Protein AF-A0A1Q9CB21-F1 (afdb_monomer)

Sequence (726 aa):
MLPALIVFDLDACLWTPEMYELTTSPSAYCSKRGGVIAGRDTVSLFPGAQSVLQRLCTDATLSGIQIAVASSTTEPAFANKCLDEFPLLPGKVEKVADLVKFRQIYPGSKGAQHFPKLKDESGLSYENMIFFDDCTYSDNCADVASRCPGVLCVRTPRGLTEEDFDLALAAFAKLWPALKPLFSAKEIPIEVVTLFLKELDLMVSLAPAAETQAVLLPFLLRCMELQEPTILNEVLEKVPYLHKKFEYRQVKDQILPRMLQLLGTAAPKVKVQVLMGLSRIFEIFDKNTIQDIVLPAFEKLTKSGLFCRLDKAKRQSPNCPVVAPALNARAATAHTRRMMCAWGRWGVLFEGTEDSHTSCSVEAMQDGSRLPAHPPAVCADVFQRWLQDDCYCATGLFWQQAPQVAGGDAGLHARRLLQGGDHPWCGRRGLDVWGLLYDSYAFAAGCGFTAMAVWSALRLFRGFRVARETDRRLQVAIHVFCLVSSVVRLGYIICEATLVHQPRTRESLLERLAGASYTAFFPLSAAAFLCICQYWLRLIDFMDQAVEKPWYQNPLILLCLLFLILEAGHDFMYLQGEHFVLEGMYFFWLSCLSVGTAFLGVSIAWHLYRRMRSWLTADAGNAVFKRTLVSSALVSASSVCMLILSVVQALVGRYFPWPCFECWVTGRLLELAYLVMVLLAVGRAEAPEGLASPNNSVLPGLRESSFAESVTSQGSPGGWEAKLSK

pLDDT: mean 72.13, std 23.01, range [18.05, 98.62]

Secondary structure (DSSP, 8-state):
---SEEEE--BTTTEES-GGG-SS----EETTTTEEEETTEEEEE-HHHHHHHHHHHH-GGGTT-EEEEEE--S-HHHHHHHHHHSBSSTT-S-BHHHHEEEEEESSS-IIIIIHHHHHHHH---GGGEEEEE--SSS-HHHHHHHHSTT-EEEE-BTB--HHHHHHHHHHHHHHHHHHTTGGG-S---HHHHHHHHHTHHHHHHHS-HHHIIIIIHHHHHHHHHS--HHHHHHHHHHHHHHTTTS-HHHIIIIIHHHHHHHHHHS-HHHHHHHHHHHHHHGGGS-HHHIIIIIHHHHHHHHHTTTTHHHHHTTSSS--S--------TTSHHHHHHHHHHHHTTTSTTS----------------------SS--GGGSSHHHHHHSTTTEETTTEE----------SHHHHHHHHSSS---SSS---HHHHHTHHHHHHHHHHHHHHHHHHHHHHHHHHHHHHH--SSSHHHHHHHHHHHHHHHHHHHHHHHHHHHHHH---SSS-HHHHHHHHHHHHHHHHHHHHHHHHHHHHHHHHHHHTTPPPPPGGG-HHHHHHHHHHHHHHHHHHHHHHT--THHHHHHHHHHHHHHHHHHHHHHHHHHHHHHHHHHHS-HHHHHHHHHHHHHHHHHHHHHHHHHHHHHHHIIIIITT-HHHHHHHHHHHHHHHHHHHHHHHHHH------S----S------------HHHHHHTT--S-SSSSSS--

Organism: Symbiodinium microadriaticum (NCBI:txid2951)

Foldseek 3Di:
DFFQEEEEEQDLAFKDDGPVVAPAAFDAADPVVQATDRPPDGIHTDPQSLVVLLCCVPPPVNPNRAYAYAYQDQCQRRRVSRQCHDASDPPDPHGNVVRHPYYHYHHDQCLPPVVVVVCVVVVDQQLRYEYEEQCPPHPSQVSNCVRRQQYHYFHDVNYHHNVSVVVSRCCLVPVLVVCQVVLVDPDDDPVVLLVCLVCVSVNLSNDDLVCCVVRVLVSLLVLLVPLDPSSLLSSLVCLLVCPVSDDLCCCLVRVVVSLLVCCVDHDPVSVVSSVVSCVSCVVVDDPCSCVPPVVVSVVVSVVVCPVVVVVVVVPPDPDDDDDDDDDDPPCPVPVVVVVVVVVVVVVVVPDDDDDDDDDDDDDDDDDDDDDDDADPPQCQDLLSQQQFQQFDWPVLFGDDDDPPDHDDPVVVVVVVVVVDDDDPTGRDGLCNVCPVVLVVLLVVLLVLLVVQLVLLVVCLVVLVPDDDDDLSVLLNLLSVLSNVLSVLVNLLSVLSVCCNVDVDDDDDLSVLSNVLSVLSSLLSLLLSLLSLLVVLVVVVCVLVVHDDDPQVPDVSSVVSVVSVVVSVVVSVVSSVPDDDPVPVVVVVVSLVVLLVSLVSLLVSLVVSLVSVVVPDDDDPCVVQNCLSNVLSNLLNVLSVVLSVLVVQCVPPVSRGSVSVVVSVSVNSVSSSVNSVSSSVNSDDPDDDDDPDDDDDDDDDDDDDDDDPCVVVVVDDPPDPPPPPDD

InterPro domains:
  IPR010036 Magnesium-dependent phosphatase-1, eukaryotic/archaeal-type [PF12689] (2-174)
  IPR010036 Magnesium-dependent phosphatase-1, eukaryotic/archaeal-type [PTHR17901] (2-174)
  IPR011989 Armadillo-like helical [G3DSA:1.25.10.10] (172-343)
  IPR016024 Armadillo-type fold [SSF48371] (172-303)
  IPR023214 HAD superfamily [G3DSA:3.40.50.1000] (1-171)
  IPR036412 HAD-like superfamily [SSF56784] (4-156)

Structure (mmCIF, N/CA/C/O backbone):
data_AF-A0A1Q9CB21-F1
#
_entry.id   AF-A0A1Q9CB21-F1
#
loop_
_atom_site.group_PDB
_atom_site.id
_atom_site.type_symbol
_atom_site.label_atom_id
_atom_site.label_alt_id
_atom_site.label_comp_id
_atom_site.label_asym_id
_atom_site.label_entity_id
_atom_site.label_seq_id
_atom_site.pdbx_PDB_ins_code
_atom_site.Cartn_x
_atom_site.Cartn_y
_atom_site.Cartn_z
_atom_site.occupancy
_atom_site.B_iso_or_equiv
_atom_site.auth_seq_id
_atom_site.auth_comp_id
_atom_site.auth_asym_id
_atom_site.auth_atom_id
_atom_site.pdbx_PDB_model_num
ATOM 1 N N . MET A 1 1 ? 26.299 -24.780 -2.165 1.00 66.81 1 MET A N 1
ATOM 2 C CA . MET A 1 1 ? 25.705 -25.150 -3.467 1.00 66.81 1 MET A CA 1
ATOM 3 C C . MET A 1 1 ? 25.853 -23.966 -4.401 1.00 66.81 1 MET A C 1
ATOM 5 O O . MET A 1 1 ? 25.817 -22.849 -3.905 1.00 66.81 1 MET A O 1
ATOM 9 N N . LEU A 1 2 ? 26.062 -24.204 -5.694 1.00 84.88 2 LEU A N 1
ATOM 10 C CA . LEU A 1 2 ? 26.073 -23.163 -6.726 1.00 84.88 2 LEU A CA 1
ATOM 11 C C . LEU A 1 2 ? 24.784 -23.267 -7.551 1.00 84.88 2 LEU A C 1
ATOM 13 O O . LEU A 1 2 ? 24.221 -24.365 -7.614 1.00 84.88 2 LEU A O 1
ATOM 17 N N . PRO A 1 3 ? 24.297 -22.166 -8.146 1.00 90.94 3 PRO A N 1
ATOM 18 C CA . PRO A 1 3 ? 23.157 -22.229 -9.052 1.00 90.94 3 PRO A CA 1
ATOM 19 C C . PRO A 1 3 ? 23.514 -23.025 -10.307 1.00 90.94 3 PRO A C 1
ATOM 21 O O . PRO A 1 3 ? 24.669 -23.055 -10.725 1.00 90.94 3 PRO A O 1
ATOM 24 N N . ALA A 1 4 ? 22.519 -23.653 -10.929 1.00 92.94 4 ALA A N 1
ATOM 25 C CA . ALA A 1 4 ? 22.716 -24.322 -12.214 1.00 92.94 4 ALA A CA 1
ATOM 26 C C . ALA A 1 4 ? 22.589 -23.344 -13.393 1.00 92.94 4 ALA A C 1
ATOM 28 O O . ALA A 1 4 ? 23.179 -23.584 -14.447 1.00 92.94 4 ALA A O 1
ATOM 29 N N . LEU A 1 5 ? 21.842 -22.245 -13.213 1.00 97.06 5 LEU A N 1
ATOM 30 C CA . LEU A 1 5 ? 21.654 -21.193 -14.210 1.00 97.06 5 LEU A CA 1
ATOM 31 C C . LEU A 1 5 ? 21.795 -19.806 -13.575 1.00 97.06 5 LEU A C 1
ATOM 33 O O . LEU A 1 5 ? 21.184 -19.524 -12.545 1.00 97.06 5 LEU A O 1
ATOM 37 N N . ILE A 1 6 ? 22.549 -18.923 -14.219 1.00 98.31 6 ILE A N 1
ATOM 38 C CA . ILE A 1 6 ? 22.554 -17.493 -13.903 1.00 98.31 6 ILE A CA 1
ATOM 39 C C . ILE A 1 6 ? 21.990 -16.736 -15.099 1.00 98.31 6 ILE A C 1
ATOM 41 O O . ILE A 1 6 ? 22.432 -16.923 -16.232 1.00 98.31 6 ILE A O 1
ATOM 45 N N . VAL A 1 7 ? 20.991 -15.902 -14.831 1.00 98.62 7 VAL A N 1
ATOM 46 C CA . VAL A 1 7 ? 20.289 -15.090 -15.819 1.00 98.62 7 VAL A CA 1
ATOM 47 C C . VAL A 1 7 ? 20.645 -13.627 -15.584 1.00 98.62 7 VAL A C 1
ATOM 49 O O . VAL A 1 7 ? 20.510 -13.131 -14.466 1.00 98.62 7 VAL A O 1
ATOM 52 N N . PHE A 1 8 ? 21.072 -12.933 -16.633 1.00 98.62 8 PHE A N 1
ATOM 53 C CA . PHE A 1 8 ? 21.339 -11.497 -16.595 1.00 98.62 8 PHE A CA 1
ATOM 54 C C . PHE A 1 8 ? 20.322 -10.737 -17.448 1.00 98.62 8 PHE A C 1
ATOM 56 O O . PHE A 1 8 ? 19.984 -11.168 -18.554 1.00 98.62 8 PHE A O 1
ATOM 63 N N . ASP A 1 9 ? 19.854 -9.592 -16.963 1.00 98.00 9 ASP A N 1
ATOM 64 C CA . ASP A 1 9 ? 19.386 -8.543 -17.864 1.00 98.00 9 ASP A CA 1
ATOM 65 C C . ASP A 1 9 ? 20.554 -7.968 -18.682 1.00 98.00 9 ASP A C 1
ATOM 67 O O . ASP A 1 9 ? 21.716 -8.286 -18.439 1.00 98.00 9 ASP A O 1
ATOM 71 N N . LEU A 1 10 ? 20.258 -7.146 -19.682 1.00 97.62 10 LEU A N 1
ATOM 72 C CA . LEU A 1 10 ? 21.235 -6.552 -20.581 1.00 97.62 10 LEU A CA 1
ATOM 73 C C . LEU A 1 10 ? 21.415 -5.057 -20.309 1.00 97.62 10 LEU A C 1
ATOM 75 O O . LEU A 1 10 ? 22.423 -4.650 -19.727 1.00 97.62 10 LEU A O 1
ATOM 79 N N . ASP A 1 11 ? 20.435 -4.263 -20.730 1.00 95.81 11 ASP A N 1
ATOM 80 C CA . ASP A 1 11 ? 20.420 -2.809 -20.596 1.00 95.81 11 ASP A CA 1
ATOM 81 C C . ASP A 1 11 ? 20.450 -2.420 -19.112 1.00 95.81 11 ASP A C 1
ATOM 83 O O . ASP A 1 11 ? 19.795 -3.060 -18.298 1.00 95.81 11 ASP A O 1
ATOM 87 N N . ALA A 1 12 ? 21.294 -1.449 -18.744 1.00 94.50 12 ALA A N 1
ATOM 88 C CA . ALA A 1 12 ? 21.520 -0.970 -17.371 1.00 94.50 12 ALA A CA 1
ATOM 89 C C . ALA A 1 12 ? 21.974 -2.022 -16.327 1.00 94.50 12 ALA A C 1
ATOM 91 O O . ALA A 1 12 ? 22.369 -1.649 -15.223 1.00 94.50 12 ALA A O 1
ATOM 92 N N . CYS A 1 13 ? 22.033 -3.310 -16.681 1.00 96.50 13 CYS A N 1
ATOM 93 C CA . CYS A 1 13 ? 22.586 -4.389 -15.866 1.00 96.50 13 CYS A CA 1
ATOM 94 C C . CYS A 1 13 ? 24.004 -4.775 -16.314 1.00 96.50 13 CYS A C 1
ATOM 96 O O . CYS A 1 13 ? 24.950 -4.656 -15.533 1.00 96.50 13 CYS A O 1
ATOM 98 N N . LEU A 1 14 ? 24.189 -5.194 -17.573 1.00 97.44 14 LEU A N 1
ATOM 99 C CA . LEU A 1 14 ? 25.504 -5.555 -18.115 1.00 97.44 14 LEU A CA 1
ATOM 100 C C . LEU A 1 14 ? 26.223 -4.370 -18.751 1.00 97.44 14 LEU A C 1
ATOM 102 O O . LEU A 1 14 ? 27.443 -4.269 -18.613 1.00 97.44 14 LEU A O 1
ATOM 106 N N . TRP A 1 15 ? 25.501 -3.478 -19.431 1.00 97.44 15 TRP A N 1
ATOM 107 C CA . TRP A 1 15 ? 26.107 -2.374 -20.175 1.00 97.44 15 TRP A CA 1
ATOM 108 C C . TRP A 1 15 ? 25.308 -1.075 -20.126 1.00 97.44 15 TRP A C 1
ATOM 110 O O . TRP A 1 15 ? 24.157 -1.017 -19.697 1.00 97.44 15 TRP A O 1
ATOM 120 N N . THR A 1 16 ? 25.953 -0.029 -20.632 1.00 95.38 16 THR A N 1
ATOM 121 C CA . THR A 1 16 ? 25.391 1.297 -20.887 1.00 95.38 16 THR A CA 1
ATOM 122 C C . THR A 1 16 ? 26.017 1.877 -22.169 1.00 95.38 16 THR A C 1
ATOM 124 O O . THR A 1 16 ? 27.180 1.560 -22.461 1.00 95.38 16 THR A O 1
ATOM 127 N N . PRO A 1 17 ? 25.317 2.719 -22.953 1.00 95.06 17 PRO A N 1
ATOM 128 C CA . PRO A 1 17 ? 23.893 3.078 -22.858 1.00 95.06 17 PRO A CA 1
ATOM 129 C C . PRO A 1 17 ? 22.945 1.913 -23.182 1.00 95.06 17 PRO A C 1
ATOM 131 O O . PRO A 1 17 ? 23.391 0.836 -23.589 1.00 95.06 17 PRO A O 1
ATOM 134 N N . GLU A 1 18 ? 21.650 2.125 -22.967 1.00 93.19 18 GLU A N 1
ATOM 135 C CA . GLU A 1 18 ? 20.608 1.148 -23.292 1.00 93.19 18 GLU A CA 1
ATOM 136 C C . GLU A 1 18 ? 20.386 1.065 -24.808 1.00 93.19 18 GLU A C 1
ATOM 138 O O . GLU A 1 18 ? 20.623 2.027 -25.541 1.00 93.19 18 GLU A O 1
ATOM 143 N N . MET A 1 19 ? 19.917 -0.078 -25.319 1.00 94.00 19 MET A N 1
ATOM 144 C CA . MET A 1 19 ? 19.827 -0.266 -26.772 1.00 94.00 19 MET A CA 1
ATOM 145 C C . MET A 1 19 ? 18.885 0.730 -27.463 1.00 94.00 19 MET A C 1
ATOM 147 O O . MET A 1 19 ? 19.162 1.116 -28.597 1.00 94.00 19 MET A O 1
ATOM 151 N N . TYR A 1 20 ? 17.809 1.172 -26.799 1.00 90.62 20 TYR A N 1
ATOM 152 C CA . TYR A 1 20 ? 16.867 2.149 -27.366 1.00 90.62 20 TYR A CA 1
ATOM 153 C C . TYR A 1 20 ? 17.452 3.569 -27.459 1.00 90.62 20 TYR A C 1
ATOM 155 O O . TYR A 1 20 ? 16.933 4.404 -28.199 1.00 90.62 20 TYR A O 1
ATOM 163 N N . GLU A 1 21 ? 18.529 3.854 -26.720 1.00 91.56 21 GLU A N 1
ATOM 164 C CA . GLU A 1 21 ? 19.225 5.145 -26.754 1.00 91.56 21 GLU A CA 1
ATOM 165 C C . GLU A 1 21 ? 20.165 5.248 -27.968 1.00 91.56 21 GLU A C 1
ATOM 167 O O . GLU A 1 21 ? 20.634 6.335 -28.312 1.00 91.56 21 GLU A O 1
ATOM 172 N N . LEU A 1 22 ? 20.445 4.124 -28.638 1.00 89.62 22 LEU A N 1
ATOM 173 C CA . LEU A 1 22 ? 21.361 4.077 -29.768 1.00 89.62 22 LEU A CA 1
ATOM 174 C C . LEU A 1 22 ? 20.721 4.631 -31.037 1.00 89.62 22 LEU A C 1
ATOM 176 O O . LEU A 1 22 ? 19.726 4.128 -31.550 1.00 89.62 22 LEU A O 1
ATOM 180 N N . THR A 1 23 ? 21.384 5.621 -31.628 1.00 85.25 23 THR A N 1
ATOM 181 C CA . THR A 1 23 ? 20.952 6.225 -32.899 1.00 85.25 23 THR A CA 1
ATOM 182 C C . THR A 1 23 ? 21.279 5.378 -34.129 1.00 85.25 23 THR A C 1
ATOM 184 O O . THR A 1 23 ? 20.758 5.620 -35.217 1.00 85.25 23 THR A O 1
ATOM 187 N N . THR A 1 24 ? 22.179 4.403 -33.991 1.00 91.62 24 THR A N 1
ATOM 188 C CA . THR A 1 24 ? 22.643 3.551 -35.091 1.00 91.62 24 THR A CA 1
ATOM 189 C C . THR A 1 24 ? 22.931 2.144 -34.592 1.00 91.62 24 THR A C 1
ATOM 191 O O . THR A 1 24 ? 23.284 1.951 -33.431 1.00 91.62 24 THR A O 1
ATOM 194 N N . SER A 1 25 ? 22.827 1.164 -35.493 1.00 92.19 25 SER A N 1
ATOM 195 C CA . SER A 1 25 ? 23.123 -0.229 -35.160 1.00 92.19 25 SER A CA 1
ATOM 196 C C . SER A 1 25 ? 24.553 -0.385 -34.626 1.00 92.19 25 SER A C 1
ATOM 198 O O . SER A 1 25 ? 25.493 0.128 -35.250 1.00 92.19 25 SER A O 1
ATOM 200 N N . PRO A 1 26 ? 24.748 -1.157 -33.542 1.00 96.19 26 PRO A N 1
ATOM 201 C CA . PRO A 1 26 ? 26.067 -1.576 -33.095 1.00 96.19 26 PRO A CA 1
ATOM 202 C C . PRO A 1 26 ? 26.857 -2.244 -34.227 1.00 96.19 26 PRO A C 1
ATOM 204 O O . PRO A 1 26 ? 26.304 -2.961 -35.065 1.00 96.19 26 PRO A O 1
ATOM 207 N N . SER A 1 27 ? 28.160 -1.981 -34.261 1.00 93.75 27 SER A N 1
ATOM 208 C CA . SER A 1 27 ? 29.079 -2.426 -35.309 1.00 93.75 27 SER A CA 1
ATOM 209 C C . SER A 1 27 ? 30.157 -3.342 -34.736 1.00 93.75 27 SER A C 1
ATOM 211 O O . SER A 1 27 ? 29.843 -4.476 -34.415 1.00 93.75 27 SER A O 1
ATOM 213 N N . ALA A 1 28 ? 31.405 -2.895 -34.613 1.00 93.44 28 ALA A N 1
ATOM 214 C CA . ALA A 1 28 ? 32.500 -3.688 -34.062 1.00 93.44 28 ALA A CA 1
ATOM 215 C C . ALA A 1 28 ? 32.950 -3.154 -32.699 1.00 93.44 28 ALA A C 1
ATOM 217 O O . ALA A 1 28 ? 32.842 -1.956 -32.411 1.00 93.44 28 ALA A O 1
ATOM 218 N N . TYR A 1 29 ? 33.518 -4.034 -31.876 1.00 93.44 29 TYR A N 1
ATOM 219 C CA . TYR A 1 29 ? 34.211 -3.621 -30.657 1.00 93.44 29 TYR A CA 1
ATOM 220 C C . TYR A 1 29 ? 35.466 -2.787 -30.967 1.00 93.44 29 TYR A C 1
ATOM 222 O O . TYR A 1 29 ? 36.321 -3.180 -31.762 1.00 93.44 29 TYR A O 1
ATOM 230 N N . CYS A 1 30 ? 35.619 -1.645 -30.293 1.00 92.56 30 CYS A N 1
ATOM 231 C CA . CYS A 1 30 ? 36.787 -0.779 -30.396 1.00 92.56 30 CYS A CA 1
ATOM 232 C C . CYS A 1 30 ? 37.553 -0.741 -29.072 1.00 92.56 30 CYS A C 1
ATOM 234 O O . CYS A 1 30 ? 37.145 -0.078 -28.119 1.00 92.56 30 CYS A O 1
ATOM 236 N N . SER A 1 31 ? 38.736 -1.359 -29.038 1.00 88.50 31 SER A N 1
ATOM 237 C CA . SER A 1 31 ? 39.592 -1.373 -27.842 1.00 88.50 31 SER A CA 1
ATOM 238 C C . SER A 1 31 ? 40.010 0.021 -27.369 1.00 88.50 31 SER A C 1
ATOM 240 O O . SER A 1 31 ? 40.128 0.241 -26.171 1.00 88.50 31 SER A O 1
ATOM 242 N N . LYS A 1 32 ? 40.188 0.981 -28.290 1.00 88.69 32 LYS A N 1
ATOM 243 C CA . LYS A 1 32 ? 40.547 2.369 -27.949 1.00 88.69 32 LYS A CA 1
ATOM 244 C C . LYS A 1 32 ? 39.423 3.119 -27.239 1.00 88.69 32 LYS A C 1
ATOM 246 O O . LYS A 1 32 ? 39.715 4.023 -26.466 1.00 88.69 32 LYS A O 1
ATOM 251 N N . ARG A 1 33 ? 38.163 2.785 -27.539 1.00 87.19 33 ARG A N 1
ATOM 252 C CA . ARG A 1 33 ? 36.988 3.395 -26.897 1.00 87.19 33 ARG A CA 1
ATOM 253 C C . ARG A 1 33 ? 36.421 2.554 -25.752 1.00 87.19 33 ARG A C 1
ATOM 255 O O . ARG A 1 33 ? 35.605 3.067 -25.005 1.00 87.19 33 ARG A O 1
ATOM 262 N N . GLY A 1 34 ? 36.866 1.306 -25.604 1.00 88.31 34 GLY A N 1
ATOM 263 C CA . GLY A 1 34 ? 36.453 0.419 -24.516 1.00 88.31 34 GLY A CA 1
ATOM 264 C C . GLY A 1 34 ? 35.061 -0.196 -24.685 1.00 88.31 34 GLY A C 1
ATOM 265 O O . GLY A 1 34 ? 34.477 -0.621 -23.696 1.00 88.31 34 GLY A O 1
ATOM 266 N N . GLY A 1 35 ? 34.527 -0.261 -25.909 1.00 93.88 35 GLY A N 1
ATOM 267 C CA . GLY A 1 35 ? 33.160 -0.736 -26.134 1.00 93.88 35 GLY A CA 1
ATOM 268 C C . GLY A 1 35 ? 32.795 -0.979 -27.598 1.00 93.88 35 GLY A C 1
ATOM 269 O O . GLY A 1 35 ? 33.606 -0.761 -28.504 1.00 93.88 35 GLY A O 1
ATOM 270 N N . VAL A 1 36 ? 31.571 -1.453 -27.829 1.00 95.81 36 VAL A N 1
ATOM 271 C CA . VAL A 1 36 ? 30.991 -1.682 -29.160 1.00 95.81 36 VAL A CA 1
ATOM 272 C C . VAL A 1 36 ? 30.515 -0.356 -29.742 1.00 95.81 36 VAL A C 1
ATOM 274 O O . VAL A 1 36 ? 29.779 0.393 -29.104 1.00 95.81 36 VAL A O 1
ATOM 277 N N . ILE A 1 37 ? 30.959 -0.043 -30.958 1.00 96.44 37 ILE A N 1
ATOM 278 C CA . ILE A 1 37 ? 30.660 1.243 -31.594 1.00 96.44 37 ILE A CA 1
ATOM 279 C C . ILE A 1 37 ? 29.263 1.227 -32.207 1.00 96.44 37 ILE A C 1
ATOM 281 O O . ILE A 1 37 ? 28.978 0.371 -33.043 1.00 96.44 37 ILE A O 1
ATOM 285 N N . ALA A 1 38 ? 28.449 2.227 -31.878 1.00 93.38 38 ALA A N 1
ATOM 286 C CA . ALA A 1 38 ? 27.165 2.507 -32.514 1.00 93.38 38 ALA A CA 1
ATOM 287 C C . ALA A 1 38 ? 27.174 3.976 -32.974 1.00 93.38 38 ALA A C 1
ATOM 289 O O . ALA A 1 38 ? 26.753 4.893 -32.272 1.00 93.38 38 ALA A O 1
ATOM 290 N N . GLY A 1 39 ? 27.765 4.225 -34.146 1.00 90.38 39 GLY A N 1
ATOM 291 C CA . GLY A 1 39 ? 27.884 5.575 -34.698 1.00 90.38 39 GLY A CA 1
ATOM 292 C C . GLY A 1 39 ? 28.792 6.464 -33.845 1.00 90.38 39 GLY A C 1
ATOM 293 O O . GLY A 1 39 ? 30.015 6.296 -33.841 1.00 90.38 39 GLY A O 1
ATOM 294 N N . ARG A 1 40 ? 28.208 7.449 -33.153 1.00 89.31 40 ARG A N 1
ATOM 295 C CA . ARG A 1 40 ? 28.946 8.301 -32.201 1.00 89.31 40 ARG A CA 1
ATOM 296 C C . ARG A 1 40 ? 29.008 7.690 -30.805 1.00 89.31 40 ARG A C 1
ATOM 298 O O . ARG A 1 40 ? 29.964 7.979 -30.085 1.00 89.31 40 ARG A O 1
ATOM 305 N N . ASP A 1 41 ? 28.057 6.826 -30.484 1.00 92.75 41 ASP A N 1
ATOM 306 C CA . ASP A 1 41 ? 27.907 6.202 -29.181 1.00 92.75 41 ASP A CA 1
ATOM 307 C C . ASP A 1 41 ? 28.842 4.994 -29.043 1.00 92.75 41 ASP A C 1
ATOM 309 O O . ASP A 1 41 ? 29.396 4.458 -30.014 1.00 92.75 41 ASP A O 1
ATOM 313 N N . THR A 1 42 ? 29.103 4.590 -27.805 1.00 95.38 42 THR A N 1
ATOM 314 C CA . THR A 1 42 ? 29.933 3.422 -27.495 1.00 95.38 42 THR A CA 1
ATOM 315 C C . THR A 1 42 ? 29.298 2.656 -26.347 1.00 95.38 42 THR A C 1
ATOM 317 O O . THR A 1 42 ? 29.300 3.125 -25.212 1.00 95.38 42 THR A O 1
ATOM 320 N N . VAL A 1 43 ? 28.773 1.471 -26.656 1.00 97.50 43 VAL A N 1
ATOM 321 C CA . VAL A 1 43 ? 28.193 0.557 -25.671 1.00 97.50 43 VAL A CA 1
ATOM 322 C C . VAL A 1 43 ? 29.323 -0.101 -24.908 1.00 97.50 43 VAL A C 1
ATOM 324 O O . VAL A 1 43 ? 30.171 -0.768 -25.502 1.00 97.50 43 VAL A O 1
ATOM 327 N N . SER A 1 44 ? 29.347 0.092 -23.598 1.00 96.50 44 SER A N 1
ATOM 328 C CA . SER A 1 44 ? 30.424 -0.365 -22.726 1.00 96.50 44 SER A CA 1
ATOM 329 C C . SER A 1 44 ? 29.839 -1.195 -21.592 1.00 96.50 44 SER A C 1
ATOM 331 O O . SER A 1 44 ? 28.827 -0.819 -21.003 1.00 96.50 44 SER A O 1
ATOM 333 N N . LEU A 1 45 ? 30.475 -2.325 -21.284 1.00 96.69 45 LEU A N 1
ATOM 334 C CA . LEU A 1 45 ? 30.109 -3.112 -20.110 1.00 96.69 45 LEU A CA 1
ATOM 335 C C . LEU A 1 45 ? 30.389 -2.301 -18.843 1.00 96.69 45 LEU A C 1
ATOM 337 O O . LEU A 1 45 ? 31.388 -1.577 -18.771 1.00 96.69 45 LEU A O 1
ATOM 341 N N . PHE A 1 46 ? 29.558 -2.469 -17.817 1.00 97.00 46 PHE A N 1
ATOM 342 C CA . PHE A 1 46 ? 29.926 -1.995 -16.488 1.00 97.00 46 PHE A CA 1
ATOM 343 C C . PHE A 1 46 ? 31.207 -2.707 -16.029 1.00 97.00 46 PHE A C 1
ATOM 345 O O . PHE A 1 46 ? 31.370 -3.899 -16.304 1.00 97.00 46 PHE A O 1
ATOM 352 N N . PRO A 1 47 ? 32.114 -2.033 -15.296 1.00 95.44 47 PRO A N 1
ATOM 353 C CA . PRO A 1 47 ? 33.353 -2.660 -14.833 1.00 95.44 47 PRO A CA 1
ATOM 354 C C . PRO A 1 47 ? 33.114 -3.951 -14.037 1.00 95.44 47 PRO A C 1
ATOM 356 O O . PRO A 1 47 ? 33.812 -4.944 -14.237 1.00 95.44 47 PRO A O 1
ATOM 359 N N . GLY A 1 48 ? 32.081 -3.961 -13.187 1.00 95.06 48 GLY A N 1
ATOM 360 C CA . GLY A 1 48 ? 31.678 -5.148 -12.436 1.00 95.06 48 GLY A CA 1
ATOM 361 C C . GLY A 1 48 ? 31.135 -6.259 -13.333 1.00 95.06 48 GLY A C 1
ATOM 362 O O . GLY A 1 48 ? 31.578 -7.397 -13.214 1.00 95.06 48 GLY A O 1
ATOM 363 N N . ALA A 1 49 ? 30.265 -5.931 -14.292 1.00 96.56 49 ALA A N 1
ATOM 364 C CA . ALA A 1 49 ? 29.768 -6.883 -15.283 1.00 96.56 49 ALA A CA 1
ATOM 365 C C . ALA A 1 49 ? 30.908 -7.519 -16.092 1.00 96.56 49 ALA A C 1
ATOM 367 O O . ALA A 1 49 ? 30.944 -8.736 -16.264 1.00 96.56 49 ALA A O 1
ATOM 368 N N . GLN A 1 50 ? 31.879 -6.717 -16.536 1.00 94.81 50 GLN A N 1
ATOM 369 C CA . GLN A 1 50 ? 33.055 -7.213 -17.244 1.00 94.81 50 GLN A CA 1
ATOM 370 C C . GLN A 1 50 ? 33.865 -8.191 -16.381 1.00 94.81 50 GLN A C 1
ATOM 372 O O . GLN A 1 50 ? 34.218 -9.271 -16.855 1.00 94.81 50 GLN A O 1
ATOM 377 N N . SER A 1 51 ? 34.128 -7.840 -15.121 1.00 95.00 51 SER A N 1
ATOM 378 C CA . SER A 1 51 ? 34.860 -8.698 -14.183 1.00 95.00 51 SER A CA 1
ATOM 379 C C . SER A 1 51 ? 34.115 -10.008 -13.897 1.00 95.00 51 SER A C 1
ATOM 381 O O . SER A 1 51 ? 34.697 -11.090 -13.978 1.00 95.00 51 SER A O 1
ATOM 383 N N . VAL A 1 52 ? 32.797 -9.942 -13.672 1.00 96.62 52 VAL A N 1
ATOM 384 C CA . VAL A 1 52 ? 31.941 -11.116 -13.438 1.00 96.62 52 VAL A CA 1
ATOM 385 C C . VAL A 1 52 ? 31.932 -12.056 -14.645 1.00 96.62 52 VAL A C 1
ATOM 387 O O . VAL A 1 52 ? 32.138 -13.258 -14.479 1.00 96.62 52 VAL A O 1
ATOM 390 N N . LEU A 1 53 ? 31.753 -11.535 -15.863 1.00 95.31 53 LEU A N 1
ATOM 391 C CA . LEU A 1 53 ? 31.773 -12.340 -17.091 1.00 95.31 53 LEU A CA 1
ATOM 392 C C . LEU A 1 53 ? 33.139 -13.014 -17.309 1.00 95.31 53 LEU A C 1
ATOM 394 O O . LEU A 1 53 ? 33.205 -14.180 -17.702 1.00 95.31 53 LEU A O 1
ATOM 398 N N . GLN A 1 54 ? 34.234 -12.319 -16.992 1.00 93.69 54 GLN A N 1
ATOM 399 C CA . GLN A 1 54 ? 35.583 -12.895 -17.019 1.00 93.69 54 GLN A CA 1
ATOM 400 C C . GLN A 1 54 ? 35.757 -14.003 -15.983 1.00 93.69 54 GLN A C 1
ATOM 402 O O . GLN A 1 54 ? 36.310 -15.059 -16.305 1.00 93.69 54 GLN A O 1
ATOM 407 N N . ARG A 1 55 ? 35.261 -13.801 -14.759 1.00 94.56 55 ARG A N 1
ATOM 408 C CA . ARG A 1 55 ? 35.282 -14.803 -13.686 1.00 94.56 55 ARG A CA 1
ATOM 409 C C . ARG A 1 55 ? 34.496 -16.052 -14.056 1.00 94.56 55 ARG A C 1
ATOM 411 O O . ARG A 1 55 ? 35.016 -17.147 -13.899 1.00 94.56 55 ARG A O 1
ATOM 418 N N . LEU A 1 56 ? 33.299 -15.901 -14.619 1.00 93.38 56 LEU A N 1
ATOM 419 C CA . LEU A 1 56 ? 32.473 -17.018 -15.095 1.00 93.38 56 LEU A CA 1
ATOM 420 C C . LEU A 1 56 ? 33.179 -17.881 -16.153 1.00 93.38 56 LEU A C 1
ATOM 422 O O . LEU A 1 56 ? 32.923 -19.079 -16.235 1.00 93.38 56 LEU A O 1
ATOM 426 N N . CYS A 1 57 ? 34.085 -17.292 -16.937 1.00 88.81 57 CYS A N 1
ATOM 427 C CA . CYS A 1 57 ? 34.874 -18.011 -17.935 1.00 88.81 57 CYS A CA 1
ATOM 428 C C . CYS A 1 57 ? 36.177 -18.616 -17.376 1.00 88.81 57 CYS A C 1
ATOM 430 O O . CYS A 1 57 ? 36.661 -19.620 -17.899 1.00 88.81 57 CYS A O 1
ATOM 432 N N . THR A 1 58 ? 36.794 -17.989 -16.371 1.00 89.88 58 THR A N 1
ATOM 433 C CA . THR A 1 58 ? 38.169 -18.314 -15.935 1.00 89.88 58 THR A CA 1
ATOM 434 C C . THR A 1 58 ? 38.252 -19.047 -14.603 1.00 89.88 58 THR A C 1
ATOM 436 O O . THR A 1 58 ? 39.204 -19.796 -14.380 1.00 89.88 58 THR A O 1
ATOM 439 N N . ASP A 1 59 ? 37.276 -18.857 -13.721 1.00 90.50 59 ASP A N 1
ATOM 440 C CA . ASP A 1 59 ? 37.252 -19.472 -12.403 1.00 90.50 59 ASP A CA 1
ATOM 441 C C . ASP A 1 59 ? 36.714 -20.904 -12.496 1.00 90.50 59 ASP A C 1
ATOM 443 O O . ASP A 1 59 ? 35.530 -21.147 -12.738 1.00 90.50 59 ASP A O 1
ATOM 447 N N . ALA A 1 60 ? 37.593 -21.877 -12.253 1.00 88.81 60 ALA A N 1
ATOM 448 C CA . ALA A 1 60 ? 37.237 -23.289 -12.272 1.00 88.81 60 ALA A CA 1
ATOM 449 C C . ALA A 1 60 ? 36.154 -23.655 -11.239 1.00 88.81 60 ALA A C 1
ATOM 451 O O . ALA A 1 60 ? 35.443 -24.641 -11.435 1.00 88.81 60 ALA A O 1
ATOM 452 N N . THR A 1 61 ? 35.989 -22.882 -10.159 1.00 86.69 61 THR A N 1
ATOM 453 C CA . THR A 1 61 ? 34.953 -23.142 -9.146 1.00 86.69 61 THR A CA 1
ATOM 454 C C . THR A 1 61 ? 33.545 -22.835 -9.648 1.00 86.69 61 THR A C 1
ATOM 456 O O . THR A 1 61 ? 32.590 -23.432 -9.159 1.00 86.69 61 THR A O 1
ATOM 459 N N . LEU A 1 62 ? 33.419 -21.965 -10.654 1.00 88.69 62 LEU A N 1
ATOM 460 C CA . LEU A 1 62 ? 32.158 -21.608 -11.308 1.00 88.69 62 LEU A CA 1
ATOM 461 C C . LEU A 1 62 ? 31.896 -22.458 -12.562 1.00 88.69 62 LEU A C 1
ATOM 463 O O . LEU A 1 62 ? 30.901 -22.255 -13.261 1.00 88.69 62 LEU A O 1
ATOM 467 N N . SER A 1 63 ? 32.767 -23.433 -12.845 1.00 84.88 63 SER A N 1
ATOM 468 C CA . SER A 1 63 ? 32.590 -24.341 -13.975 1.00 84.88 63 SER A CA 1
ATOM 469 C C . SER A 1 63 ? 31.311 -25.175 -13.826 1.00 84.88 63 SER A C 1
ATOM 471 O O . SER A 1 63 ? 30.993 -25.701 -12.761 1.00 84.88 63 SER A O 1
ATOM 473 N N . GLY A 1 64 ? 30.548 -25.279 -14.917 1.00 86.44 64 GLY A N 1
ATOM 474 C CA . GLY A 1 64 ? 29.283 -26.020 -14.963 1.00 86.44 64 GLY A CA 1
ATOM 475 C C . GLY A 1 64 ? 28.023 -25.177 -14.739 1.00 86.44 64 GLY A C 1
ATOM 476 O O . GLY A 1 64 ? 26.931 -25.672 -15.018 1.00 86.44 64 GLY A O 1
ATOM 477 N N . ILE A 1 65 ? 28.152 -23.914 -14.317 1.00 94.69 65 ILE A N 1
ATOM 478 C CA . ILE A 1 65 ? 27.029 -22.969 -14.284 1.00 94.69 65 ILE A CA 1
ATOM 479 C C . ILE A 1 65 ? 26.689 -22.557 -15.721 1.00 94.69 65 ILE A C 1
ATOM 481 O O . ILE A 1 65 ? 27.558 -22.129 -16.480 1.00 94.69 65 ILE A O 1
ATOM 485 N N . GLN A 1 66 ? 25.423 -22.688 -16.111 1.00 96.94 66 GLN A N 1
ATOM 486 C CA . GLN A 1 66 ? 24.946 -22.208 -17.407 1.00 96.94 66 GLN A CA 1
ATOM 487 C C . GLN A 1 66 ? 24.587 -20.724 -17.313 1.00 96.94 66 GLN A C 1
ATOM 489 O O . GLN A 1 66 ? 24.076 -20.276 -16.287 1.00 96.94 66 GLN A O 1
ATOM 494 N N . ILE A 1 67 ? 24.818 -19.966 -18.386 1.00 98.00 67 ILE A N 1
ATOM 495 C CA . ILE A 1 67 ? 24.516 -18.531 -18.437 1.00 98.00 67 ILE A CA 1
ATOM 496 C C . ILE A 1 67 ? 23.403 -18.265 -19.448 1.00 98.00 67 ILE A C 1
ATOM 498 O O . ILE A 1 67 ? 23.399 -18.826 -20.546 1.00 98.00 67 ILE A O 1
ATOM 502 N N . ALA A 1 68 ? 22.464 -17.402 -19.077 1.00 98.50 68 ALA A N 1
ATOM 503 C CA . ALA A 1 68 ? 21.379 -16.943 -19.928 1.00 98.50 68 ALA A CA 1
ATOM 504 C C . ALA A 1 68 ? 21.199 -15.427 -19.837 1.00 98.50 68 ALA A C 1
ATOM 506 O O . ALA A 1 68 ? 21.638 -14.793 -18.878 1.00 98.50 68 ALA A O 1
ATOM 507 N N . VAL A 1 69 ? 20.508 -14.859 -20.824 1.00 98.62 69 VAL A N 1
ATOM 508 C CA . VAL A 1 69 ? 20.102 -13.449 -20.820 1.00 98.62 69 VAL A CA 1
ATOM 509 C C . VAL A 1 69 ? 18.598 -13.307 -21.029 1.00 98.62 69 VAL A C 1
ATOM 511 O O . VAL A 1 69 ? 18.004 -14.058 -21.811 1.00 98.62 69 VAL A O 1
ATOM 514 N N . ALA A 1 70 ? 17.991 -12.351 -20.326 1.00 98.19 70 ALA A N 1
ATOM 515 C CA . ALA A 1 70 ? 16.566 -12.036 -20.389 1.00 98.19 70 ALA A CA 1
ATOM 516 C C . ALA A 1 70 ? 16.358 -10.516 -20.460 1.00 98.19 70 ALA A C 1
ATOM 518 O O . ALA A 1 70 ? 16.455 -9.840 -19.437 1.00 98.19 70 ALA A O 1
ATOM 519 N N . SER A 1 71 ? 16.048 -9.991 -21.648 1.00 96.94 71 SER A N 1
ATOM 520 C CA . SER A 1 71 ? 15.913 -8.551 -21.900 1.00 96.94 71 SER A CA 1
ATOM 521 C C . SER A 1 71 ? 14.627 -8.217 -22.645 1.00 96.94 71 SER A C 1
ATOM 523 O O . SER A 1 71 ? 14.325 -8.806 -23.684 1.00 96.94 71 SER A O 1
ATOM 525 N N . SER A 1 72 ? 13.924 -7.207 -22.134 1.00 94.75 72 SER A N 1
ATOM 526 C CA . SER A 1 72 ? 12.672 -6.688 -22.692 1.00 94.75 72 SER A CA 1
ATOM 527 C C . SER A 1 72 ? 12.883 -5.570 -23.723 1.00 94.75 72 SER A C 1
ATOM 529 O O . SER A 1 72 ? 11.950 -4.824 -24.016 1.00 94.75 72 SER A O 1
ATOM 531 N N . THR A 1 73 ? 14.102 -5.427 -24.253 1.00 93.19 73 THR A N 1
ATOM 532 C CA . THR A 1 73 ? 14.467 -4.358 -25.190 1.00 93.19 73 THR A CA 1
ATOM 533 C C . THR A 1 73 ? 13.619 -4.376 -26.466 1.00 93.19 73 THR A C 1
ATOM 535 O O . THR A 1 73 ? 13.305 -5.437 -27.017 1.00 93.19 73 THR A O 1
ATOM 538 N N . THR A 1 74 ? 13.277 -3.188 -26.969 1.00 92.56 74 THR A N 1
ATOM 539 C CA . THR A 1 74 ? 12.626 -3.005 -28.277 1.00 92.56 74 THR A CA 1
ATOM 540 C C . THR A 1 74 ? 13.592 -3.140 -29.445 1.00 92.56 74 THR A C 1
ATOM 542 O O . THR A 1 74 ? 13.136 -3.289 -30.575 1.00 92.56 74 THR A O 1
ATOM 545 N N . GLU A 1 75 ? 14.900 -3.211 -29.174 1.00 96.31 75 GLU A N 1
ATOM 546 C CA . GLU A 1 75 ? 15.952 -3.379 -30.180 1.00 96.31 75 GLU A CA 1
ATOM 547 C C . GLU A 1 75 ? 16.712 -4.721 -30.046 1.00 96.31 75 GLU A C 1
ATOM 549 O O . GLU A 1 75 ? 17.929 -4.740 -29.814 1.00 96.31 75 GLU A O 1
ATOM 554 N N . PRO A 1 76 ? 16.055 -5.893 -30.221 1.00 96.12 76 PRO A N 1
ATOM 555 C CA . PRO A 1 76 ? 16.713 -7.194 -30.076 1.00 96.12 76 PRO A CA 1
ATOM 556 C C . PRO A 1 76 ? 17.930 -7.389 -30.982 1.00 96.12 76 PRO A C 1
ATOM 558 O O . PRO A 1 76 ? 18.882 -8.074 -30.604 1.00 96.12 76 PRO A O 1
ATOM 561 N N . ALA A 1 77 ? 17.912 -6.807 -32.184 1.00 96.56 77 ALA A N 1
ATOM 562 C CA . ALA A 1 77 ? 19.026 -6.904 -33.122 1.00 96.56 77 ALA A CA 1
ATOM 563 C C . ALA A 1 77 ? 20.281 -6.206 -32.577 1.00 96.56 77 ALA A C 1
ATOM 565 O O . ALA A 1 77 ? 21.384 -6.737 -32.714 1.00 96.56 77 ALA A O 1
ATOM 566 N N . PHE A 1 78 ? 20.116 -5.058 -31.913 1.00 97.56 78 PHE A N 1
ATOM 567 C CA . PHE A 1 78 ? 21.229 -4.298 -31.347 1.00 97.56 78 PHE A CA 1
ATOM 568 C C . PHE A 1 78 ? 21.813 -5.032 -30.142 1.00 97.56 78 PHE A C 1
ATOM 570 O O . PHE A 1 78 ? 23.022 -5.256 -30.092 1.00 97.56 78 PHE A O 1
ATOM 577 N N . ALA A 1 79 ? 20.954 -5.516 -29.240 1.00 97.50 79 ALA A N 1
ATOM 578 C CA . ALA A 1 79 ? 21.372 -6.312 -28.088 1.00 97.50 79 ALA A CA 1
ATOM 579 C C . ALA A 1 79 ? 22.160 -7.567 -28.498 1.00 97.50 79 ALA A C 1
ATOM 581 O O . ALA A 1 79 ? 23.238 -7.829 -27.960 1.00 97.50 79 ALA A O 1
ATOM 582 N N . ASN A 1 80 ? 21.664 -8.326 -29.483 1.00 97.50 80 ASN A N 1
ATOM 583 C CA . ASN A 1 80 ? 22.379 -9.501 -29.989 1.00 97.50 80 ASN A CA 1
ATOM 584 C C . ASN A 1 80 ? 23.729 -9.120 -30.599 1.00 97.50 80 ASN A C 1
ATOM 586 O O . ASN A 1 80 ? 24.736 -9.756 -30.295 1.00 97.50 80 ASN A O 1
ATOM 590 N N . LYS A 1 81 ? 23.772 -8.044 -31.389 1.00 97.25 81 LYS A N 1
ATOM 591 C CA . LYS A 1 81 ? 25.018 -7.575 -31.992 1.00 97.25 81 LYS A CA 1
ATOM 592 C C . LYS A 1 81 ? 26.048 -7.154 -30.941 1.00 97.25 81 LYS A C 1
ATOM 594 O O . LYS A 1 81 ? 27.223 -7.463 -31.100 1.00 97.25 81 LYS A O 1
ATOM 599 N N . CYS A 1 82 ? 25.627 -6.512 -29.852 1.00 97.38 82 CYS A N 1
ATOM 600 C CA . CYS A 1 82 ? 26.506 -6.196 -28.726 1.00 97.38 82 CYS A CA 1
ATOM 601 C C . CYS A 1 82 ? 27.088 -7.462 -28.077 1.00 97.38 82 CYS A C 1
ATOM 603 O O . CYS A 1 82 ? 28.303 -7.539 -27.888 1.00 97.38 82 CYS A O 1
ATOM 605 N N . LEU A 1 83 ? 26.259 -8.476 -27.793 1.00 97.12 83 LEU A N 1
ATOM 606 C CA . LEU A 1 83 ? 26.719 -9.756 -27.229 1.00 97.12 83 LEU A CA 1
ATOM 607 C C . LEU A 1 83 ? 27.761 -10.444 -28.121 1.00 97.12 83 LEU A C 1
ATOM 609 O O . LEU A 1 83 ? 28.752 -10.972 -27.614 1.00 97.12 83 LEU A O 1
ATOM 613 N N . ASP A 1 84 ? 27.553 -10.409 -29.436 1.00 96.38 84 ASP A N 1
ATOM 614 C CA . ASP A 1 84 ? 28.437 -11.034 -30.426 1.00 96.38 84 ASP A CA 1
ATOM 615 C C . ASP A 1 84 ? 29.764 -10.268 -30.611 1.00 96.38 84 ASP A C 1
ATOM 617 O O . ASP A 1 84 ? 30.731 -10.799 -31.156 1.00 96.38 84 ASP A O 1
ATOM 621 N N . GLU A 1 85 ? 29.852 -9.024 -30.137 1.00 95.25 85 GLU A N 1
ATOM 622 C CA . GLU A 1 85 ? 31.023 -8.165 -30.331 1.00 95.25 85 GLU A CA 1
ATOM 623 C C . GLU A 1 85 ? 31.855 -7.968 -29.068 1.00 95.25 85 GLU A C 1
ATOM 625 O O . GLU A 1 85 ? 33.087 -7.877 -29.168 1.00 95.25 85 GLU A O 1
ATOM 630 N N . PHE A 1 86 ? 31.233 -7.943 -27.887 1.00 95.31 86 PHE A N 1
ATOM 631 C CA . PHE A 1 86 ? 31.957 -7.790 -26.629 1.00 95.31 86 PHE A CA 1
ATOM 632 C C . PHE A 1 86 ? 32.941 -8.947 -26.410 1.00 95.31 86 PHE A C 1
ATOM 634 O O . PHE A 1 86 ? 32.516 -10.101 -26.361 1.00 95.31 86 PHE A O 1
ATOM 641 N N . PRO A 1 87 ? 34.250 -8.677 -26.258 1.00 91.94 87 PRO A N 1
ATOM 642 C CA . PRO A 1 87 ? 35.214 -9.717 -25.932 1.00 91.94 87 PRO A CA 1
ATOM 643 C C . PRO A 1 87 ? 35.046 -10.150 -24.472 1.00 91.94 87 PRO A C 1
ATOM 645 O O . PRO A 1 87 ? 34.945 -9.301 -23.586 1.00 91.94 87 PRO A O 1
ATOM 648 N N . LEU A 1 88 ? 35.082 -11.458 -24.210 1.00 86.31 88 LEU A N 1
ATOM 649 C CA . LEU A 1 88 ? 35.102 -11.978 -22.838 1.00 86.31 88 LEU A CA 1
ATOM 650 C C . LEU A 1 88 ? 36.385 -11.553 -22.126 1.00 86.31 88 LEU A C 1
ATOM 652 O O . LEU A 1 88 ? 36.344 -10.969 -21.047 1.00 86.31 88 LEU A O 1
ATOM 656 N N . LEU A 1 89 ? 37.533 -11.796 -22.760 1.00 84.06 89 LEU A N 1
ATOM 657 C CA . LEU A 1 89 ? 38.850 -11.462 -22.226 1.00 84.06 89 LEU A CA 1
ATOM 658 C C . LEU A 1 89 ? 39.575 -10.474 -23.152 1.00 84.06 89 LEU A C 1
ATOM 660 O O . LEU A 1 89 ? 39.524 -10.635 -24.376 1.00 84.06 89 LEU A O 1
ATOM 664 N N . PRO A 1 90 ? 40.291 -9.470 -22.608 1.00 75.62 90 PRO A N 1
ATOM 665 C CA . PRO A 1 90 ? 41.036 -8.516 -23.421 1.00 75.62 90 PRO A CA 1
ATOM 666 C C . PRO A 1 90 ? 42.028 -9.229 -24.348 1.00 75.62 90 PRO A C 1
ATOM 668 O O . PRO A 1 90 ? 42.872 -9.999 -23.899 1.00 75.62 90 PRO A O 1
ATOM 671 N N . GLY A 1 91 ? 41.927 -8.973 -25.655 1.00 70.75 91 GLY A N 1
ATOM 672 C CA . GLY A 1 91 ? 42.830 -9.543 -26.661 1.00 70.75 91 GLY A CA 1
ATOM 673 C C . GLY A 1 91 ? 42.536 -10.990 -27.078 1.00 70.75 91 GLY A C 1
ATOM 674 O O . GLY A 1 91 ? 43.275 -11.523 -27.904 1.00 70.75 91 GLY A O 1
ATOM 675 N N . LYS A 1 92 ? 41.470 -11.619 -26.561 1.00 75.81 92 LYS A N 1
ATOM 676 C CA . LYS A 1 92 ? 40.995 -12.929 -27.031 1.00 75.81 92 LYS A CA 1
ATOM 677 C C . LYS A 1 92 ? 39.857 -12.800 -28.045 1.00 75.81 92 LYS A C 1
ATOM 679 O O . LYS A 1 92 ? 39.183 -11.776 -28.121 1.00 75.81 92 LYS A O 1
ATOM 684 N N . VAL A 1 93 ? 39.674 -13.861 -28.834 1.00 80.31 93 VAL A N 1
ATOM 685 C CA . VAL A 1 93 ? 38.632 -13.950 -29.873 1.00 80.31 93 VAL A CA 1
ATOM 686 C C . VAL A 1 93 ? 37.252 -14.238 -29.269 1.00 80.31 93 VAL A C 1
ATOM 688 O O . VAL A 1 93 ? 36.259 -13.787 -29.828 1.00 80.31 93 VAL A O 1
ATOM 691 N N . GLU A 1 94 ? 37.209 -14.931 -28.128 1.00 87.56 94 GLU A N 1
ATOM 692 C CA . GLU A 1 94 ? 35.986 -15.342 -27.425 1.00 87.56 94 GLU A CA 1
ATOM 693 C C . GLU A 1 94 ? 35.118 -14.136 -27.041 1.00 87.56 94 GLU A C 1
ATOM 695 O O . GLU A 1 94 ? 35.604 -13.138 -26.491 1.00 87.56 94 GLU A O 1
ATOM 700 N N . LYS A 1 95 ? 33.823 -14.242 -27.331 1.00 93.62 95 LYS A N 1
ATOM 701 C CA . LYS A 1 95 ? 32.824 -13.186 -27.174 1.00 93.62 95 LYS A CA 1
ATOM 702 C C . LYS A 1 95 ? 31.857 -13.510 -26.048 1.00 93.62 95 LYS A C 1
ATOM 704 O O . LYS A 1 95 ? 31.670 -14.670 -25.700 1.00 93.62 95 LYS A O 1
ATOM 709 N N . VAL A 1 96 ? 31.196 -12.497 -25.489 1.00 94.94 96 VAL A N 1
ATOM 710 C CA . VAL A 1 96 ? 30.169 -12.701 -24.445 1.00 94.94 96 VAL A CA 1
ATOM 711 C C . VAL A 1 96 ? 29.067 -13.637 -24.950 1.00 94.94 96 VAL A C 1
ATOM 713 O O . VAL A 1 96 ? 28.594 -14.498 -24.213 1.00 94.94 96 VAL A O 1
ATOM 716 N N . ALA A 1 97 ? 28.738 -13.534 -26.235 1.00 95.44 97 ALA A N 1
ATOM 717 C CA . ALA A 1 97 ? 27.900 -14.464 -26.972 1.00 95.44 97 ALA A CA 1
ATOM 718 C C . ALA A 1 97 ? 28.219 -15.951 -26.764 1.00 95.44 97 ALA A C 1
ATOM 720 O O . ALA A 1 97 ? 27.280 -16.740 -26.693 1.00 95.44 97 ALA A O 1
ATOM 721 N N . ASP A 1 98 ? 29.500 -16.316 -26.667 1.00 94.00 98 ASP A N 1
ATOM 722 C CA . ASP A 1 98 ? 29.956 -17.704 -26.537 1.00 94.00 98 ASP A CA 1
ATOM 723 C C . ASP A 1 98 ? 29.732 -18.253 -25.119 1.00 94.00 98 ASP A C 1
ATOM 725 O O . ASP A 1 98 ? 29.601 -19.462 -24.927 1.00 94.00 98 ASP A O 1
ATOM 729 N N . LEU A 1 99 ? 29.663 -17.367 -24.117 1.00 94.06 99 LEU A N 1
ATOM 730 C CA . LEU A 1 99 ? 29.340 -17.724 -22.733 1.00 94.06 99 LEU A CA 1
ATOM 731 C C . LEU A 1 99 ? 27.826 -17.911 -22.533 1.00 94.06 99 LEU A C 1
ATOM 733 O O . LEU A 1 99 ? 27.401 -18.730 -21.716 1.00 94.06 99 LEU A O 1
ATOM 737 N N . VAL A 1 100 ? 27.004 -17.150 -23.261 1.00 96.88 100 VAL A N 1
ATOM 738 C CA . VAL A 1 100 ? 25.544 -17.126 -23.107 1.00 96.88 100 VAL A CA 1
ATOM 739 C C . VAL A 1 100 ? 24.894 -18.277 -23.877 1.00 96.88 100 VAL A C 1
ATOM 741 O O . VAL A 1 100 ? 24.791 -18.254 -25.101 1.00 96.88 100 VAL A O 1
ATOM 744 N N . LYS A 1 101 ? 24.372 -19.262 -23.144 1.00 97.25 101 LYS A N 1
ATOM 745 C CA . LYS A 1 101 ? 23.740 -20.461 -23.708 1.00 97.25 101 LYS A CA 1
ATOM 746 C C . LYS A 1 101 ? 22.296 -20.237 -24.161 1.00 97.25 101 LYS A C 1
ATOM 748 O O . LYS A 1 101 ? 21.881 -20.822 -25.157 1.00 97.25 101 LYS A O 1
ATOM 753 N N . PHE A 1 102 ? 21.535 -19.413 -23.439 1.00 97.88 102 PHE A N 1
ATOM 754 C CA . PHE A 1 102 ? 20.122 -19.141 -23.737 1.00 97.88 102 PHE A CA 1
ATOM 755 C C . PHE A 1 102 ? 19.868 -17.637 -23.831 1.00 97.88 102 PHE A C 1
ATOM 757 O O . PHE A 1 102 ? 20.305 -16.877 -22.965 1.00 97.88 102 PHE A O 1
ATOM 764 N N . ARG A 1 103 ? 19.148 -17.201 -24.870 1.00 98.06 103 ARG A N 1
ATOM 765 C CA . ARG A 1 103 ? 18.846 -15.785 -25.120 1.00 98.06 103 ARG A CA 1
ATOM 766 C C . ARG A 1 103 ? 17.343 -15.580 -25.255 1.00 98.06 103 ARG A C 1
ATOM 768 O O . ARG A 1 103 ? 16.753 -15.983 -26.252 1.00 98.06 103 ARG A O 1
ATOM 775 N N . GLN A 1 104 ? 16.735 -14.908 -24.284 1.00 98.31 104 GLN A N 1
ATOM 776 C CA . GLN A 1 104 ? 15.369 -14.403 -24.394 1.00 98.31 104 GLN A CA 1
ATOM 777 C C . GLN A 1 104 ? 15.447 -12.876 -24.503 1.00 98.31 104 GLN A C 1
ATOM 779 O O . GLN A 1 104 ? 15.591 -12.185 -23.501 1.00 98.31 104 GLN A O 1
ATOM 784 N N . ILE A 1 105 ? 15.462 -12.360 -25.732 1.00 98.00 105 ILE A N 1
ATOM 785 C CA . ILE A 1 105 ? 15.630 -10.927 -26.016 1.00 98.00 105 ILE A CA 1
ATOM 786 C C . ILE A 1 105 ? 14.477 -10.488 -26.915 1.00 98.00 105 ILE A C 1
ATOM 788 O O . ILE A 1 105 ? 14.525 -10.692 -28.130 1.00 98.00 105 ILE A O 1
ATOM 792 N N . TYR A 1 106 ? 13.414 -9.964 -26.314 1.00 96.50 106 TYR A N 1
ATOM 793 C CA . TYR A 1 106 ? 12.237 -9.440 -27.007 1.00 96.50 106 TYR A CA 1
ATOM 794 C C . TYR A 1 106 ? 11.352 -8.651 -26.031 1.00 96.50 106 TYR A C 1
ATOM 796 O O . TYR A 1 106 ? 11.332 -8.963 -24.843 1.00 96.50 106 TYR A O 1
ATOM 804 N N . PRO A 1 107 ? 10.554 -7.677 -26.503 1.00 94.25 107 PRO A N 1
ATOM 805 C CA . PRO A 1 107 ? 9.618 -6.957 -25.643 1.00 94.25 107 PRO A CA 1
ATOM 806 C C . PRO A 1 107 ? 8.646 -7.904 -24.936 1.00 94.25 107 PRO A C 1
ATOM 808 O O . PRO A 1 107 ? 8.012 -8.744 -25.577 1.00 94.25 107 PRO A O 1
ATOM 811 N N . GLY A 1 108 ? 8.509 -7.761 -23.617 1.00 91.62 108 GLY A N 1
ATOM 812 C CA . GLY A 1 108 ? 7.642 -8.639 -22.837 1.00 91.62 108 GLY A CA 1
ATOM 813 C C . GLY A 1 108 ? 7.937 -8.676 -21.342 1.00 91.62 108 GLY A C 1
ATOM 814 O O . GLY A 1 108 ? 8.965 -8.181 -20.882 1.00 91.62 108 GLY A O 1
ATOM 815 N N . SER A 1 109 ? 7.045 -9.310 -20.575 1.00 94.31 109 SER A N 1
ATOM 816 C CA . SER A 1 109 ? 7.245 -9.541 -19.136 1.00 94.31 109 SER A CA 1
ATOM 817 C C . SER A 1 109 ? 8.264 -10.658 -18.908 1.00 94.31 109 SER A C 1
ATOM 819 O O . SER A 1 109 ? 8.212 -11.726 -19.534 1.00 94.31 109 SER A O 1
ATOM 821 N N . LYS A 1 110 ? 9.202 -10.436 -17.984 1.00 96.75 110 LYS A N 1
ATOM 822 C CA . LYS A 1 110 ? 10.237 -11.426 -17.673 1.00 96.75 110 LYS A CA 1
ATOM 823 C C . LYS A 1 110 ? 9.664 -12.630 -16.941 1.00 96.75 110 LYS A C 1
ATOM 825 O O . LYS A 1 110 ? 9.950 -13.765 -17.321 1.00 96.75 110 LYS A O 1
ATOM 830 N N . GLY A 1 111 ? 8.788 -12.403 -15.966 1.00 93.25 111 GLY A N 1
ATOM 831 C CA . GLY A 1 111 ? 8.131 -13.467 -15.217 1.00 93.25 111 GLY A CA 1
ATOM 832 C C . GLY A 1 111 ? 7.078 -14.231 -16.023 1.00 93.25 111 GLY A C 1
ATOM 833 O O . GLY A 1 111 ? 6.905 -15.427 -15.805 1.00 93.25 111 GLY A O 1
ATOM 834 N N . ALA A 1 112 ? 6.366 -13.581 -16.950 1.00 93.69 112 ALA A N 1
ATOM 835 C CA . ALA A 1 112 ? 5.289 -14.223 -17.709 1.00 93.69 112 ALA A CA 1
ATOM 836 C C . ALA A 1 112 ? 5.757 -14.934 -18.988 1.00 93.69 112 ALA A C 1
ATOM 838 O O . ALA A 1 112 ? 5.086 -15.865 -19.426 1.00 93.69 112 ALA A O 1
ATOM 839 N N . GLN A 1 113 ? 6.864 -14.499 -19.601 1.00 96.62 113 GLN A N 1
ATOM 840 C CA . GLN A 1 113 ? 7.293 -14.998 -20.916 1.00 96.62 113 GLN A CA 1
ATOM 841 C C . GLN A 1 113 ? 8.738 -15.506 -20.908 1.00 96.62 113 GLN A C 1
ATOM 843 O O . GLN A 1 113 ? 8.979 -16.670 -21.230 1.00 96.62 113 GLN A O 1
ATOM 848 N N . HIS A 1 114 ? 9.691 -14.673 -20.482 1.00 98.25 114 HIS A N 1
ATOM 849 C CA . HIS A 1 114 ? 11.118 -14.988 -20.589 1.00 98.25 114 HIS A CA 1
ATOM 850 C C . HIS A 1 114 ? 11.523 -16.186 -19.721 1.00 98.25 114 HIS A C 1
ATOM 852 O O . HIS A 1 114 ? 12.078 -17.160 -20.224 1.00 98.25 114 HIS A O 1
ATOM 858 N N . PHE A 1 115 ? 11.219 -16.151 -18.421 1.00 98.06 115 PHE A N 1
ATOM 859 C CA . PHE A 1 115 ? 11.596 -17.213 -17.483 1.00 98.06 115 PHE A CA 1
ATOM 860 C C . PHE A 1 115 ? 10.899 -18.557 -17.741 1.00 98.06 115 PHE A C 1
ATOM 862 O O . PHE A 1 115 ? 11.570 -19.586 -17.637 1.00 98.06 115 PHE A O 1
ATOM 869 N N . PRO A 1 116 ? 9.600 -18.616 -18.098 1.00 97.69 116 PRO A N 1
ATOM 870 C CA . PRO A 1 116 ? 8.980 -19.848 -18.589 1.00 97.69 116 PRO A CA 1
ATOM 871 C C . PRO A 1 116 ? 9.747 -20.470 -19.756 1.00 97.69 116 PRO A C 1
ATOM 873 O O . PRO A 1 116 ? 10.088 -21.648 -19.702 1.00 97.69 116 PRO A O 1
ATOM 876 N N . LYS A 1 117 ? 10.132 -19.661 -20.746 1.00 97.88 117 LYS A N 1
ATOM 877 C CA . LYS A 1 117 ? 10.872 -20.154 -21.905 1.00 97.88 117 LYS A CA 1
ATOM 878 C C . LYS A 1 117 ? 12.306 -20.576 -21.566 1.00 97.88 117 LYS A C 1
ATOM 880 O O . LYS A 1 117 ? 12.759 -21.612 -22.039 1.00 97.88 117 LYS A O 1
ATOM 885 N N . LEU A 1 118 ? 12.987 -19.853 -20.672 1.00 98.19 118 LEU A N 1
ATOM 886 C CA . LEU A 1 118 ? 14.294 -20.264 -20.138 1.00 98.19 118 LEU A CA 1
ATOM 887 C C . LEU A 1 118 ? 14.223 -21.598 -19.393 1.00 98.19 118 LEU A C 1
ATOM 889 O O . LEU A 1 118 ? 15.122 -22.425 -19.526 1.00 98.19 118 LEU A O 1
ATOM 893 N N . LYS A 1 119 ? 13.170 -21.826 -18.606 1.00 96.19 119 LYS A N 1
ATOM 894 C CA . LYS A 1 119 ? 12.947 -23.101 -17.919 1.00 96.19 119 LYS A CA 1
ATOM 895 C C . LYS A 1 119 ? 12.734 -24.243 -18.913 1.00 96.19 119 LYS A C 1
ATOM 897 O O . LYS A 1 119 ? 13.329 -25.303 -18.729 1.00 96.19 119 LYS A O 1
ATOM 902 N N . ASP A 1 120 ? 11.943 -24.018 -19.957 1.00 96.00 120 ASP A N 1
ATOM 903 C CA . ASP A 1 120 ? 11.680 -25.024 -20.991 1.00 96.00 120 ASP A CA 1
ATOM 904 C C . ASP A 1 120 ? 12.948 -25.362 -21.796 1.00 96.00 120 ASP A C 1
ATOM 906 O O . ASP A 1 120 ? 13.238 -26.535 -22.023 1.00 96.00 120 ASP A O 1
ATOM 910 N N . GLU A 1 121 ? 13.740 -24.355 -22.178 1.00 96.94 121 GLU A N 1
ATOM 911 C CA . GLU A 1 121 ? 14.979 -24.539 -22.949 1.00 96.94 121 GLU A CA 1
ATOM 912 C C . GLU A 1 121 ? 16.121 -25.146 -22.118 1.00 96.94 121 GLU A C 1
ATOM 914 O O . GLU A 1 121 ? 16.892 -25.967 -22.621 1.00 96.94 121 GLU A O 1
ATOM 919 N N . SER A 1 122 ? 16.246 -24.757 -20.845 1.00 96.12 122 SER A N 1
ATOM 920 C CA . SER A 1 122 ? 17.312 -25.253 -19.962 1.00 96.12 122 SER A CA 1
ATOM 921 C C . SER A 1 122 ? 16.984 -26.585 -19.290 1.00 96.12 122 SER A C 1
ATOM 923 O O . SER A 1 122 ? 17.899 -27.308 -18.894 1.00 96.12 122 SER A O 1
ATOM 925 N N . GLY A 1 123 ? 15.698 -26.911 -19.127 1.00 92.50 123 GLY A N 1
ATOM 926 C CA . GLY A 1 123 ? 15.237 -28.045 -18.326 1.00 92.50 123 GLY A CA 1
ATOM 927 C C . GLY A 1 123 ? 15.481 -27.883 -16.819 1.00 92.50 123 GLY A C 1
ATOM 928 O O . GLY A 1 123 ? 15.336 -28.849 -16.069 1.00 92.50 123 GLY A O 1
ATOM 929 N N . LEU A 1 124 ? 15.871 -26.689 -16.358 1.00 90.62 124 LEU A N 1
ATOM 930 C CA . LEU A 1 124 ? 16.199 -26.413 -14.960 1.00 90.62 124 LEU A CA 1
ATOM 931 C C . LEU A 1 124 ? 14.992 -25.837 -14.214 1.00 90.62 124 LEU A C 1
ATOM 933 O O . LEU A 1 124 ? 14.238 -25.021 -14.739 1.00 90.62 124 LEU A O 1
ATOM 937 N N . SER A 1 125 ? 14.803 -26.238 -12.956 1.00 83.81 125 SER A N 1
ATOM 938 C CA . SER A 1 125 ? 13.796 -25.619 -12.088 1.00 83.81 125 SER A CA 1
ATOM 939 C C . SER A 1 125 ? 14.229 -2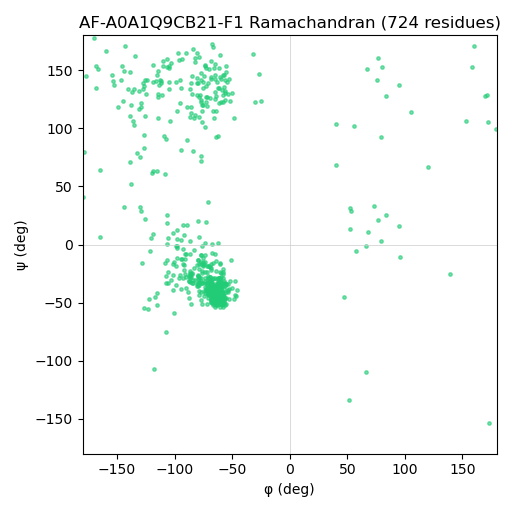4.218 -11.644 1.00 83.81 125 SER A C 1
ATOM 941 O O . SER A 1 125 ? 15.418 -23.945 -11.497 1.00 83.81 125 SER A O 1
ATOM 943 N N . TYR A 1 126 ? 13.255 -23.342 -11.377 1.00 86.88 126 TYR A N 1
ATOM 944 C CA . TYR A 1 126 ? 13.493 -21.962 -10.930 1.00 86.88 126 TYR A CA 1
ATOM 945 C C . TYR A 1 126 ? 14.365 -21.859 -9.673 1.00 86.88 126 TYR A C 1
ATOM 947 O O . TYR A 1 126 ? 15.177 -20.951 -9.573 1.00 86.88 126 TYR A O 1
ATOM 955 N N . GLU A 1 127 ? 14.248 -22.827 -8.763 1.00 81.75 127 GLU A N 1
ATOM 956 C CA . GLU A 1 127 ? 15.041 -22.956 -7.526 1.00 81.75 127 GLU A CA 1
ATOM 957 C C . GLU A 1 127 ? 16.556 -23.044 -7.782 1.00 81.75 127 GLU A C 1
ATOM 959 O O . GLU A 1 127 ? 17.360 -22.776 -6.895 1.00 81.75 127 GLU A O 1
ATOM 964 N N . ASN A 1 128 ? 16.959 -23.425 -8.998 1.00 87.00 128 ASN A N 1
ATOM 965 C CA . ASN A 1 128 ? 18.358 -23.528 -9.403 1.00 87.00 128 ASN A CA 1
ATOM 966 C C . ASN A 1 128 ? 18.856 -22.291 -10.169 1.00 87.00 128 ASN A C 1
ATOM 968 O O . ASN A 1 128 ? 19.918 -22.359 -10.797 1.00 87.00 128 ASN A O 1
ATOM 972 N N . MET A 1 129 ? 18.093 -21.192 -10.151 1.00 93.44 129 MET A N 1
ATOM 973 C CA . MET A 1 129 ? 18.363 -19.987 -10.933 1.00 93.44 129 MET A CA 1
ATOM 974 C C . MET A 1 129 ? 18.644 -18.770 -10.046 1.00 93.44 129 MET A C 1
ATOM 976 O O . MET A 1 129 ? 17.951 -18.536 -9.054 1.00 93.44 129 MET A O 1
ATOM 980 N N . ILE A 1 130 ? 19.612 -17.951 -10.460 1.00 95.81 130 ILE A N 1
ATOM 981 C CA . ILE A 1 130 ? 19.790 -16.575 -9.972 1.00 95.81 130 ILE A CA 1
ATOM 982 C C . ILE A 1 130 ? 19.489 -15.617 -11.122 1.00 95.81 130 ILE A C 1
ATOM 984 O O . ILE A 1 130 ? 19.861 -15.896 -12.261 1.00 95.81 130 ILE A O 1
ATOM 988 N N . PHE A 1 131 ? 18.835 -14.500 -10.825 1.00 98.12 131 PHE A N 1
ATOM 989 C CA . PHE A 1 131 ? 18.517 -13.451 -11.783 1.00 98.12 131 PHE A CA 1
ATOM 990 C C . PHE A 1 131 ? 19.047 -12.095 -11.323 1.00 98.12 131 PHE A C 1
ATOM 992 O O . PHE A 1 131 ? 18.772 -11.699 -10.194 1.00 98.12 131 PHE A O 1
ATOM 999 N N . PHE A 1 132 ? 19.759 -11.386 -12.198 1.00 98.19 132 PHE A N 1
ATOM 1000 C CA . PHE A 1 132 ? 20.246 -10.025 -11.970 1.00 98.19 132 PHE A CA 1
ATOM 1001 C C . PHE A 1 132 ? 19.575 -9.046 -12.936 1.00 98.19 132 PHE A C 1
ATOM 1003 O O . PHE A 1 132 ? 19.568 -9.294 -14.142 1.00 98.19 132 PHE A O 1
ATOM 1010 N N . ASP A 1 133 ? 19.029 -7.949 -12.414 1.00 97.69 133 ASP A N 1
ATOM 1011 C CA . ASP A 1 133 ? 18.276 -6.944 -13.178 1.00 97.69 133 ASP A CA 1
ATOM 1012 C C . ASP A 1 133 ? 18.362 -5.584 -12.482 1.00 97.69 133 ASP A C 1
ATOM 1014 O O . ASP A 1 133 ? 18.304 -5.524 -11.256 1.00 97.69 133 ASP A O 1
ATOM 1018 N N . ASP A 1 134 ? 18.497 -4.482 -13.214 1.00 92.19 134 ASP A N 1
ATOM 1019 C CA . ASP A 1 134 ? 18.609 -3.152 -12.607 1.00 92.19 134 ASP A CA 1
ATOM 1020 C C . ASP A 1 134 ? 17.289 -2.666 -11.983 1.00 92.19 134 ASP A C 1
ATOM 1022 O O . ASP A 1 134 ? 17.311 -1.955 -10.975 1.00 92.19 134 ASP A O 1
ATOM 1026 N N . CYS A 1 135 ? 16.148 -3.119 -12.517 1.00 84.56 135 CYS A N 1
ATOM 1027 C CA . CYS A 1 135 ? 14.791 -2.770 -12.096 1.00 84.56 135 CYS A CA 1
ATOM 1028 C C . CYS A 1 135 ? 14.515 -1.256 -12.048 1.00 84.56 135 CYS A C 1
ATOM 1030 O O . CYS A 1 135 ? 13.687 -0.813 -11.248 1.00 84.56 135 CYS A O 1
ATOM 1032 N N . THR A 1 136 ? 15.188 -0.454 -12.881 1.00 76.56 136 THR A N 1
ATOM 1033 C CA . THR A 1 136 ? 15.095 1.016 -12.831 1.00 76.56 136 THR A CA 1
ATOM 1034 C C . THR A 1 136 ? 13.751 1.529 -13.356 1.00 76.56 136 THR A C 1
ATOM 1036 O O . THR A 1 136 ? 13.187 2.457 -12.779 1.00 76.56 136 THR A O 1
ATOM 1039 N N . TYR A 1 137 ? 13.196 0.910 -14.405 1.00 70.75 137 TYR A N 1
ATOM 1040 C CA . TYR A 1 137 ? 11.927 1.339 -15.022 1.00 70.75 137 TYR A CA 1
ATOM 1041 C C . TYR A 1 137 ? 10.713 0.528 -14.564 1.00 70.75 137 TYR A C 1
ATOM 1043 O O . TYR A 1 137 ? 9.608 1.053 -14.429 1.00 70.75 137 TYR A O 1
ATOM 1051 N N . SER A 1 138 ? 10.910 -0.764 -14.327 1.00 75.88 138 SER A N 1
ATOM 1052 C CA . SER A 1 138 ? 9.875 -1.703 -13.908 1.00 75.88 138 SER A CA 1
ATOM 1053 C C . SER A 1 138 ? 10.491 -2.746 -12.991 1.00 75.88 138 SER A C 1
ATOM 1055 O O . SER A 1 138 ? 11.601 -3.208 -13.248 1.00 75.88 138 SER A O 1
ATOM 1057 N N . ASP A 1 139 ? 9.773 -3.154 -11.943 1.00 86.50 139 ASP A N 1
ATOM 1058 C CA . ASP A 1 139 ? 10.282 -4.137 -10.979 1.00 86.50 139 ASP A CA 1
ATOM 1059 C C . ASP A 1 139 ? 10.217 -5.567 -11.545 1.00 86.50 139 ASP A C 1
ATOM 1061 O O . ASP A 1 139 ? 9.396 -6.399 -11.149 1.00 86.50 139 ASP A O 1
ATOM 1065 N N . ASN A 1 140 ? 11.099 -5.842 -12.505 1.00 90.50 140 ASN A N 1
ATOM 1066 C CA . ASN A 1 140 ? 11.270 -7.135 -13.158 1.00 90.50 140 ASN A CA 1
ATOM 1067 C C . ASN A 1 140 ? 11.613 -8.236 -12.149 1.00 90.50 140 ASN A C 1
ATOM 1069 O O . ASN A 1 140 ? 11.143 -9.365 -12.280 1.00 90.50 140 ASN A O 1
ATOM 1073 N N . CYS A 1 141 ? 12.390 -7.910 -11.112 1.00 86.44 141 CYS A N 1
ATOM 1074 C CA . CYS A 1 141 ? 12.683 -8.826 -10.016 1.00 86.44 141 CYS A CA 1
ATOM 1075 C C . CYS A 1 141 ? 11.405 -9.239 -9.274 1.00 86.44 141 CYS A C 1
ATOM 1077 O O . CYS A 1 141 ? 11.225 -10.425 -9.003 1.00 86.44 141 CYS A O 1
ATOM 1079 N N . ALA A 1 142 ? 10.494 -8.309 -8.965 1.00 78.62 142 ALA A N 1
ATOM 1080 C CA . ALA A 1 142 ? 9.208 -8.660 -8.355 1.00 78.62 142 ALA A CA 1
ATOM 1081 C C . ALA A 1 142 ? 8.293 -9.448 -9.310 1.00 78.62 142 ALA A C 1
ATOM 1083 O O . ALA A 1 142 ? 7.619 -10.391 -8.881 1.00 78.62 142 ALA A O 1
ATOM 1084 N N . ASP A 1 143 ? 8.286 -9.114 -10.603 1.00 90.75 143 ASP A N 1
ATOM 1085 C CA . ASP A 1 143 ? 7.542 -9.869 -11.620 1.00 90.75 143 ASP A CA 1
ATOM 1086 C C . ASP A 1 143 ? 8.023 -11.330 -11.696 1.00 90.75 143 ASP A C 1
ATOM 1088 O O . ASP A 1 143 ? 7.225 -12.265 -11.587 1.00 90.75 143 ASP A O 1
ATOM 1092 N N . VAL A 1 144 ? 9.339 -11.547 -11.777 1.00 87.69 144 VAL A N 1
ATOM 1093 C CA . VAL A 1 144 ? 9.940 -12.888 -11.785 1.00 87.69 144 VAL A CA 1
ATOM 1094 C C . VAL A 1 144 ? 9.714 -13.604 -10.454 1.00 87.69 144 VAL A C 1
ATOM 1096 O O . VAL A 1 144 ? 9.264 -14.747 -10.462 1.00 87.69 144 VAL A O 1
ATOM 1099 N N . ALA A 1 145 ? 9.932 -12.952 -9.310 1.00 76.75 145 ALA A N 1
ATOM 1100 C CA . ALA A 1 145 ? 9.738 -13.576 -8.000 1.00 76.75 145 ALA A CA 1
ATOM 1101 C C . ALA A 1 145 ? 8.287 -14.037 -7.770 1.00 76.75 145 ALA A C 1
ATOM 1103 O O . ALA A 1 145 ? 8.055 -15.093 -7.177 1.00 76.75 145 ALA A O 1
ATOM 1104 N N . SER A 1 146 ? 7.304 -13.272 -8.257 1.00 72.75 146 SER A N 1
ATOM 1105 C CA . SER A 1 146 ? 5.883 -13.596 -8.095 1.00 72.75 146 SER A CA 1
ATOM 1106 C C . SER A 1 146 ? 5.400 -14.704 -9.039 1.00 72.75 146 SER A C 1
ATOM 1108 O O . SER A 1 146 ? 4.638 -15.579 -8.620 1.00 72.75 146 SER A O 1
ATOM 1110 N N . ARG A 1 147 ? 5.841 -14.700 -10.305 1.00 82.12 147 ARG A N 1
ATOM 1111 C CA . ARG A 1 147 ? 5.372 -15.643 -11.341 1.00 82.12 147 ARG A CA 1
ATOM 1112 C C . ARG A 1 147 ? 6.231 -16.896 -11.466 1.00 82.12 147 ARG A C 1
ATOM 1114 O O . ARG A 1 147 ? 5.715 -17.957 -11.811 1.00 82.12 147 ARG A O 1
ATOM 1121 N N . CYS A 1 148 ? 7.516 -16.788 -11.149 1.00 83.94 148 CYS A N 1
ATOM 1122 C CA . CYS A 1 148 ? 8.513 -17.854 -11.221 1.00 83.94 148 CYS A CA 1
ATOM 1123 C C . CYS A 1 148 ? 9.099 -18.136 -9.824 1.00 83.94 148 CYS A C 1
ATOM 1125 O O . CYS A 1 148 ? 10.293 -17.940 -9.584 1.00 83.94 148 CYS A O 1
ATOM 1127 N N . PRO A 1 149 ? 8.272 -18.590 -8.864 1.00 73.94 149 PRO A N 1
ATOM 1128 C CA . PRO A 1 149 ? 8.675 -18.690 -7.468 1.00 73.94 149 PRO A CA 1
ATOM 1129 C C . PRO A 1 149 ? 9.768 -19.748 -7.287 1.00 73.94 149 PRO A C 1
ATOM 1131 O O . PRO A 1 149 ? 9.507 -20.940 -7.471 1.00 73.94 149 PRO A O 1
ATOM 1134 N N . GLY A 1 150 ? 10.958 -19.295 -6.896 1.00 71.12 150 GLY A N 1
ATOM 1135 C CA . GLY A 1 150 ? 12.164 -20.108 -6.717 1.00 71.12 150 GLY A CA 1
ATOM 1136 C C . GLY A 1 150 ? 13.432 -19.421 -7.227 1.00 71.12 150 GLY A C 1
ATOM 1137 O O . GLY A 1 150 ? 14.515 -19.690 -6.723 1.00 71.12 150 GLY A O 1
ATOM 1138 N N . VAL A 1 151 ? 13.293 -18.496 -8.182 1.00 84.81 151 VAL A N 1
ATOM 1139 C CA . VAL A 1 151 ? 14.428 -17.721 -8.698 1.00 84.81 151 VAL A CA 1
ATOM 1140 C C . VAL A 1 151 ? 14.925 -16.747 -7.629 1.00 84.81 151 VAL A C 1
ATOM 1142 O O . VAL A 1 151 ? 14.153 -15.922 -7.131 1.00 84.81 151 VAL A O 1
ATOM 1145 N N . LEU A 1 152 ? 16.221 -16.789 -7.312 1.00 87.06 152 LEU A N 1
ATOM 1146 C CA . LEU A 1 152 ? 16.853 -15.773 -6.471 1.00 87.06 152 LEU A CA 1
ATOM 1147 C C . LEU A 1 152 ? 17.080 -14.504 -7.301 1.00 87.06 152 LEU A C 1
ATOM 1149 O O . LEU A 1 152 ? 17.976 -14.466 -8.139 1.00 87.06 152 LEU A O 1
ATOM 1153 N N . CYS A 1 153 ? 16.265 -13.475 -7.078 1.00 90.56 153 CYS A N 1
ATOM 1154 C CA . CYS A 1 153 ? 16.336 -12.215 -7.820 1.00 90.56 153 CYS A CA 1
ATOM 1155 C C . CYS A 1 153 ? 17.199 -11.180 -7.083 1.00 90.56 153 CYS A C 1
ATOM 1157 O O . CYS A 1 153 ? 17.043 -10.982 -5.876 1.00 90.56 153 CYS A O 1
ATOM 1159 N N . VAL A 1 154 ? 18.080 -10.501 -7.814 1.00 90.56 154 VAL A N 1
ATOM 1160 C CA . VAL A 1 154 ? 19.06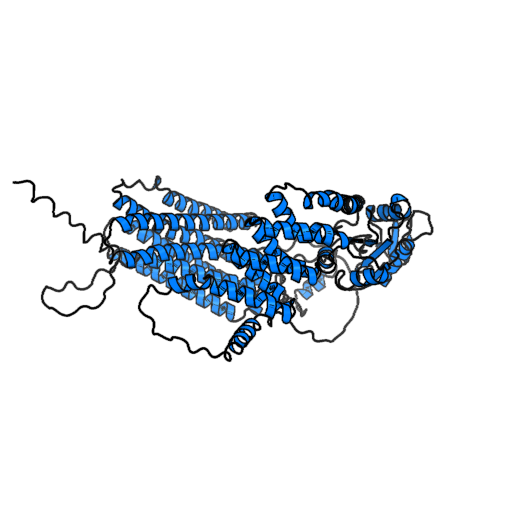6 -9.544 -7.307 1.00 90.56 154 VAL A CA 1
ATOM 1161 C C . VAL A 1 154 ? 18.946 -8.257 -8.112 1.00 90.56 154 VAL A C 1
ATOM 1163 O O . VAL A 1 154 ? 19.095 -8.264 -9.332 1.00 90.56 154 VAL A O 1
ATOM 1166 N N . ARG A 1 155 ? 18.675 -7.144 -7.424 1.00 92.12 155 ARG A N 1
ATOM 1167 C CA . ARG A 1 155 ? 18.543 -5.834 -8.068 1.00 92.12 155 ARG A CA 1
ATOM 1168 C C . ARG A 1 155 ? 19.912 -5.173 -8.228 1.00 92.12 155 ARG A C 1
ATOM 1170 O O . ARG A 1 155 ? 20.629 -5.052 -7.239 1.00 92.12 155 ARG A O 1
ATOM 1177 N N . THR A 1 156 ? 20.238 -4.696 -9.427 1.00 90.56 156 THR A N 1
ATOM 1178 C CA . THR A 1 156 ? 21.524 -4.067 -9.781 1.00 90.56 156 THR A CA 1
ATOM 1179 C C . THR A 1 156 ? 21.340 -2.618 -10.263 1.00 90.56 156 THR A C 1
ATOM 1181 O O . THR A 1 156 ? 21.676 -2.306 -11.404 1.00 90.56 156 THR A O 1
ATOM 1184 N N . PRO A 1 157 ? 20.820 -1.691 -9.434 1.00 86.50 157 PRO A N 1
ATOM 1185 C CA . PRO A 1 157 ? 20.411 -0.340 -9.863 1.00 86.50 157 PRO A CA 1
ATOM 1186 C C . PRO A 1 157 ? 21.570 0.579 -10.300 1.00 86.50 157 PRO A C 1
ATOM 1188 O O . PRO A 1 157 ? 21.367 1.754 -10.591 1.00 86.50 157 PRO A O 1
ATOM 1191 N N . ARG A 1 158 ? 22.814 0.089 -10.268 1.00 87.94 158 ARG A N 1
ATOM 1192 C CA . ARG A 1 158 ? 24.032 0.822 -10.654 1.00 87.94 158 ARG A CA 1
ATOM 1193 C C . ARG A 1 158 ? 24.844 0.054 -11.705 1.00 87.94 158 ARG A C 1
ATOM 1195 O O . ARG A 1 158 ? 26.054 0.258 -11.801 1.00 87.94 158 ARG A O 1
ATOM 1202 N N . GLY A 1 159 ? 24.196 -0.855 -12.434 1.00 92.69 159 GLY A N 1
ATOM 1203 C CA . GLY A 1 159 ? 24.877 -1.922 -13.157 1.00 92.69 159 GLY A CA 1
ATOM 1204 C C . GLY A 1 159 ? 25.338 -3.039 -12.225 1.00 92.69 159 GLY A C 1
ATOM 1205 O O . GLY A 1 159 ? 25.454 -2.858 -11.010 1.00 92.69 159 GLY A O 1
ATOM 1206 N N . LEU A 1 160 ? 25.589 -4.213 -12.797 1.00 96.00 160 LEU A N 1
ATOM 1207 C CA . LEU A 1 160 ? 26.071 -5.381 -12.071 1.00 96.00 160 LEU A CA 1
ATOM 1208 C C . LEU A 1 160 ? 27.470 -5.120 -11.496 1.00 96.00 160 LEU A C 1
ATOM 1210 O O . LEU A 1 160 ? 28.411 -4.801 -12.232 1.00 96.00 160 LEU A O 1
ATOM 1214 N N . THR A 1 161 ? 27.618 -5.306 -10.183 1.00 95.50 161 THR A N 1
ATOM 1215 C CA . THR A 1 161 ? 28.910 -5.240 -9.487 1.00 95.50 161 THR A CA 1
ATOM 1216 C C . THR A 1 161 ? 29.408 -6.627 -9.068 1.00 95.50 161 THR A C 1
ATOM 1218 O O . THR A 1 161 ? 28.633 -7.578 -8.958 1.00 95.50 161 THR A O 1
ATOM 1221 N N . GLU A 1 162 ? 30.715 -6.760 -8.809 1.00 93.06 162 GLU A N 1
ATOM 1222 C CA . GLU A 1 162 ? 31.273 -7.999 -8.241 1.00 93.06 162 GLU A CA 1
ATOM 1223 C C . GLU A 1 162 ? 30.693 -8.305 -6.854 1.00 93.06 162 GLU A C 1
ATOM 1225 O O . GLU A 1 162 ? 30.465 -9.466 -6.527 1.00 93.06 162 GLU A O 1
ATOM 1230 N N . GLU A 1 163 ? 30.402 -7.264 -6.067 1.00 90.00 163 GLU A N 1
ATOM 1231 C CA . GLU A 1 163 ? 29.780 -7.396 -4.749 1.00 90.00 163 GLU A CA 1
ATOM 1232 C C . GLU A 1 163 ? 28.371 -7.993 -4.856 1.00 90.00 163 GLU A C 1
ATOM 1234 O O . GLU A 1 163 ? 28.065 -8.946 -4.139 1.00 90.00 163 GLU A O 1
ATOM 1239 N N . ASP A 1 164 ? 27.541 -7.497 -5.785 1.00 85.62 164 ASP A N 1
ATOM 1240 C CA . ASP A 1 164 ? 26.198 -8.046 -6.026 1.00 85.62 164 ASP A CA 1
ATOM 1241 C C . ASP A 1 164 ? 26.277 -9.536 -6.382 1.00 85.62 164 ASP A C 1
ATOM 1243 O O . ASP A 1 164 ? 25.515 -10.359 -5.868 1.00 85.62 164 ASP A O 1
ATOM 1247 N N . PHE A 1 165 ? 27.236 -9.893 -7.238 1.00 94.19 165 PHE A N 1
ATOM 1248 C CA . PHE A 1 165 ? 27.454 -11.263 -7.683 1.00 94.19 165 PHE A CA 1
ATOM 1249 C C . PHE A 1 165 ? 27.925 -12.184 -6.544 1.00 94.19 165 PHE A C 1
ATOM 1251 O O . PHE A 1 165 ? 27.371 -13.270 -6.353 1.00 94.19 165 PHE A O 1
ATOM 1258 N N . ASP A 1 166 ? 28.898 -11.747 -5.743 1.00 89.50 166 ASP A N 1
ATOM 1259 C CA . ASP A 1 166 ? 29.426 -12.514 -4.610 1.00 89.50 166 ASP A CA 1
ATOM 1260 C C . ASP A 1 166 ? 28.389 -12.703 -3.504 1.00 89.50 166 ASP A C 1
ATOM 1262 O O . ASP A 1 166 ? 28.245 -13.806 -2.963 1.00 89.50 166 ASP A O 1
ATOM 1266 N N . LEU A 1 167 ? 27.626 -11.652 -3.190 1.00 82.25 167 LEU A N 1
ATOM 1267 C CA . LEU A 1 167 ? 26.531 -11.722 -2.228 1.00 82.25 167 LEU A CA 1
ATOM 1268 C C . LEU A 1 167 ? 25.445 -12.687 -2.698 1.00 82.25 167 LEU A C 1
ATOM 1270 O O . LEU A 1 167 ? 24.973 -13.497 -1.899 1.00 82.25 167 LEU A O 1
ATOM 1274 N N . ALA A 1 168 ? 25.085 -12.656 -3.982 1.00 87.12 168 ALA A N 1
ATOM 1275 C CA . ALA A 1 168 ? 24.099 -13.565 -4.552 1.00 87.12 168 ALA A CA 1
ATOM 1276 C C . ALA A 1 168 ? 24.551 -15.029 -4.477 1.00 87.12 168 ALA A C 1
ATOM 1278 O O . ALA A 1 168 ? 23.801 -15.884 -4.000 1.00 87.12 168 ALA A O 1
ATOM 1279 N N . LEU A 1 169 ? 25.795 -15.324 -4.873 1.00 87.69 169 LEU A N 1
ATOM 1280 C CA . LEU A 1 169 ? 26.363 -16.671 -4.768 1.00 87.69 169 LEU A CA 1
ATOM 1281 C C . LEU A 1 169 ? 26.445 -17.140 -3.311 1.00 87.69 169 LEU A C 1
ATOM 1283 O O . LEU A 1 169 ? 26.111 -18.287 -3.008 1.00 87.69 169 LEU A O 1
ATOM 1287 N N . ALA A 1 170 ? 26.845 -16.263 -2.388 1.00 83.25 170 ALA A N 1
ATOM 1288 C CA . ALA A 1 170 ? 26.905 -16.583 -0.967 1.00 83.25 170 ALA A CA 1
ATOM 1289 C C . ALA A 1 170 ? 25.512 -16.833 -0.369 1.00 83.25 170 ALA A C 1
ATOM 1291 O O . ALA A 1 170 ? 25.344 -17.788 0.395 1.00 83.25 170 ALA A O 1
ATOM 1292 N N . ALA A 1 171 ? 24.519 -16.012 -0.721 1.00 77.56 171 ALA A N 1
ATOM 1293 C CA . ALA A 1 171 ? 23.132 -16.176 -0.298 1.00 77.56 171 ALA A CA 1
ATOM 1294 C C . ALA A 1 171 ? 22.565 -17.507 -0.808 1.00 77.56 171 ALA A C 1
ATOM 1296 O O . ALA A 1 171 ? 22.045 -18.296 -0.015 1.00 77.56 171 ALA A O 1
ATOM 1297 N N . PHE A 1 172 ? 22.775 -17.810 -2.091 1.00 78.06 172 PHE A N 1
ATOM 1298 C CA . PHE A 1 172 ? 22.383 -19.078 -2.702 1.00 78.06 172 PHE A CA 1
ATOM 1299 C C . PHE A 1 172 ? 23.069 -20.281 -2.026 1.00 78.06 172 PHE A C 1
ATOM 1301 O O . PHE A 1 172 ? 22.451 -21.316 -1.778 1.00 78.06 172 PHE A O 1
ATOM 1308 N N . ALA A 1 173 ? 24.347 -20.144 -1.658 1.00 73.94 173 ALA A N 1
ATOM 1309 C CA . ALA A 1 173 ? 25.129 -21.231 -1.080 1.00 73.94 173 ALA A CA 1
ATOM 1310 C C . ALA A 1 173 ? 24.869 -21.500 0.414 1.00 73.94 173 ALA A C 1
ATOM 1312 O O . ALA A 1 173 ? 25.024 -22.651 0.836 1.00 73.94 173 ALA A O 1
ATOM 1313 N N . LYS A 1 174 ? 24.540 -20.476 1.217 1.00 65.81 174 LYS A N 1
ATOM 1314 C CA . LYS A 1 174 ? 24.533 -20.554 2.694 1.00 65.81 174 LYS A CA 1
ATOM 1315 C C . LYS A 1 174 ? 23.147 -20.625 3.327 1.00 65.81 174 LYS A C 1
ATOM 1317 O O . LYS A 1 174 ? 23.018 -21.250 4.379 1.00 65.81 174 LYS A O 1
ATOM 1322 N N . LEU A 1 175 ? 22.131 -19.985 2.745 1.00 64.94 175 LEU A N 1
ATOM 1323 C CA . LEU A 1 175 ? 20.897 -19.715 3.489 1.00 64.94 175 LEU A CA 1
ATOM 1324 C C . LEU A 1 175 ? 20.114 -20.996 3.802 1.00 64.94 175 LEU A C 1
ATOM 1326 O O . LEU A 1 175 ? 19.767 -21.253 4.953 1.00 64.94 175 LEU A O 1
ATOM 1330 N N . TRP A 1 176 ? 19.888 -21.840 2.796 1.00 71.94 176 TRP A N 1
ATOM 1331 C CA . TRP A 1 176 ? 19.062 -23.034 2.962 1.00 71.94 176 TRP A CA 1
ATOM 1332 C C . TRP A 1 176 ? 19.701 -24.112 3.865 1.00 71.94 176 TRP A C 1
ATOM 1334 O O . TRP A 1 176 ? 19.046 -24.549 4.816 1.00 71.94 176 TRP A O 1
ATOM 1344 N N . PRO A 1 177 ? 20.986 -24.499 3.690 1.00 68.00 177 PRO A N 1
ATOM 1345 C CA . PRO A 1 177 ? 21.628 -25.472 4.577 1.00 68.00 177 PRO A CA 1
ATOM 1346 C C . PRO A 1 177 ? 21.717 -25.023 6.043 1.00 68.00 177 PRO A C 1
ATOM 1348 O O . PRO A 1 177 ? 21.681 -25.870 6.932 1.00 68.00 177 PRO A O 1
ATOM 1351 N N . ALA A 1 178 ? 21.817 -23.714 6.306 1.00 68.62 178 ALA A N 1
ATOM 1352 C CA . ALA A 1 178 ? 21.858 -23.167 7.664 1.00 68.62 178 ALA A CA 1
ATOM 1353 C C . ALA A 1 178 ? 20.471 -23.103 8.326 1.00 68.62 178 ALA A C 1
ATOM 1355 O O . ALA A 1 178 ? 20.358 -23.296 9.536 1.00 68.62 178 ALA A O 1
ATOM 1356 N N . LEU A 1 179 ? 19.414 -22.862 7.545 1.00 74.62 179 LEU A N 1
ATOM 1357 C CA . LEU A 1 179 ? 18.035 -22.812 8.040 1.00 74.62 179 LEU A CA 1
ATOM 1358 C C . LEU A 1 179 ? 17.436 -24.208 8.250 1.00 74.62 179 LEU A C 1
ATOM 1360 O O . LEU A 1 179 ? 16.683 -24.418 9.201 1.00 74.62 179 LEU A O 1
ATOM 1364 N N . LYS A 1 180 ? 17.795 -25.185 7.409 1.00 74.75 180 LYS A N 1
ATOM 1365 C CA . LYS A 1 180 ? 17.249 -26.553 7.435 1.00 74.75 180 LYS A CA 1
ATOM 1366 C C . LYS A 1 180 ? 17.221 -27.214 8.831 1.00 74.75 180 LYS A C 1
ATOM 1368 O O . LYS A 1 180 ? 16.174 -27.763 9.188 1.00 74.75 180 LYS A O 1
ATOM 1373 N N . PRO A 1 181 ? 18.291 -27.169 9.654 1.00 78.81 181 PRO A N 1
ATOM 1374 C CA . PRO A 1 181 ? 18.283 -27.772 10.988 1.00 78.81 181 PRO A CA 1
ATOM 1375 C C . PRO A 1 181 ? 17.284 -27.109 11.941 1.00 78.81 181 PRO A C 1
ATOM 1377 O O . PRO A 1 181 ? 16.744 -27.783 12.818 1.00 78.81 181 PRO A O 1
ATOM 1380 N N . LEU A 1 182 ? 17.000 -25.815 11.755 1.00 80.69 182 LEU A N 1
ATOM 1381 C CA . LEU A 1 182 ? 16.122 -25.052 12.641 1.00 80.69 182 LEU A CA 1
ATOM 1382 C C . LEU A 1 182 ? 14.676 -25.549 12.556 1.00 80.69 182 LEU A C 1
ATOM 1384 O O . LEU A 1 182 ? 14.031 -25.679 13.584 1.00 80.69 182 LEU A O 1
ATOM 1388 N N . PHE A 1 183 ? 14.184 -25.960 11.385 1.00 81.12 183 PHE A N 1
ATOM 1389 C CA . PHE A 1 183 ? 12.832 -26.535 11.244 1.00 81.12 183 PHE A CA 1
ATOM 1390 C C . PHE A 1 183 ? 12.666 -27.915 11.903 1.00 81.12 183 PHE A C 1
ATOM 1392 O O . PHE A 1 183 ? 11.549 -28.399 12.113 1.00 81.12 183 PHE A O 1
ATOM 1399 N N . SER A 1 184 ? 13.776 -28.584 12.213 1.00 76.81 184 SER A N 1
ATOM 1400 C CA . SER A 1 184 ? 13.798 -29.896 12.869 1.00 76.81 184 SER A CA 1
ATOM 1401 C C . SER A 1 184 ? 14.244 -29.823 14.331 1.00 76.81 184 SER A C 1
ATOM 1403 O O . SER A 1 184 ? 14.288 -30.855 15.000 1.00 76.81 184 SER A O 1
ATOM 1405 N N . ALA A 1 185 ? 14.541 -28.626 14.844 1.00 79.81 185 ALA A N 1
ATOM 1406 C CA . ALA A 1 185 ? 14.933 -28.434 16.231 1.00 79.81 185 ALA A CA 1
ATOM 1407 C C . ALA A 1 185 ? 13.778 -28.786 17.185 1.00 79.81 185 ALA A C 1
ATOM 1409 O O . ALA A 1 185 ? 12.604 -28.546 16.894 1.00 79.81 185 ALA A O 1
ATOM 1410 N N . LYS A 1 186 ? 14.122 -29.394 18.328 1.00 74.62 186 LYS A N 1
ATOM 1411 C CA . LYS A 1 186 ? 13.146 -29.807 19.351 1.00 74.62 186 LYS A CA 1
ATOM 1412 C C . LYS A 1 186 ? 12.589 -28.624 20.142 1.00 74.62 186 LYS A C 1
ATOM 1414 O O . LYS A 1 186 ? 11.433 -28.662 20.542 1.00 74.62 186 LYS A O 1
ATOM 1419 N N . GLU A 1 187 ? 13.408 -27.598 20.351 1.00 78.56 187 GLU A N 1
ATOM 1420 C CA . GLU A 1 187 ? 13.072 -26.409 21.128 1.00 78.56 187 GLU A CA 1
ATOM 1421 C C . GLU A 1 187 ? 13.409 -25.175 20.291 1.00 78.56 187 GLU A C 1
ATOM 1423 O O . GLU A 1 187 ? 14.556 -24.983 19.886 1.00 78.56 187 GLU A O 1
ATOM 1428 N N . ILE A 1 188 ? 12.393 -24.368 19.987 1.00 80.00 188 ILE A N 1
ATOM 1429 C CA . ILE A 1 188 ? 12.519 -23.130 19.216 1.00 80.00 188 ILE A CA 1
ATOM 1430 C C . ILE A 1 188 ? 11.660 -22.075 19.922 1.00 80.00 188 ILE A C 1
ATOM 1432 O O . ILE A 1 188 ? 10.498 -22.365 20.218 1.00 80.00 188 ILE A O 1
ATOM 1436 N N . PRO A 1 189 ? 12.184 -20.865 20.189 1.00 85.44 189 PRO A N 1
ATOM 1437 C CA . PRO A 1 189 ? 11.381 -19.777 20.738 1.00 85.44 189 PRO A CA 1
ATOM 1438 C C . PRO A 1 189 ? 10.185 -19.435 19.841 1.00 85.44 189 PRO A C 1
ATOM 1440 O O . PRO A 1 189 ? 10.280 -19.490 18.611 1.00 85.44 189 PRO A O 1
ATOM 1443 N N . ILE A 1 190 ? 9.064 -19.039 20.447 1.00 83.75 190 ILE A N 1
ATOM 1444 C CA . ILE A 1 190 ? 7.813 -18.733 19.731 1.00 83.75 190 ILE A CA 1
ATOM 1445 C C . ILE A 1 190 ? 8.027 -17.601 18.720 1.00 83.75 190 ILE A C 1
ATOM 1447 O O . ILE A 1 190 ? 7.490 -17.645 17.612 1.00 83.75 190 ILE A O 1
ATOM 1451 N N . GLU A 1 191 ? 8.846 -16.611 19.062 1.00 82.56 191 GLU A N 1
ATOM 1452 C CA . GLU A 1 191 ? 9.180 -15.473 18.207 1.00 82.56 191 GLU A CA 1
ATOM 1453 C C . GLU A 1 191 ? 9.880 -15.926 16.923 1.00 82.56 191 GLU A C 1
ATOM 1455 O O . GLU A 1 191 ? 9.572 -15.431 15.840 1.00 82.56 191 GLU A O 1
ATOM 1460 N N . VAL A 1 192 ? 10.776 -16.910 17.032 1.00 82.75 192 VAL A N 1
ATOM 1461 C CA . VAL A 1 192 ? 11.524 -17.461 15.896 1.00 82.75 192 VAL A CA 1
ATOM 1462 C C . VAL A 1 192 ? 10.600 -18.282 14.998 1.00 82.75 192 VAL A C 1
ATOM 1464 O O . VAL A 1 192 ? 10.630 -18.120 13.781 1.00 82.75 192 VAL A O 1
ATOM 1467 N N . VAL A 1 193 ? 9.714 -19.099 15.581 1.00 87.12 193 VAL A N 1
ATOM 1468 C CA . VAL A 1 193 ? 8.683 -19.823 14.815 1.00 87.12 193 VAL A CA 1
ATOM 1469 C C . VAL A 1 193 ? 7.764 -18.840 14.087 1.00 87.12 193 VAL A C 1
ATOM 1471 O O . VAL A 1 193 ? 7.478 -19.017 12.908 1.00 87.12 193 VAL A O 1
ATOM 1474 N N . THR A 1 194 ? 7.342 -17.768 14.759 1.00 87.56 194 THR A N 1
ATOM 1475 C CA . THR A 1 194 ? 6.479 -16.737 14.166 1.00 87.56 194 THR A CA 1
ATOM 1476 C C . THR A 1 194 ? 7.189 -15.999 13.028 1.00 87.56 194 THR A C 1
ATOM 1478 O O . THR A 1 194 ? 6.576 -15.740 11.997 1.00 87.56 194 THR A O 1
ATOM 1481 N N . LEU A 1 195 ? 8.485 -15.702 13.170 1.00 85.12 195 LEU A N 1
ATOM 1482 C CA . LEU A 1 195 ? 9.296 -15.111 12.104 1.00 85.12 195 LEU A CA 1
ATOM 1483 C C . LEU A 1 195 ? 9.386 -16.036 10.881 1.00 85.12 195 LEU A C 1
ATOM 1485 O O . LEU A 1 195 ? 9.182 -15.583 9.759 1.00 85.12 195 LEU A O 1
ATOM 1489 N N . PHE A 1 196 ? 9.626 -17.333 11.091 1.00 87.06 196 PHE A N 1
ATOM 1490 C CA . PHE A 1 196 ? 9.654 -18.315 10.002 1.00 87.06 196 PHE A CA 1
ATOM 1491 C C . PHE A 1 196 ? 8.312 -18.434 9.284 1.00 87.06 196 PHE A C 1
ATOM 1493 O O . PHE A 1 196 ? 8.282 -18.641 8.077 1.00 87.06 196 PHE A O 1
ATOM 1500 N N . LEU A 1 197 ? 7.199 -18.288 10.004 1.00 87.19 197 LEU A N 1
ATOM 1501 C CA . LEU A 1 197 ? 5.865 -18.321 9.407 1.00 87.19 197 LEU A CA 1
ATOM 1502 C C . LEU A 1 197 ? 5.539 -17.052 8.611 1.00 87.19 197 LEU A C 1
ATOM 1504 O O . LEU A 1 197 ? 4.928 -17.147 7.547 1.00 87.19 197 LEU A O 1
ATOM 1508 N N . LYS A 1 198 ? 5.992 -15.883 9.074 1.00 84.75 198 LYS A N 1
ATOM 1509 C CA . LYS A 1 198 ? 5.857 -14.618 8.333 1.00 84.75 198 LYS A CA 1
ATOM 1510 C C . LYS A 1 198 ? 6.593 -14.662 6.997 1.00 84.75 198 LYS A C 1
ATOM 1512 O O . LYS A 1 198 ? 6.008 -14.318 5.969 1.00 84.75 198 LYS A O 1
ATOM 1517 N N . GLU A 1 199 ? 7.825 -15.169 7.027 1.00 84.19 199 GLU A N 1
ATOM 1518 C CA . GLU A 1 199 ? 8.725 -15.290 5.871 1.00 84.19 199 GLU A CA 1
ATOM 1519 C C . GLU A 1 199 ? 8.630 -16.650 5.162 1.00 84.19 199 GLU A C 1
ATOM 1521 O O . GLU A 1 199 ? 9.505 -17.032 4.382 1.00 84.19 199 GLU A O 1
ATOM 1526 N N . LEU A 1 200 ? 7.563 -17.409 5.414 1.00 82.56 200 LEU A N 1
ATOM 1527 C CA . LEU A 1 200 ? 7.413 -18.764 4.893 1.00 82.56 200 LEU A CA 1
ATOM 1528 C C . LEU A 1 200 ? 7.410 -18.812 3.361 1.00 82.56 200 LEU A C 1
ATOM 1530 O O . LEU A 1 200 ? 7.907 -19.773 2.782 1.00 82.56 200 LEU A O 1
ATOM 1534 N N . ASP A 1 201 ? 6.899 -17.768 2.708 1.00 74.44 201 ASP A N 1
ATOM 1535 C CA . ASP A 1 201 ? 6.874 -17.652 1.247 1.00 74.44 201 ASP A CA 1
ATOM 1536 C C . ASP A 1 201 ? 8.298 -17.616 0.659 1.00 74.44 201 ASP A C 1
ATOM 1538 O O . ASP A 1 201 ? 8.581 -18.298 -0.328 1.00 74.44 201 ASP A O 1
ATOM 1542 N N . LEU A 1 202 ? 9.215 -16.897 1.320 1.00 72.75 202 LEU A N 1
ATOM 1543 C CA . LEU A 1 202 ? 10.638 -16.861 0.977 1.00 72.75 202 LEU A CA 1
ATOM 1544 C C . LEU A 1 202 ? 11.315 -18.205 1.281 1.00 72.75 202 LEU A C 1
ATOM 1546 O O . LEU A 1 202 ? 12.138 -18.694 0.517 1.00 72.75 202 LEU A O 1
ATOM 1550 N N . MET A 1 203 ? 10.961 -18.848 2.391 1.00 76.19 203 MET A N 1
ATOM 1551 C CA . MET A 1 203 ? 11.541 -20.146 2.746 1.00 76.19 203 MET A CA 1
ATOM 1552 C C . MET A 1 203 ? 11.130 -21.245 1.766 1.00 76.19 203 MET A C 1
ATOM 1554 O O . MET A 1 203 ? 11.959 -22.064 1.383 1.00 76.19 203 MET A O 1
ATOM 1558 N N . VAL A 1 204 ? 9.870 -21.243 1.327 1.00 75.00 204 VAL A N 1
ATOM 1559 C CA . VAL A 1 204 ? 9.349 -22.176 0.320 1.00 75.00 204 VAL A CA 1
ATOM 1560 C C . VAL A 1 204 ? 9.932 -21.897 -1.067 1.00 75.00 204 VAL A C 1
ATOM 1562 O O . VAL A 1 204 ? 10.035 -22.828 -1.861 1.00 75.00 204 VAL A O 1
ATOM 1565 N N . SER A 1 205 ? 10.321 -20.656 -1.385 1.00 69.44 205 SER A N 1
ATOM 1566 C CA . SER A 1 205 ? 11.017 -20.359 -2.645 1.00 69.44 205 SER A CA 1
ATOM 1567 C C . SER A 1 205 ? 12.493 -20.768 -2.617 1.00 69.44 205 SER A C 1
ATOM 1569 O O . SER A 1 205 ? 13.023 -21.170 -3.645 1.00 69.44 205 SER A O 1
ATOM 1571 N N . LEU A 1 206 ? 13.145 -20.725 -1.455 1.00 66.31 206 LEU A N 1
ATOM 1572 C CA . LEU A 1 206 ? 14.549 -21.126 -1.299 1.00 66.31 206 LEU A CA 1
ATOM 1573 C C . LEU A 1 206 ? 14.747 -22.639 -1.114 1.00 66.31 206 LEU A C 1
ATOM 1575 O O . LEU A 1 206 ? 15.855 -23.143 -1.298 1.00 66.31 206 LEU A O 1
ATOM 1579 N N . ALA A 1 207 ? 13.701 -23.356 -0.705 1.00 69.12 207 ALA A N 1
ATOM 1580 C CA . ALA A 1 207 ? 13.738 -24.792 -0.474 1.00 69.12 207 ALA A CA 1
ATOM 1581 C C . ALA A 1 207 ? 13.673 -25.580 -1.791 1.00 69.12 207 ALA A C 1
ATOM 1583 O O . ALA A 1 207 ? 12.721 -25.397 -2.553 1.00 69.12 207 ALA A O 1
ATOM 1584 N N . PRO A 1 208 ? 14.591 -26.535 -2.032 1.00 70.06 208 PRO A N 1
ATOM 1585 C CA . PRO A 1 208 ? 14.426 -27.500 -3.109 1.00 70.06 208 PRO A CA 1
ATOM 1586 C C . PRO A 1 208 ? 13.104 -28.264 -2.958 1.00 70.06 208 PRO A C 1
ATOM 1588 O O . PRO A 1 208 ? 12.762 -28.663 -1.843 1.00 70.06 208 PRO A O 1
ATOM 1591 N N . ALA A 1 209 ? 12.396 -28.561 -4.050 1.00 65.94 209 ALA A N 1
ATOM 1592 C CA . ALA A 1 209 ? 11.081 -29.222 -4.005 1.00 65.94 209 ALA A CA 1
ATOM 1593 C C . ALA A 1 209 ? 11.031 -30.502 -3.135 1.00 65.94 209 ALA A C 1
ATOM 1595 O O . ALA A 1 209 ? 10.061 -30.731 -2.408 1.00 65.94 209 ALA A O 1
ATOM 1596 N N . ALA A 1 210 ? 12.095 -31.315 -3.149 1.00 69.06 210 ALA A N 1
ATOM 1597 C CA . ALA A 1 210 ? 12.210 -32.509 -2.305 1.00 69.06 210 ALA A CA 1
ATOM 1598 C C . ALA A 1 210 ? 12.271 -32.174 -0.800 1.00 69.06 210 ALA A C 1
ATOM 1600 O O . ALA A 1 210 ? 11.737 -32.904 0.037 1.00 69.06 210 ALA A O 1
ATOM 1601 N N . GLU A 1 211 ? 12.893 -31.050 -0.445 1.00 75.00 211 GLU A N 1
ATOM 1602 C CA . GLU A 1 211 ? 13.043 -30.593 0.935 1.00 75.00 211 GLU A CA 1
ATOM 1603 C C . GLU A 1 211 ? 11.846 -29.780 1.431 1.00 75.00 211 GLU A C 1
ATOM 1605 O O . GLU A 1 211 ? 11.519 -29.861 2.615 1.00 75.00 211 GLU A O 1
ATOM 1610 N N . THR A 1 212 ? 11.119 -29.089 0.549 1.00 75.25 212 THR A N 1
ATOM 1611 C CA . THR A 1 212 ? 9.818 -28.481 0.884 1.00 75.25 212 THR A CA 1
ATOM 1612 C C . THR A 1 212 ? 8.881 -29.531 1.486 1.00 75.25 212 THR A C 1
ATOM 1614 O O . THR A 1 212 ? 8.225 -29.289 2.501 1.00 75.25 212 THR A O 1
ATOM 1617 N N . GLN A 1 213 ? 8.892 -30.742 0.923 1.00 78.19 213 GLN A N 1
ATOM 1618 C CA . GLN A 1 213 ? 8.099 -31.861 1.424 1.00 78.19 213 GLN A CA 1
ATOM 1619 C C . GLN A 1 213 ? 8.704 -32.537 2.651 1.00 78.19 213 GLN A C 1
ATOM 1621 O O . GLN A 1 213 ? 7.990 -32.842 3.605 1.00 78.19 213 GLN A O 1
ATOM 1626 N N . ALA A 1 214 ? 10.016 -32.765 2.652 1.00 79.88 214 ALA A N 1
ATOM 1627 C CA . ALA A 1 214 ? 10.675 -33.484 3.738 1.00 79.88 214 ALA A CA 1
ATOM 1628 C C . ALA A 1 214 ? 10.864 -32.647 5.019 1.00 79.88 214 ALA A C 1
ATOM 1630 O O . ALA A 1 214 ? 11.010 -33.220 6.097 1.00 79.88 214 ALA A O 1
ATOM 1631 N N . VAL A 1 215 ? 10.879 -31.312 4.920 1.00 84.38 215 VAL A N 1
ATOM 1632 C CA . VAL A 1 215 ? 11.256 -30.406 6.019 1.00 84.38 215 VAL A CA 1
ATOM 1633 C C . VAL A 1 215 ? 10.146 -29.407 6.343 1.00 84.38 215 VAL A C 1
ATOM 1635 O O . VAL A 1 215 ? 9.687 -29.359 7.487 1.00 84.38 215 VAL A O 1
ATOM 1638 N N . LEU A 1 216 ? 9.681 -28.632 5.354 1.00 85.75 216 LEU A N 1
ATOM 1639 C CA . LEU A 1 216 ? 8.731 -27.539 5.601 1.00 85.75 216 LEU A CA 1
ATOM 1640 C C . LEU A 1 216 ? 7.321 -28.046 5.903 1.00 85.75 216 LEU A C 1
ATOM 1642 O O . LEU A 1 216 ? 6.697 -27.557 6.844 1.00 85.75 216 LEU A O 1
ATOM 1646 N N . LEU A 1 217 ? 6.827 -29.061 5.183 1.00 86.44 217 LEU A N 1
ATOM 1647 C CA . LEU A 1 217 ? 5.518 -29.646 5.484 1.00 86.44 217 LEU A CA 1
ATOM 1648 C C . LEU A 1 217 ? 5.458 -30.179 6.934 1.00 86.44 217 LEU A C 1
ATOM 1650 O O . LEU A 1 217 ? 4.606 -29.708 7.688 1.00 86.44 217 LEU A O 1
ATOM 1654 N N . PRO A 1 218 ? 6.375 -31.050 7.409 1.00 88.19 218 PRO A N 1
ATOM 1655 C CA . PRO A 1 218 ? 6.395 -31.481 8.810 1.00 88.19 218 PRO A CA 1
ATOM 1656 C C . PRO A 1 218 ? 6.511 -30.345 9.832 1.00 88.19 218 PRO A C 1
ATOM 1658 O O . PRO A 1 218 ? 6.019 -30.482 10.953 1.00 88.19 218 PRO A O 1
ATOM 1661 N N . PHE A 1 219 ? 7.181 -29.243 9.488 1.00 89.38 219 PHE A N 1
ATOM 1662 C CA . PHE A 1 219 ? 7.250 -28.055 10.340 1.00 89.38 219 PHE A CA 1
ATOM 1663 C C . PHE A 1 219 ? 5.888 -27.353 10.452 1.00 89.38 219 PHE A C 1
ATOM 1665 O O . PHE A 1 219 ? 5.436 -27.077 11.563 1.00 89.38 219 PHE A O 1
ATOM 1672 N N . LEU A 1 220 ? 5.184 -27.145 9.335 1.00 88.75 220 LEU A N 1
ATOM 1673 C CA . LEU A 1 220 ? 3.848 -26.533 9.330 1.00 88.75 220 LEU A CA 1
ATOM 1674 C C . LEU A 1 220 ? 2.817 -27.379 10.071 1.00 88.75 220 LEU A C 1
ATOM 1676 O O . LEU A 1 220 ? 2.006 -26.853 10.833 1.00 88.75 220 LEU A O 1
ATOM 1680 N N . LEU A 1 221 ? 2.871 -28.698 9.883 1.00 88.38 221 LEU A N 1
ATOM 1681 C CA . LEU A 1 221 ? 1.995 -29.629 10.588 1.00 88.38 221 LEU A CA 1
ATOM 1682 C C . LEU A 1 221 ? 2.225 -29.567 12.102 1.00 88.38 221 LEU A C 1
ATOM 1684 O O . LEU A 1 221 ? 1.252 -29.477 12.847 1.00 88.38 221 LEU A O 1
ATOM 1688 N N . ARG A 1 222 ? 3.491 -29.516 12.545 1.00 87.94 222 ARG A N 1
ATOM 1689 C CA . ARG A 1 222 ? 3.835 -29.298 13.958 1.00 87.94 222 ARG A CA 1
ATOM 1690 C C . ARG A 1 222 ? 3.294 -27.966 14.468 1.00 87.94 222 ARG A C 1
ATOM 1692 O O . ARG A 1 222 ? 2.680 -27.941 15.527 1.00 87.94 222 ARG A O 1
ATOM 1699 N N . CYS A 1 223 ? 3.431 -26.880 13.707 1.00 88.56 223 CYS A N 1
ATOM 1700 C CA . CYS A 1 223 ? 2.910 -25.570 14.109 1.00 88.56 223 CYS A CA 1
ATOM 1701 C C . CYS A 1 223 ? 1.384 -25.571 14.320 1.00 88.56 223 CYS A C 1
ATOM 1703 O O . CYS A 1 223 ? 0.897 -24.939 15.256 1.00 88.56 223 CYS A O 1
ATOM 1705 N N . MET A 1 224 ? 0.627 -26.321 13.508 1.00 86.69 224 MET A N 1
ATOM 1706 C CA . MET A 1 224 ? -0.824 -26.486 13.691 1.00 86.69 224 MET A CA 1
ATOM 1707 C C . MET A 1 224 ? -1.205 -27.314 14.929 1.00 86.69 224 MET A C 1
ATOM 1709 O O . MET A 1 224 ? -2.338 -27.225 15.400 1.00 86.69 224 MET A O 1
ATOM 1713 N N . GLU A 1 225 ? -0.281 -28.108 15.469 1.00 86.25 225 GLU A N 1
ATOM 1714 C CA . GLU A 1 225 ? -0.503 -28.964 16.640 1.00 86.25 225 GLU A CA 1
ATOM 1715 C C . GLU A 1 225 ? -0.137 -28.278 17.970 1.00 86.25 225 GLU A C 1
ATOM 1717 O O . GLU A 1 225 ? -0.623 -28.704 19.017 1.00 86.25 225 GLU A O 1
ATOM 1722 N N . LEU A 1 226 ? 0.643 -27.187 17.949 1.00 82.75 226 LEU A N 1
ATOM 1723 C CA . LEU A 1 226 ? 1.174 -26.511 19.148 1.00 82.75 226 LEU A CA 1
ATOM 1724 C C . LEU A 1 226 ? 0.120 -25.818 20.037 1.00 82.75 226 LEU A C 1
ATOM 1726 O O . LEU A 1 226 ? 0.464 -25.344 21.114 1.00 82.75 226 LEU A O 1
ATOM 1730 N N . GLN A 1 227 ? -1.148 -25.740 19.615 1.00 75.31 227 GLN A N 1
ATOM 1731 C CA . GLN A 1 227 ? -2.262 -25.074 20.326 1.00 75.31 227 GLN A CA 1
ATOM 1732 C C . GLN A 1 227 ? -2.005 -23.611 20.758 1.00 75.31 227 GLN A C 1
ATOM 1734 O O . GLN A 1 227 ? -2.801 -23.041 21.503 1.00 75.31 227 GLN A O 1
ATOM 1739 N N . GLU A 1 228 ? -0.953 -22.974 20.241 1.00 84.12 228 GLU A N 1
ATOM 1740 C CA . GLU A 1 228 ? -0.568 -21.600 20.562 1.00 84.12 228 GLU A CA 1
ATOM 1741 C C . GLU A 1 228 ? -1.258 -20.603 19.607 1.00 84.12 228 GLU A C 1
ATOM 1743 O O . GLU A 1 228 ? -1.021 -20.655 18.395 1.00 84.12 228 GLU A O 1
ATOM 1748 N N . PRO A 1 229 ? -2.110 -19.675 20.092 1.00 82.94 229 PRO A N 1
ATOM 1749 C CA . PRO A 1 229 ? -2.928 -18.821 19.229 1.00 82.94 229 PRO A CA 1
ATOM 1750 C C . PRO A 1 229 ? -2.133 -17.953 18.250 1.00 82.94 229 PRO A C 1
ATOM 1752 O O . PRO A 1 229 ? -2.611 -17.705 17.144 1.00 82.94 229 PRO A O 1
ATOM 1755 N N . THR A 1 230 ? -0.952 -17.474 18.644 1.00 84.75 230 THR A N 1
ATOM 1756 C CA . THR A 1 230 ? -0.113 -16.597 17.809 1.00 84.75 230 THR A CA 1
ATOM 1757 C C . THR A 1 230 ? 0.392 -17.339 16.574 1.00 84.75 230 THR A C 1
ATOM 1759 O O . THR A 1 230 ? 0.169 -16.891 15.452 1.00 84.75 230 THR A O 1
ATOM 1762 N N . ILE A 1 231 ? 0.961 -18.528 16.787 1.00 87.06 231 ILE A N 1
ATOM 1763 C CA . ILE A 1 231 ? 1.451 -19.422 15.733 1.00 87.06 231 ILE A CA 1
ATOM 1764 C C . ILE A 1 231 ? 0.289 -19.868 14.841 1.00 87.06 231 ILE A C 1
ATOM 1766 O O . ILE A 1 231 ? 0.380 -19.795 13.620 1.00 87.06 231 ILE A O 1
ATOM 1770 N N . LEU A 1 232 ? -0.831 -20.284 15.441 1.00 86.75 232 LEU A N 1
ATOM 1771 C CA . LEU A 1 232 ? -1.987 -20.772 14.691 1.00 86.75 232 LEU A CA 1
ATOM 1772 C C . LEU A 1 232 ? -2.573 -19.715 13.753 1.00 86.75 232 LEU A C 1
ATOM 1774 O O . LEU A 1 232 ? -2.920 -20.051 12.625 1.00 86.75 232 LEU A O 1
ATOM 1778 N N . ASN A 1 233 ? -2.678 -18.455 14.185 1.00 85.62 233 ASN A N 1
ATOM 1779 C CA . ASN A 1 233 ? -3.176 -17.391 13.310 1.00 85.62 233 ASN A CA 1
ATOM 1780 C C . ASN A 1 233 ? -2.260 -17.192 12.095 1.00 85.62 233 ASN A C 1
ATOM 1782 O O . ASN A 1 233 ? -2.764 -17.122 10.979 1.00 85.62 233 ASN A O 1
ATOM 1786 N N . GLU A 1 234 ? -0.944 -17.169 12.310 1.00 87.00 234 GLU A N 1
ATOM 1787 C CA . GLU A 1 234 ? 0.034 -16.949 11.242 1.00 87.00 234 GLU A CA 1
ATOM 1788 C C . GLU A 1 234 ? 0.062 -18.121 10.244 1.00 87.00 234 GLU A C 1
ATOM 1790 O O . GLU A 1 234 ? -0.039 -17.916 9.036 1.00 87.00 234 GLU A O 1
ATOM 1795 N N . VAL A 1 235 ? 0.103 -19.372 10.729 1.00 88.44 235 VAL A N 1
ATOM 1796 C CA . VAL A 1 235 ? 0.065 -20.557 9.849 1.00 88.44 235 VAL A CA 1
ATOM 1797 C C . VAL A 1 235 ? -1.209 -20.564 9.005 1.00 88.44 235 VAL A C 1
ATOM 1799 O O . VAL A 1 235 ? -1.149 -20.759 7.792 1.00 88.44 235 VAL A O 1
ATOM 1802 N N . LEU A 1 236 ? -2.374 -20.367 9.632 1.00 86.12 236 LEU A N 1
ATOM 1803 C CA . LEU A 1 236 ? -3.669 -20.463 8.953 1.00 86.12 236 LEU A CA 1
ATOM 1804 C C . LEU A 1 236 ? -3.874 -19.355 7.916 1.00 86.12 236 LEU A C 1
ATOM 1806 O O . LEU A 1 236 ? -4.550 -19.589 6.914 1.00 86.12 236 LEU A O 1
ATOM 1810 N N . GLU A 1 237 ? -3.278 -18.181 8.126 1.00 86.19 237 GLU A N 1
ATOM 1811 C CA . GLU A 1 237 ? -3.273 -17.096 7.146 1.00 86.19 237 GLU A CA 1
ATOM 1812 C C . GLU A 1 237 ? -2.455 -17.451 5.896 1.00 86.19 237 GLU A C 1
ATOM 1814 O O . GLU A 1 237 ? -2.850 -17.095 4.781 1.00 86.19 237 GLU A O 1
ATOM 1819 N N . LYS A 1 238 ? -1.360 -18.205 6.065 1.00 83.94 238 LYS A N 1
ATOM 1820 C CA . LYS A 1 238 ? -0.456 -18.608 4.978 1.00 83.94 238 LYS A CA 1
ATOM 1821 C C . LYS A 1 238 ? -0.910 -19.858 4.217 1.00 83.94 238 LYS A C 1
ATOM 1823 O O . LYS A 1 238 ? -0.674 -19.950 3.015 1.00 83.94 238 LYS A O 1
ATOM 1828 N N . VAL A 1 239 ? -1.617 -20.797 4.858 1.00 81.69 239 VAL A N 1
ATOM 1829 C CA . VAL A 1 239 ? -2.109 -22.051 4.232 1.00 81.69 239 VAL A CA 1
ATOM 1830 C C . VAL A 1 239 ? -2.797 -21.844 2.863 1.00 81.69 239 VAL A C 1
ATOM 1832 O O . VAL A 1 239 ? -2.475 -22.589 1.932 1.00 81.69 239 VAL A O 1
ATOM 1835 N N . PRO A 1 240 ? -3.678 -20.839 2.668 1.00 76.94 240 PRO A N 1
ATOM 1836 C CA . PRO A 1 240 ? -4.294 -20.560 1.372 1.00 76.94 240 PRO A CA 1
ATOM 1837 C C . PRO A 1 240 ? -3.324 -20.235 0.239 1.00 76.94 240 PRO A C 1
ATOM 1839 O O . PRO A 1 240 ? -3.675 -20.452 -0.912 1.00 76.94 240 PRO A O 1
ATOM 1842 N N . TYR A 1 241 ? -2.124 -19.738 0.523 1.00 73.94 241 TYR A N 1
ATOM 1843 C CA . TYR A 1 241 ? -1.119 -19.430 -0.500 1.00 73.94 241 TYR A CA 1
ATOM 1844 C C . TYR A 1 241 ? -0.210 -20.631 -0.775 1.00 73.94 241 TYR A C 1
ATOM 1846 O O . TYR A 1 241 ? 0.250 -20.841 -1.897 1.00 73.94 241 TYR A O 1
ATOM 1854 N N . LEU A 1 242 ? -0.041 -21.489 0.229 1.00 70.38 242 LEU A N 1
ATOM 1855 C CA . LEU A 1 242 ? 0.830 -22.654 0.167 1.00 70.38 242 LEU A CA 1
ATOM 1856 C C . LEU A 1 242 ? 0.219 -23.861 -0.547 1.00 70.38 242 LEU A C 1
ATOM 1858 O O . LEU A 1 242 ? 0.958 -24.747 -0.968 1.00 70.38 242 LEU A O 1
ATOM 1862 N N . HIS A 1 243 ? -1.104 -23.919 -0.727 1.00 74.06 243 HIS A N 1
ATOM 1863 C CA . HIS A 1 243 ? -1.741 -25.060 -1.399 1.00 74.06 243 HIS A CA 1
ATOM 1864 C C . HIS A 1 243 ? -1.215 -25.291 -2.827 1.00 74.06 243 HIS A C 1
ATOM 1866 O O . HIS A 1 243 ? -1.272 -26.412 -3.314 1.00 74.06 243 HIS A O 1
ATOM 1872 N N . LYS A 1 244 ? -0.698 -24.246 -3.495 1.00 74.38 244 LYS A N 1
ATOM 1873 C CA . LYS A 1 244 ? -0.087 -24.341 -4.833 1.00 74.38 244 LYS A CA 1
ATOM 1874 C C . LYS A 1 244 ? 1.307 -24.972 -4.813 1.00 74.38 244 LYS A C 1
ATOM 1876 O O . LYS A 1 244 ? 1.813 -25.372 -5.855 1.00 74.38 244 LYS A O 1
ATOM 1881 N N . LYS A 1 245 ? 1.945 -25.004 -3.642 1.00 75.06 245 LYS A N 1
ATOM 1882 C CA . LYS A 1 245 ? 3.307 -25.503 -3.415 1.00 75.06 245 LYS A CA 1
ATOM 1883 C C . LYS A 1 245 ? 3.327 -26.911 -2.811 1.00 75.06 245 LYS A C 1
ATOM 1885 O O . LYS A 1 245 ? 4.355 -27.577 -2.878 1.00 75.06 245 LYS A O 1
ATOM 1890 N N . PHE A 1 246 ? 2.202 -27.373 -2.262 1.00 77.31 246 PHE A N 1
ATOM 1891 C CA . PHE A 1 246 ? 2.030 -28.726 -1.733 1.00 77.31 246 PHE A CA 1
ATOM 1892 C C . PHE A 1 246 ? 1.185 -29.594 -2.664 1.00 77.31 246 PHE A C 1
ATOM 1894 O O . PHE A 1 246 ? 0.318 -29.103 -3.383 1.00 77.31 246 PHE A O 1
ATOM 1901 N N . GLU A 1 247 ? 1.415 -30.906 -2.637 1.00 81.62 247 GLU A N 1
ATOM 1902 C CA . GLU A 1 247 ? 0.597 -31.829 -3.418 1.00 81.62 247 GLU A CA 1
ATOM 1903 C C . GLU A 1 247 ? -0.824 -31.891 -2.849 1.00 81.62 247 GLU A C 1
ATOM 1905 O O . GLU A 1 247 ? -1.027 -31.911 -1.630 1.00 81.62 247 GLU A O 1
ATOM 1910 N N . TYR A 1 248 ? -1.819 -32.019 -3.730 1.00 83.25 248 TYR A N 1
ATOM 1911 C CA . TYR A 1 248 ? -3.232 -32.119 -3.353 1.00 83.25 248 TYR A CA 1
ATOM 1912 C C . TYR A 1 248 ? -3.484 -33.134 -2.226 1.00 83.25 248 TYR A C 1
ATOM 1914 O O . TYR A 1 248 ? -4.196 -32.851 -1.261 1.00 83.25 248 TYR A O 1
ATOM 1922 N N . ARG A 1 249 ? -2.844 -34.307 -2.316 1.00 84.25 249 ARG A N 1
ATOM 1923 C CA . ARG A 1 249 ? -2.975 -35.386 -1.333 1.00 84.25 249 ARG A CA 1
ATOM 1924 C C . ARG A 1 249 ? -2.533 -34.957 0.064 1.00 84.25 249 ARG A C 1
ATOM 1926 O O . ARG A 1 249 ? -3.152 -35.335 1.047 1.00 84.25 249 ARG A O 1
ATOM 1933 N N . GLN A 1 250 ? -1.500 -34.133 0.170 1.00 83.00 250 GLN A N 1
ATOM 1934 C CA . GLN A 1 250 ? -0.986 -33.659 1.454 1.00 83.00 250 GLN A CA 1
ATOM 1935 C C . GLN A 1 250 ? -1.907 -32.601 2.060 1.00 83.00 250 GLN A C 1
ATOM 1937 O O . GLN A 1 250 ? -2.195 -32.639 3.257 1.00 83.00 250 GLN A O 1
ATOM 1942 N N . VAL A 1 251 ? -2.435 -31.697 1.231 1.00 86.31 251 VAL A N 1
ATOM 1943 C CA . 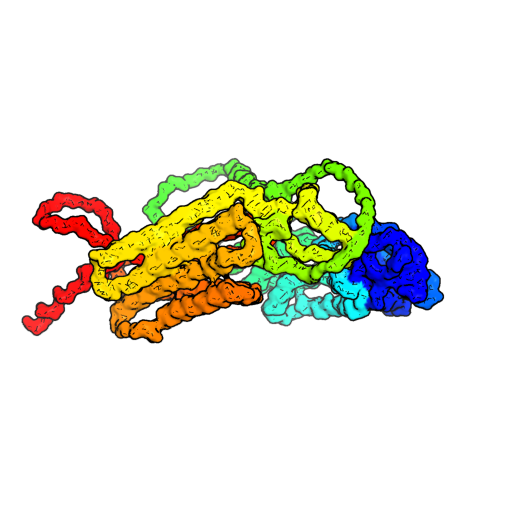VAL A 1 251 ? -3.424 -30.705 1.672 1.00 86.31 251 VAL A CA 1
ATOM 1944 C C . VAL A 1 251 ? -4.692 -31.406 2.173 1.00 86.31 251 VAL A C 1
ATOM 1946 O O . VAL A 1 251 ? -5.188 -31.088 3.255 1.00 86.31 251 VAL A O 1
ATOM 1949 N N . LYS A 1 252 ? -5.172 -32.412 1.433 1.00 86.69 252 LYS A N 1
ATOM 1950 C CA . LYS A 1 252 ? -6.355 -33.209 1.776 1.00 86.69 252 LYS A CA 1
ATOM 1951 C C . LYS A 1 252 ? -6.158 -34.100 3.003 1.00 86.69 252 LYS A C 1
ATOM 1953 O O . LYS A 1 252 ? -7.006 -34.085 3.889 1.00 86.69 252 LYS A O 1
ATOM 1958 N N . ASP A 1 253 ? -5.076 -34.870 3.063 1.00 86.81 253 ASP A N 1
ATOM 1959 C CA . ASP A 1 253 ? -4.926 -35.931 4.066 1.00 86.81 253 ASP A CA 1
ATOM 1960 C C . ASP A 1 253 ? -4.210 -35.443 5.338 1.00 86.81 253 ASP A C 1
ATOM 1962 O O . ASP A 1 253 ? -4.366 -36.046 6.398 1.00 86.81 253 ASP A O 1
ATOM 1966 N N . GLN A 1 254 ? -3.428 -34.356 5.268 1.00 88.69 254 GLN A N 1
ATOM 1967 C CA . GLN A 1 254 ? -2.602 -33.895 6.393 1.00 88.69 254 GLN A CA 1
ATOM 1968 C C . GLN A 1 254 ? -3.017 -32.523 6.934 1.00 88.69 254 GLN A C 1
ATOM 1970 O O . GLN A 1 254 ? -3.038 -32.347 8.154 1.00 88.69 254 GLN A O 1
ATOM 1975 N N . ILE A 1 255 ? -3.347 -31.557 6.070 1.00 88.69 255 ILE A N 1
ATOM 1976 C CA . ILE A 1 255 ? -3.676 -30.182 6.494 1.00 88.69 255 ILE A CA 1
ATOM 1977 C C . ILE A 1 255 ? -5.159 -30.062 6.862 1.00 88.69 255 ILE A C 1
ATOM 1979 O O . ILE A 1 255 ? -5.487 -29.620 7.966 1.00 88.69 255 ILE A O 1
ATOM 1983 N N . LEU A 1 256 ? -6.060 -30.503 5.979 1.00 88.88 256 LEU A N 1
ATOM 1984 C CA . LEU A 1 256 ? -7.507 -30.382 6.172 1.00 88.88 256 LEU A CA 1
ATOM 1985 C C . LEU A 1 256 ? -8.005 -31.015 7.491 1.00 88.88 256 LEU A C 1
ATOM 1987 O O . LEU A 1 256 ? -8.736 -30.335 8.216 1.00 88.88 256 LEU A O 1
ATOM 1991 N N . PRO A 1 257 ? -7.605 -32.242 7.886 1.00 88.75 257 PRO A N 1
ATOM 1992 C CA . PRO A 1 257 ? -8.087 -32.838 9.133 1.00 88.75 257 PRO A CA 1
ATOM 1993 C C . PRO A 1 257 ? -7.669 -32.036 10.371 1.00 88.75 257 PRO A C 1
ATOM 1995 O O . PRO A 1 257 ? -8.465 -31.875 11.297 1.00 88.75 257 PRO A O 1
ATOM 1998 N N . ARG A 1 258 ? -6.454 -31.469 10.368 1.00 89.19 258 ARG A N 1
ATOM 1999 C CA . ARG A 1 258 ? -5.936 -30.630 11.461 1.00 89.19 258 ARG A CA 1
ATOM 2000 C C . ARG A 1 258 ? -6.682 -29.303 11.553 1.00 89.19 258 ARG A C 1
ATOM 2002 O O . ARG A 1 258 ? -7.084 -28.906 12.644 1.00 89.19 258 ARG A O 1
ATOM 2009 N N . MET A 1 259 ? -6.960 -28.659 10.417 1.00 88.19 259 MET A N 1
ATOM 2010 C CA . MET A 1 259 ? -7.815 -27.467 10.375 1.00 88.19 259 MET A CA 1
ATOM 2011 C C . MET A 1 259 ? -9.198 -27.762 10.975 1.00 88.19 259 MET A C 1
ATOM 2013 O O . MET A 1 259 ? -9.665 -27.041 11.856 1.00 88.19 259 MET A O 1
ATOM 2017 N N . LEU A 1 260 ? -9.837 -28.863 10.572 1.00 86.94 260 LEU A N 1
ATOM 2018 C CA . LEU A 1 260 ? -11.146 -29.252 11.106 1.00 86.94 260 LEU A CA 1
ATOM 2019 C C . LEU A 1 260 ? -11.100 -29.570 12.610 1.00 86.94 260 LEU A C 1
ATOM 2021 O O . LEU A 1 260 ? -12.035 -29.229 13.336 1.00 86.94 260 LEU A O 1
ATOM 2025 N N . GLN A 1 261 ? -10.010 -30.161 13.105 1.00 86.31 261 GLN A N 1
ATOM 2026 C CA . GLN A 1 261 ? -9.811 -30.407 14.534 1.00 86.31 261 GLN A CA 1
ATOM 2027 C C . GLN A 1 261 ? -9.719 -29.100 15.339 1.00 86.31 261 GLN A C 1
ATOM 2029 O O . GLN A 1 261 ? -10.353 -28.987 16.394 1.00 86.31 261 GLN A O 1
ATOM 2034 N N . LEU A 1 262 ? -9.011 -28.089 14.821 1.00 85.50 262 LEU A N 1
ATOM 2035 C CA . LEU A 1 262 ? -8.876 -26.774 15.461 1.00 85.50 262 LEU A CA 1
ATOM 2036 C C . LEU A 1 262 ? -10.226 -26.055 15.633 1.00 85.50 262 LEU A C 1
ATOM 2038 O O . LEU A 1 262 ? -10.417 -25.331 16.611 1.00 85.50 262 LEU A O 1
ATOM 2042 N N . LEU A 1 263 ? -11.214 -26.303 14.764 1.00 81.44 263 LEU A N 1
ATOM 2043 C CA . LEU A 1 263 ? -12.576 -25.775 14.951 1.00 81.44 263 LEU A CA 1
ATOM 2044 C C . LEU A 1 263 ? -13.243 -26.297 16.234 1.00 81.44 263 LEU A C 1
ATOM 2046 O O . LEU A 1 263 ? -14.081 -25.608 16.828 1.00 81.44 263 LEU A O 1
ATOM 2050 N N . GLY A 1 264 ? -12.875 -27.497 16.684 1.00 75.88 264 GLY A N 1
ATOM 2051 C CA . GLY A 1 264 ? -13.368 -28.089 17.925 1.00 75.88 264 GLY A CA 1
ATOM 2052 C C . GLY A 1 264 ? -12.709 -27.489 19.166 1.00 75.88 264 GLY A C 1
ATOM 2053 O O . GLY A 1 264 ? -13.412 -27.093 20.097 1.00 75.88 264 GLY A O 1
ATOM 2054 N N . THR A 1 265 ? -11.381 -27.373 19.156 1.00 74.12 265 THR A N 1
ATOM 2055 C CA . THR A 1 265 ? -10.562 -27.166 20.364 1.00 74.12 265 THR A CA 1
ATOM 2056 C C . THR A 1 265 ? -10.011 -25.750 20.543 1.00 74.12 265 THR A C 1
ATOM 2058 O O . THR A 1 265 ? -9.736 -25.360 21.674 1.00 74.12 265 THR A O 1
ATOM 2061 N N . ALA A 1 266 ? -9.868 -24.958 19.475 1.00 75.69 266 ALA A N 1
ATOM 2062 C CA . ALA A 1 266 ? -9.142 -23.687 19.527 1.00 75.69 266 ALA A CA 1
ATOM 2063 C C . ALA A 1 266 ? -9.980 -22.491 20.032 1.00 75.69 266 ALA A C 1
ATOM 2065 O O . ALA A 1 266 ? -11.209 -22.547 20.131 1.00 75.69 266 ALA A O 1
ATOM 2066 N N . ALA A 1 267 ? -9.319 -21.366 20.323 1.00 76.88 267 ALA A N 1
ATOM 2067 C CA . ALA A 1 267 ? -9.968 -20.114 20.725 1.00 76.88 267 ALA A CA 1
ATOM 2068 C C . ALA A 1 267 ? -10.845 -19.512 19.597 1.00 76.88 267 ALA A C 1
ATOM 2070 O O . ALA A 1 267 ? -10.558 -19.730 18.419 1.00 76.88 267 ALA A O 1
ATOM 2071 N N . PRO A 1 268 ? -11.877 -18.693 19.903 1.00 76.25 268 PRO A N 1
ATOM 2072 C CA . PRO A 1 268 ? -12.814 -18.164 18.901 1.00 76.25 268 PRO A CA 1
ATOM 2073 C C . PRO A 1 268 ? -12.146 -17.440 17.723 1.00 76.25 268 PRO A C 1
ATOM 2075 O O . PRO A 1 268 ? -12.553 -17.633 16.582 1.00 76.25 268 PRO A O 1
ATOM 2078 N N . LYS A 1 269 ? -11.090 -16.659 17.990 1.00 76.31 269 LYS A N 1
ATOM 2079 C CA . LYS A 1 269 ? -10.312 -15.947 16.963 1.00 76.31 269 LYS A CA 1
ATOM 2080 C C . LYS A 1 269 ? -9.661 -16.912 15.964 1.00 76.31 269 LYS A C 1
ATOM 2082 O O . LYS A 1 269 ? -9.763 -16.707 14.760 1.00 76.31 269 LYS A O 1
ATOM 2087 N N . VAL A 1 270 ? -9.078 -18.000 16.469 1.00 81.12 270 VAL A N 1
ATOM 2088 C CA . VAL A 1 270 ? -8.469 -19.051 15.642 1.00 81.12 270 VAL A CA 1
ATOM 2089 C C . VAL A 1 270 ? -9.543 -19.786 14.843 1.00 81.12 270 VAL A C 1
ATOM 2091 O O . VAL A 1 270 ? -9.350 -20.036 13.662 1.00 81.12 270 VAL A O 1
ATOM 2094 N N . LYS A 1 271 ? -10.718 -20.065 15.431 1.00 82.25 271 LYS A N 1
ATOM 2095 C CA . LYS A 1 271 ? -11.831 -20.695 14.696 1.00 82.25 271 LYS A CA 1
ATOM 2096 C C . LYS A 1 271 ? -12.267 -19.864 13.490 1.00 82.25 271 LYS A C 1
ATOM 2098 O O . LYS A 1 271 ? -12.477 -20.428 12.424 1.00 82.25 271 LYS A O 1
ATOM 2103 N N . VAL A 1 272 ? -12.375 -18.540 13.641 1.00 80.88 272 VAL A N 1
ATOM 2104 C CA . VAL A 1 272 ? -12.684 -17.637 12.518 1.00 80.88 272 VAL A CA 1
ATOM 2105 C C . VAL A 1 272 ? -11.604 -17.728 11.441 1.00 80.88 272 VAL A C 1
ATOM 2107 O O . VAL A 1 272 ? -11.942 -17.876 10.269 1.00 80.88 272 VAL A O 1
ATOM 2110 N N . GLN A 1 273 ? -10.326 -17.724 11.828 1.00 80.19 273 GLN A N 1
ATOM 2111 C CA . GLN A 1 273 ? -9.223 -17.861 10.874 1.00 80.19 273 GLN A CA 1
ATOM 2112 C C . GLN A 1 273 ? -9.220 -19.209 10.149 1.00 80.19 273 GLN A C 1
ATOM 2114 O O . GLN A 1 273 ? -9.040 -19.248 8.937 1.00 80.19 273 GLN A O 1
ATOM 2119 N N . VAL A 1 274 ? -9.515 -20.313 10.842 1.00 83.94 274 VAL A N 1
ATOM 2120 C CA . VAL A 1 274 ? -9.680 -21.622 10.196 1.00 83.94 274 VAL A CA 1
ATOM 2121 C C . VAL A 1 274 ? -10.802 -21.581 9.157 1.00 83.94 274 VAL A C 1
ATOM 2123 O O . VAL A 1 274 ? -10.621 -22.085 8.053 1.00 83.94 274 VAL A O 1
ATOM 2126 N N . LEU A 1 275 ? -11.952 -20.975 9.476 1.00 82.38 275 LEU A N 1
ATOM 2127 C CA . LEU A 1 275 ? -13.074 -20.858 8.536 1.00 82.38 275 LEU A CA 1
ATOM 2128 C C . LEU A 1 275 ? -12.713 -20.006 7.315 1.00 82.38 275 LEU A C 1
ATOM 2130 O O . LEU A 1 275 ? -13.042 -20.383 6.191 1.00 82.38 275 LEU A O 1
ATOM 2134 N N . MET A 1 276 ? -12.012 -18.888 7.523 1.00 78.25 276 MET A N 1
ATOM 2135 C CA . MET A 1 276 ? -11.513 -18.048 6.433 1.00 78.25 276 MET A CA 1
ATOM 2136 C C . MET A 1 276 ? -10.511 -18.803 5.557 1.00 78.25 276 MET A C 1
ATOM 2138 O O . MET A 1 276 ? -10.651 -18.799 4.335 1.00 78.25 276 MET A O 1
ATOM 2142 N N . GLY A 1 277 ? -9.554 -19.506 6.163 1.00 81.12 277 GLY A N 1
ATOM 2143 C CA . GLY A 1 277 ? -8.593 -20.346 5.453 1.00 81.12 277 GLY A CA 1
ATOM 2144 C C . GLY A 1 277 ? -9.287 -21.430 4.630 1.00 81.12 277 GLY A C 1
ATOM 2145 O O . GLY A 1 277 ? -9.061 -21.508 3.425 1.00 81.12 277 GLY A O 1
ATOM 2146 N N . LEU A 1 278 ? -10.202 -22.192 5.248 1.00 83.00 278 LEU A N 1
ATOM 2147 C CA . LEU A 1 278 ? -11.002 -23.224 4.578 1.00 83.00 278 LEU A CA 1
ATOM 2148 C C . LEU A 1 278 ? -11.784 -22.659 3.393 1.00 83.00 278 LEU A C 1
ATOM 2150 O O . LEU A 1 278 ? -11.803 -23.297 2.350 1.00 83.00 278 LEU A O 1
ATOM 2154 N N . SER A 1 279 ? -12.383 -21.468 3.520 1.00 82.12 279 SER A N 1
ATOM 2155 C CA . SER A 1 279 ? -13.144 -20.847 2.426 1.00 82.12 279 SER A CA 1
ATOM 2156 C C . SER A 1 279 ? -12.291 -20.563 1.188 1.00 82.12 279 SER A C 1
ATOM 2158 O O . SER A 1 279 ? -12.774 -20.722 0.072 1.00 82.12 279 SER A O 1
ATOM 2160 N N . ARG A 1 280 ? -11.011 -20.211 1.377 1.00 81.44 280 ARG A N 1
ATOM 2161 C CA . ARG A 1 280 ? -10.073 -19.913 0.284 1.00 81.44 280 ARG A CA 1
ATOM 2162 C C . ARG A 1 280 ? -9.519 -21.167 -0.391 1.00 81.44 280 ARG A C 1
ATOM 2164 O O . ARG A 1 280 ? -9.177 -21.110 -1.562 1.00 81.44 280 ARG A O 1
ATOM 2171 N N . ILE A 1 281 ? -9.425 -22.284 0.335 1.00 82.25 281 ILE A N 1
ATOM 2172 C CA . ILE A 1 281 ? -8.953 -23.571 -0.211 1.00 82.25 281 ILE A CA 1
ATOM 2173 C C . ILE A 1 281 ? -10.098 -24.512 -0.609 1.00 82.25 281 ILE A C 1
ATOM 2175 O O . ILE A 1 281 ? -9.853 -25.611 -1.099 1.00 82.25 281 ILE A O 1
ATOM 2179 N N . PHE A 1 282 ? -11.352 -24.101 -0.400 1.00 80.69 282 PHE A N 1
ATOM 2180 C CA . PHE A 1 282 ? -12.527 -24.951 -0.588 1.00 80.69 282 PHE A CA 1
ATOM 2181 C C . PHE A 1 282 ? -12.672 -25.447 -2.030 1.00 80.69 282 PHE A C 1
ATOM 2183 O O . PHE A 1 282 ? -13.012 -26.607 -2.246 1.00 80.69 282 PHE A O 1
ATOM 2190 N N . GLU A 1 283 ? -12.368 -24.586 -3.005 1.00 81.19 283 GLU A N 1
ATOM 2191 C CA . GLU A 1 283 ? -12.486 -24.879 -4.441 1.00 81.19 283 GLU A CA 1
ATOM 2192 C C . GLU A 1 283 ? -11.507 -25.956 -4.928 1.00 81.19 283 GLU A C 1
ATOM 2194 O O . GLU A 1 283 ? -11.698 -26.528 -5.996 1.00 81.19 283 GLU A O 1
ATOM 2199 N N . ILE A 1 284 ? -10.476 -26.265 -4.136 1.00 82.62 284 ILE A N 1
ATOM 2200 C CA . ILE A 1 284 ? -9.454 -27.256 -4.483 1.00 82.62 284 ILE A CA 1
ATOM 2201 C C . ILE A 1 284 ? -9.956 -28.681 -4.217 1.00 82.62 284 ILE A C 1
ATOM 2203 O O . ILE A 1 284 ? -9.483 -29.632 -4.837 1.00 82.62 284 ILE A O 1
ATOM 2207 N N . PHE A 1 285 ? -10.885 -28.866 -3.274 1.00 84.50 285 PHE A N 1
ATOM 2208 C CA . PHE A 1 285 ? -11.327 -30.199 -2.872 1.00 84.50 285 PHE A CA 1
ATOM 2209 C C . PHE A 1 285 ? -12.338 -30.792 -3.854 1.00 84.50 285 PHE A C 1
ATOM 2211 O O . PHE A 1 285 ? -13.265 -30.127 -4.314 1.00 84.50 285 PHE A O 1
ATOM 2218 N N . ASP A 1 286 ? -12.190 -32.086 -4.141 1.00 85.44 286 ASP A N 1
ATOM 2219 C CA . ASP A 1 286 ? -13.149 -32.824 -4.944 1.00 85.44 286 ASP A CA 1
ATOM 2220 C C . ASP A 1 286 ? -14.477 -32.985 -4.194 1.00 85.44 286 ASP A C 1
ATOM 2222 O O . ASP A 1 286 ? -14.567 -32.929 -2.960 1.00 85.44 286 ASP A O 1
ATOM 2226 N N . LYS A 1 287 ? -15.536 -33.226 -4.968 1.00 80.88 287 LYS A N 1
ATOM 2227 C CA . LYS A 1 287 ? -16.898 -33.371 -4.450 1.00 80.88 287 LYS A CA 1
ATOM 2228 C C . LYS A 1 287 ? -16.989 -34.402 -3.319 1.00 80.88 287 LYS A C 1
ATOM 2230 O O . LYS A 1 287 ? -17.709 -34.160 -2.354 1.00 80.88 287 LYS A O 1
ATOM 2235 N N . ASN A 1 288 ? -16.245 -35.504 -3.420 1.00 84.50 288 ASN A N 1
ATOM 2236 C CA . ASN A 1 288 ? -16.256 -36.572 -2.421 1.00 84.50 288 ASN A CA 1
ATOM 2237 C C . ASN A 1 288 ? -15.632 -36.104 -1.100 1.00 84.50 288 ASN A C 1
ATOM 2239 O O . ASN A 1 288 ? -16.250 -36.249 -0.054 1.00 84.50 288 ASN A O 1
ATOM 2243 N N . THR A 1 289 ? -14.470 -35.438 -1.122 1.00 86.00 289 THR A N 1
ATOM 2244 C CA . THR A 1 289 ? -13.862 -34.879 0.105 1.00 86.00 289 THR A CA 1
ATOM 2245 C C . THR A 1 289 ? -14.786 -33.876 0.790 1.00 86.00 289 THR A C 1
ATOM 2247 O O . THR A 1 289 ? -14.918 -33.880 2.017 1.00 86.00 289 THR A O 1
ATOM 2250 N N . ILE A 1 290 ? -15.467 -33.030 0.014 1.00 83.31 290 ILE A N 1
ATOM 2251 C CA . ILE A 1 290 ? -16.421 -32.066 0.568 1.00 83.31 290 ILE A CA 1
ATOM 2252 C C . ILE A 1 290 ? -17.592 -32.791 1.245 1.00 83.31 290 ILE A C 1
ATOM 2254 O O . ILE A 1 290 ? -17.965 -32.438 2.366 1.00 83.31 290 ILE A O 1
ATOM 2258 N N . GLN A 1 291 ? -18.162 -33.799 0.582 1.00 80.56 291 GLN A N 1
ATOM 2259 C CA . GLN A 1 291 ? -19.327 -34.531 1.082 1.00 80.56 291 GLN A CA 1
ATOM 2260 C C . GLN A 1 291 ? -19.011 -35.437 2.273 1.00 80.56 291 GLN A C 1
ATOM 2262 O O . GLN A 1 291 ? -19.791 -35.463 3.221 1.00 80.56 291 GLN A O 1
ATOM 2267 N N . ASP A 1 292 ? -17.867 -36.115 2.255 1.00 83.94 292 ASP A N 1
ATOM 2268 C CA . ASP A 1 292 ? -17.554 -37.180 3.211 1.00 83.94 292 ASP A CA 1
ATOM 2269 C C . ASP A 1 292 ? -16.741 -36.688 4.417 1.00 83.94 292 ASP A C 1
ATOM 2271 O O . ASP A 1 292 ? -16.807 -37.280 5.493 1.00 83.94 292 ASP A O 1
ATOM 2275 N N . ILE A 1 293 ? -15.973 -35.601 4.265 1.00 84.19 293 ILE A N 1
ATOM 2276 C CA . ILE A 1 293 ? -15.060 -35.105 5.310 1.00 84.19 293 ILE A CA 1
ATOM 2277 C C . ILE A 1 293 ? -15.499 -33.729 5.816 1.00 84.19 293 ILE A C 1
ATOM 2279 O O . ILE A 1 293 ? -15.666 -33.530 7.022 1.00 84.19 293 ILE A O 1
ATOM 2283 N N . VAL A 1 294 ? -15.714 -32.772 4.911 1.00 82.94 294 VAL A N 1
ATOM 2284 C CA . VAL A 1 294 ? -15.940 -31.368 5.288 1.00 82.94 294 VAL A CA 1
ATOM 2285 C C . VAL A 1 294 ? -17.351 -31.141 5.839 1.00 82.94 294 VAL A C 1
ATOM 2287 O O . VAL A 1 294 ? -17.502 -30.595 6.936 1.00 82.94 294 VAL A O 1
ATOM 2290 N N . LEU A 1 295 ? -18.394 -31.579 5.123 1.00 80.62 295 LEU A N 1
ATOM 2291 C CA . LEU A 1 295 ? -19.786 -31.413 5.564 1.00 80.62 295 LEU A CA 1
ATOM 2292 C C . LEU A 1 295 ? -20.070 -32.105 6.912 1.00 80.62 295 LEU A C 1
ATOM 2294 O O . LEU A 1 295 ? -20.604 -31.435 7.802 1.00 80.62 295 LEU A O 1
ATOM 2298 N N . PRO A 1 296 ? -19.660 -33.369 7.152 1.00 83.31 296 PRO A N 1
ATOM 2299 C CA . PRO A 1 296 ? -19.904 -34.027 8.434 1.00 83.31 296 PRO A CA 1
ATOM 2300 C C . PRO A 1 296 ? -19.190 -33.338 9.602 1.00 83.31 296 PRO A C 1
ATOM 2302 O O . PRO A 1 296 ? -19.734 -33.264 10.709 1.00 83.31 296 PRO A O 1
ATOM 2305 N N . ALA A 1 297 ? -17.998 -32.774 9.374 1.00 79.44 297 ALA A N 1
ATOM 2306 C CA . ALA A 1 297 ? -17.296 -31.986 10.384 1.00 79.44 297 ALA A CA 1
ATOM 2307 C C . ALA A 1 297 ? -18.071 -30.706 10.751 1.00 79.44 297 ALA A C 1
ATOM 2309 O O . ALA A 1 297 ? -18.235 -30.404 11.938 1.00 79.44 297 ALA A O 1
ATOM 2310 N N . PHE A 1 298 ? -18.627 -29.992 9.767 1.00 79.31 298 PHE A N 1
ATOM 2311 C CA . PHE A 1 298 ? -19.481 -28.823 10.007 1.00 79.31 298 PHE A CA 1
ATOM 2312 C C . PHE A 1 298 ? -20.802 -29.168 10.704 1.00 79.31 298 PHE A C 1
ATOM 2314 O O . PHE A 1 298 ? -21.239 -28.442 11.604 1.00 79.31 298 PHE A O 1
ATOM 2321 N N . GLU A 1 299 ? -21.421 -30.296 10.357 1.00 77.44 299 GLU A N 1
ATOM 2322 C CA . GLU A 1 299 ? -22.606 -30.796 11.058 1.00 77.44 299 GLU A CA 1
ATOM 2323 C C . GLU A 1 299 ? -22.311 -31.127 12.525 1.00 77.44 299 GLU A C 1
ATOM 2325 O O . GLU A 1 299 ? -23.097 -30.818 13.423 1.00 77.44 299 GLU A O 1
ATOM 2330 N N . LYS A 1 300 ? -21.150 -31.728 12.802 1.00 72.94 300 LYS A N 1
ATOM 2331 C CA . LYS A 1 300 ? -20.712 -32.016 14.171 1.00 72.94 300 LYS A CA 1
ATOM 2332 C C . LYS A 1 300 ? -20.493 -30.731 14.978 1.00 72.94 300 LYS A C 1
ATOM 2334 O O . LYS A 1 300 ? -20.854 -30.688 16.153 1.00 72.94 300 LYS A O 1
ATOM 2339 N N . LEU A 1 301 ? -19.958 -29.678 14.355 1.00 67.81 301 LEU A N 1
ATOM 2340 C CA . LEU A 1 301 ? -19.730 -28.364 14.979 1.00 67.81 301 LEU A CA 1
ATOM 2341 C C . LEU A 1 301 ? -21.022 -27.571 15.229 1.00 67.81 301 LEU A C 1
ATOM 2343 O O . LEU A 1 301 ? -21.145 -26.866 16.234 1.00 67.81 301 LEU A O 1
ATOM 2347 N N . THR A 1 302 ? -22.004 -27.690 14.336 1.00 65.06 302 THR A N 1
ATOM 2348 C CA . THR A 1 302 ? -23.334 -27.092 14.531 1.00 65.06 302 THR A CA 1
ATOM 2349 C C . THR A 1 302 ? -24.103 -27.810 15.641 1.00 65.06 302 THR A C 1
ATOM 2351 O O . THR A 1 302 ? -24.705 -27.144 16.487 1.00 65.06 302 THR A O 1
ATOM 2354 N N . LYS A 1 303 ? -23.995 -29.145 15.725 1.00 63.97 303 LYS A N 1
ATOM 2355 C CA . LYS A 1 303 ? -24.572 -29.964 16.809 1.00 63.97 303 LYS A CA 1
ATOM 2356 C C . LYS A 1 303 ? -23.890 -29.746 18.170 1.00 63.97 303 LYS A C 1
ATOM 2358 O O . LYS A 1 303 ? -24.573 -29.777 19.189 1.00 63.97 303 LYS A O 1
ATOM 2363 N N . SER A 1 304 ? -22.582 -29.467 18.218 1.00 56.44 304 SER A N 1
ATOM 2364 C CA . SER A 1 304 ? -21.824 -29.251 19.468 1.00 56.44 304 SER A CA 1
ATOM 2365 C C . SER A 1 304 ? -21.999 -27.860 20.107 1.00 56.44 304 SER A C 1
ATOM 2367 O O . SER A 1 304 ? -21.381 -27.557 21.128 1.00 56.44 304 SER A O 1
ATOM 2369 N N . GLY A 1 305 ? -22.902 -27.025 19.577 1.00 50.19 305 GLY A N 1
ATOM 2370 C CA . GLY A 1 305 ? -23.412 -25.848 20.285 1.00 50.19 305 GLY A CA 1
ATOM 2371 C C . GLY A 1 305 ? -22.708 -24.519 19.997 1.00 50.19 305 GLY A C 1
ATOM 2372 O O . GLY A 1 305 ? -22.942 -23.560 20.736 1.00 50.19 305 GLY A O 1
ATOM 2373 N N . LEU A 1 306 ? -21.917 -24.405 18.921 1.00 46.44 306 LEU A N 1
ATOM 2374 C CA . LEU A 1 306 ? -21.323 -23.119 18.517 1.00 46.44 306 LEU A CA 1
ATOM 2375 C C . LEU A 1 306 ? -22.401 -22.096 18.093 1.00 46.44 306 LEU A C 1
ATOM 2377 O O . LEU A 1 306 ? -22.319 -20.926 18.456 1.00 46.44 306 LEU A O 1
ATOM 2381 N N . PHE A 1 307 ? -23.466 -22.550 17.420 1.00 41.50 307 PHE A N 1
ATOM 2382 C CA . PHE A 1 307 ? -24.610 -21.704 17.038 1.00 41.50 307 PHE A CA 1
ATOM 2383 C C . PHE A 1 307 ? -25.690 -21.588 18.125 1.00 41.50 307 PHE A C 1
ATOM 2385 O O . PHE A 1 307 ? -26.371 -20.569 18.219 1.00 41.50 307 PHE A O 1
ATOM 2392 N N . CYS A 1 308 ? -25.804 -22.576 19.018 1.00 37.53 308 CYS A N 1
ATOM 2393 C CA . CYS A 1 308 ? -26.809 -22.571 20.089 1.00 37.53 308 CYS A CA 1
ATOM 2394 C C . CYS A 1 308 ? -26.531 -21.484 21.157 1.00 37.53 308 CYS A C 1
ATOM 2396 O O . CYS A 1 308 ? -27.445 -21.021 21.843 1.00 37.53 308 CYS A O 1
ATOM 2398 N N . ARG A 1 309 ? -25.277 -21.012 21.275 1.00 37.78 309 ARG A N 1
ATOM 2399 C CA . ARG A 1 309 ? -24.916 -19.862 22.129 1.00 37.78 309 ARG A CA 1
ATOM 2400 C C . ARG A 1 309 ? -25.257 -18.502 21.508 1.00 37.78 309 ARG A C 1
ATOM 2402 O O . ARG A 1 309 ? -25.572 -17.583 22.258 1.00 37.78 309 ARG A O 1
ATOM 2409 N N . LEU A 1 310 ? -25.270 -18.385 20.179 1.00 37.34 310 LEU A N 1
ATOM 2410 C CA . LEU A 1 310 ? -25.739 -17.175 19.488 1.00 37.34 310 LEU A CA 1
ATOM 2411 C C . LEU A 1 310 ? -27.271 -17.054 19.540 1.00 37.34 310 LEU A C 1
ATOM 2413 O O . LEU A 1 310 ? -27.797 -15.950 19.657 1.00 37.34 310 LEU A O 1
ATOM 2417 N N . ASP A 1 311 ? -27.982 -18.184 19.560 1.00 31.48 311 ASP A N 1
ATOM 2418 C CA . ASP A 1 311 ? -29.445 -18.217 19.676 1.00 31.48 311 ASP A CA 1
ATOM 2419 C C . ASP A 1 311 ? -29.955 -17.938 21.101 1.00 31.48 311 ASP A C 1
ATOM 2421 O O . ASP A 1 311 ? -30.994 -17.300 21.281 1.00 31.48 311 ASP A O 1
ATOM 2425 N N . LYS A 1 312 ? -29.215 -18.341 22.145 1.00 30.92 312 LYS A N 1
ATOM 2426 C CA . LYS A 1 312 ? -29.577 -18.006 23.537 1.00 30.92 312 LYS A CA 1
ATOM 2427 C C . LYS A 1 312 ? -29.420 -16.517 23.856 1.00 30.92 312 LYS A C 1
ATOM 2429 O O . LYS A 1 312 ? -30.216 -15.997 24.632 1.00 30.92 312 LYS A O 1
ATOM 2434 N N . ALA A 1 313 ? -28.481 -15.819 23.213 1.00 36.12 313 ALA A N 1
ATOM 2435 C CA . ALA A 1 313 ? -28.329 -14.367 23.351 1.00 36.12 313 ALA A CA 1
ATOM 2436 C C . ALA A 1 313 ? -29.480 -13.571 22.698 1.00 36.12 313 ALA A C 1
ATOM 2438 O O . ALA A 1 313 ? -29.710 -12.420 23.057 1.00 36.12 313 ALA A O 1
ATOM 2439 N N . LYS A 1 314 ? -30.246 -14.186 21.783 1.00 34.94 314 LYS A N 1
ATOM 2440 C CA . LYS A 1 314 ? -31.435 -13.584 21.154 1.00 34.94 314 LYS A CA 1
ATOM 2441 C C . LYS A 1 314 ? -32.755 -13.851 21.890 1.00 34.94 314 LYS A C 1
ATOM 2443 O O . LYS A 1 314 ? -33.743 -13.193 21.585 1.00 34.94 314 LYS A O 1
ATOM 2448 N N . ARG A 1 315 ? -32.805 -14.773 22.863 1.00 33.75 315 ARG A N 1
ATOM 2449 C CA . ARG A 1 315 ? -34.053 -15.173 23.558 1.00 33.75 315 ARG A CA 1
ATOM 2450 C C . ARG A 1 315 ? -34.381 -14.390 24.841 1.00 33.75 315 ARG A C 1
ATOM 2452 O O . ARG A 1 315 ? -35.326 -14.757 25.529 1.00 33.75 315 ARG A O 1
ATOM 2459 N N . GLN A 1 316 ? -33.655 -13.318 25.166 1.00 32.94 316 GLN A N 1
ATOM 2460 C CA . GLN A 1 316 ? -33.902 -12.492 26.367 1.00 32.94 316 GLN A CA 1
ATOM 2461 C C . GLN A 1 316 ? -34.539 -11.113 26.087 1.00 32.94 316 GLN A C 1
ATOM 2463 O O . GLN A 1 316 ? -34.408 -10.203 26.898 1.00 32.94 316 GLN A O 1
ATOM 2468 N N . SER A 1 317 ? -35.278 -10.944 24.984 1.00 28.33 317 SER A N 1
ATOM 2469 C CA . SER A 1 317 ? -36.166 -9.782 24.799 1.00 28.33 317 SER A CA 1
ATOM 2470 C C . SER A 1 317 ? -37.509 -10.207 24.181 1.00 28.33 317 SER A C 1
ATOM 2472 O O . SER A 1 317 ? -37.508 -10.775 23.084 1.00 28.33 317 SER A O 1
ATOM 2474 N N . PRO A 1 318 ? -38.654 -9.982 24.855 1.00 31.22 318 PRO A N 1
ATOM 2475 C CA . PRO A 1 318 ? -39.971 -10.369 24.372 1.00 31.22 318 PRO A CA 1
ATOM 2476 C C . PRO A 1 318 ? -40.566 -9.231 23.531 1.00 31.22 318 PRO A C 1
ATOM 2478 O O . PRO A 1 318 ? -41.200 -8.339 24.076 1.00 31.22 318 PRO A O 1
ATOM 2481 N N . ASN A 1 319 ? -40.314 -9.225 22.218 1.00 33.25 319 ASN A N 1
ATOM 2482 C CA . ASN A 1 319 ? -41.196 -8.622 21.200 1.00 33.25 319 ASN A CA 1
ATOM 2483 C C . ASN A 1 319 ? -40.617 -8.822 19.790 1.00 33.25 319 ASN A C 1
ATOM 2485 O O . ASN A 1 319 ? -40.027 -7.924 19.192 1.00 33.25 319 ASN A O 1
ATOM 2489 N N . CYS A 1 320 ? -40.804 -10.018 19.235 1.00 24.12 320 CYS A N 1
ATOM 2490 C CA . CYS A 1 320 ? -40.806 -10.213 17.786 1.00 24.12 320 CYS A CA 1
ATOM 2491 C C . CYS A 1 320 ? -41.675 -11.429 17.435 1.00 24.12 320 CYS A C 1
ATOM 2493 O O . CYS A 1 320 ? -41.610 -12.434 18.148 1.00 24.12 320 CYS A O 1
ATOM 2495 N N . PRO A 1 321 ? -42.515 -11.344 16.389 1.00 28.52 321 PRO A N 1
ATOM 2496 C CA . PRO A 1 321 ? -43.518 -12.355 16.092 1.00 28.52 321 PRO A CA 1
ATOM 2497 C C . PRO A 1 321 ? -42.886 -13.673 15.636 1.00 28.52 321 PRO A C 1
ATOM 2499 O O . PRO A 1 321 ? -41.874 -13.720 14.938 1.00 28.52 321 PRO A O 1
ATOM 2502 N N . VAL A 1 322 ? -43.527 -14.748 16.083 1.00 29.08 322 VAL A N 1
ATOM 2503 C CA . VAL A 1 322 ? -43.170 -16.153 15.894 1.00 29.08 322 VAL A CA 1
ATOM 2504 C C . VAL A 1 322 ? -43.229 -16.546 14.418 1.00 29.08 322 VAL A C 1
ATOM 2506 O O . VAL A 1 322 ? -44.281 -16.432 13.798 1.00 29.08 322 VAL A O 1
ATOM 2509 N N . VAL A 1 323 ? -42.147 -17.132 13.899 1.00 26.94 323 VAL A N 1
ATOM 2510 C CA . VAL A 1 323 ? -42.216 -18.116 12.807 1.00 26.94 323 VAL A CA 1
ATOM 2511 C C . VAL A 1 323 ? -41.277 -19.272 13.157 1.00 26.94 323 VAL A C 1
ATOM 2513 O O . VAL A 1 323 ? -40.056 -19.132 13.133 1.00 26.94 323 VAL A O 1
ATOM 2516 N N . ALA A 1 324 ? -41.864 -20.406 13.539 1.00 25.66 324 ALA A N 1
ATOM 2517 C CA . ALA A 1 324 ? -41.183 -21.689 13.695 1.00 25.66 324 ALA A CA 1
ATOM 2518 C C . ALA A 1 324 ? -41.298 -22.512 12.389 1.00 25.66 324 ALA A C 1
ATOM 2520 O O . ALA A 1 324 ? -42.152 -22.213 11.553 1.00 25.66 324 ALA A O 1
ATOM 2521 N N . PRO A 1 325 ? -40.421 -23.509 12.175 1.00 35.16 325 PRO A N 1
ATOM 2522 C CA . PRO A 1 325 ? -39.929 -23.865 10.852 1.00 35.16 325 PRO A CA 1
ATOM 2523 C C . PRO A 1 325 ? -40.663 -25.060 10.236 1.00 35.16 325 PRO A C 1
ATOM 2525 O O . PRO A 1 325 ? -40.870 -26.079 10.890 1.00 35.16 325 PRO A O 1
ATOM 2528 N N . ALA A 1 326 ? -40.939 -24.985 8.934 1.00 24.88 326 ALA A N 1
ATOM 2529 C CA . ALA A 1 326 ? -41.138 -26.166 8.104 1.00 24.88 326 ALA A CA 1
ATOM 2530 C C . ALA A 1 326 ? -39.874 -26.372 7.262 1.00 24.88 326 ALA A C 1
ATOM 2532 O O . ALA A 1 326 ? -39.594 -25.619 6.327 1.00 24.88 326 ALA A O 1
ATOM 2533 N N . LEU A 1 327 ? -39.090 -27.385 7.640 1.00 34.84 327 LEU A N 1
ATOM 2534 C CA . LEU A 1 327 ? -38.047 -27.957 6.800 1.00 34.84 327 LEU A CA 1
ATOM 2535 C C . LEU A 1 327 ? -38.646 -28.322 5.438 1.00 34.84 327 LEU A C 1
ATOM 2537 O O . LEU A 1 327 ? -39.559 -29.136 5.377 1.00 34.84 327 LEU A O 1
ATOM 2541 N N . ASN A 1 328 ? -38.079 -27.790 4.357 1.00 25.86 328 ASN A N 1
ATOM 2542 C CA . ASN A 1 328 ? -38.067 -28.484 3.075 1.00 25.86 328 ASN A CA 1
ATOM 2543 C C . ASN A 1 328 ? -36.809 -28.107 2.283 1.00 25.86 328 ASN A C 1
ATOM 2545 O O . ASN A 1 328 ? -36.568 -26.951 1.930 1.00 25.86 328 ASN A O 1
ATOM 2549 N N . ALA A 1 329 ? -35.997 -29.128 2.017 1.00 28.41 329 ALA A N 1
ATOM 2550 C CA . ALA A 1 329 ? -34.643 -29.100 1.468 1.00 28.41 329 ALA A CA 1
ATOM 2551 C C . ALA A 1 329 ? -34.545 -28.708 -0.028 1.00 28.41 329 ALA A C 1
ATOM 2553 O O . ALA A 1 329 ? -33.713 -29.234 -0.759 1.00 28.41 329 ALA A O 1
ATOM 2554 N N . ARG A 1 330 ? -35.377 -27.776 -0.512 1.00 26.75 330 ARG A N 1
ATOM 2555 C CA . ARG A 1 330 ? -35.348 -27.294 -1.912 1.00 26.75 330 ARG A CA 1
ATOM 2556 C C . ARG A 1 330 ? -35.108 -25.788 -2.080 1.00 26.75 330 ARG A C 1
ATOM 2558 O O . ARG A 1 330 ? -34.912 -25.344 -3.203 1.00 26.75 330 ARG A O 1
ATOM 2565 N N . ALA A 1 331 ? -35.050 -25.007 -0.998 1.00 27.19 331 ALA A N 1
ATOM 2566 C CA . ALA A 1 331 ? -34.822 -23.554 -1.064 1.00 27.19 331 ALA A CA 1
ATOM 2567 C C . ALA A 1 331 ? -33.344 -23.121 -0.903 1.00 27.19 331 ALA A C 1
ATOM 2569 O O . ALA A 1 331 ? -32.995 -21.981 -1.215 1.00 27.19 331 ALA A O 1
ATOM 2570 N N . ALA A 1 332 ? -32.454 -24.023 -0.469 1.00 26.92 332 ALA A N 1
ATOM 2571 C CA . ALA A 1 332 ? -31.042 -23.717 -0.200 1.00 26.92 332 ALA A CA 1
ATOM 2572 C C . ALA A 1 332 ? -30.177 -23.518 -1.463 1.00 26.92 332 ALA A C 1
ATOM 2574 O O . ALA A 1 332 ? -29.048 -23.054 -1.366 1.00 26.92 332 ALA A O 1
ATOM 2575 N N . THR A 1 333 ? -30.693 -23.813 -2.657 1.00 31.81 333 THR A N 1
ATOM 2576 C CA . THR A 1 333 ? -29.978 -23.616 -3.931 1.00 31.81 333 THR A CA 1
ATOM 2577 C C . THR A 1 333 ? -30.276 -22.274 -4.609 1.00 31.81 333 THR A C 1
ATOM 2579 O O . THR A 1 333 ? -29.537 -21.870 -5.504 1.00 31.81 333 THR A O 1
ATOM 2582 N N . ALA A 1 334 ? -31.305 -21.533 -4.174 1.00 27.47 334 ALA A N 1
ATOM 2583 C CA . ALA A 1 334 ? -31.697 -20.265 -4.801 1.00 27.47 334 ALA A CA 1
ATOM 2584 C C . ALA A 1 334 ? -31.122 -19.019 -4.099 1.00 27.47 334 ALA A C 1
ATOM 2586 O O . ALA A 1 334 ? -30.871 -18.003 -4.751 1.00 27.47 334 ALA A O 1
ATOM 2587 N N . HIS A 1 335 ? -30.873 -19.079 -2.785 1.00 29.67 335 HIS A N 1
ATOM 2588 C CA . HIS A 1 335 ? -30.395 -17.912 -2.032 1.00 29.67 335 HIS A CA 1
ATOM 2589 C C . HIS A 1 335 ? -28.872 -17.725 -2.124 1.00 29.67 335 HIS A C 1
ATOM 2591 O O . HIS A 1 335 ? -28.395 -16.600 -2.262 1.00 29.67 335 HIS A O 1
ATOM 2597 N N . THR A 1 336 ? -28.118 -18.822 -2.210 1.00 30.64 336 THR A N 1
ATOM 2598 C CA . THR A 1 336 ? -26.661 -18.817 -2.419 1.00 30.64 336 THR A CA 1
ATOM 2599 C C . THR A 1 336 ? -26.290 -18.308 -3.817 1.00 30.64 336 THR A C 1
ATOM 2601 O O . THR A 1 336 ? -25.337 -17.548 -3.958 1.00 30.64 336 THR A O 1
ATOM 2604 N N . ARG A 1 337 ? -27.113 -18.593 -4.843 1.00 28.00 337 ARG A N 1
ATOM 2605 C CA . ARG A 1 337 ? -26.960 -18.002 -6.189 1.00 28.00 337 ARG A CA 1
ATOM 2606 C C . ARG A 1 337 ? -27.234 -16.494 -6.224 1.00 28.00 337 ARG A C 1
ATOM 2608 O O . ARG A 1 337 ? -26.568 -15.781 -6.965 1.00 28.00 337 ARG A O 1
ATOM 2615 N N . ARG A 1 338 ? -28.172 -15.978 -5.416 1.00 29.64 338 ARG A N 1
ATOM 2616 C CA . ARG A 1 338 ? -28.464 -14.530 -5.357 1.00 29.64 338 ARG A CA 1
ATOM 2617 C C . ARG A 1 338 ? -27.414 -13.732 -4.581 1.00 29.64 338 ARG A C 1
ATOM 2619 O O . ARG A 1 338 ? -27.125 -12.613 -4.990 1.00 29.64 338 ARG A O 1
ATOM 2626 N N . MET A 1 339 ? -26.801 -14.300 -3.539 1.00 29.58 339 MET A N 1
ATOM 2627 C CA . MET A 1 339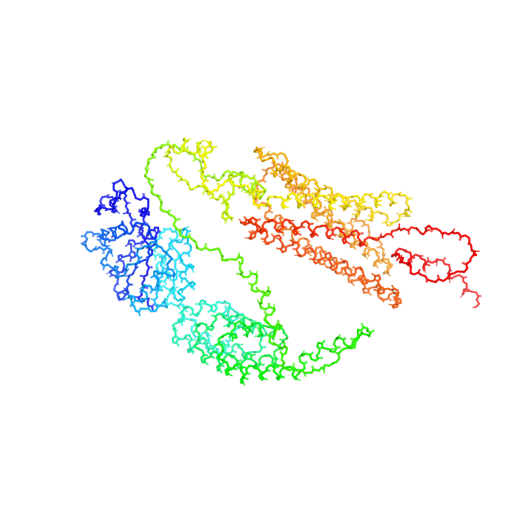 ? -25.638 -13.673 -2.891 1.00 29.58 339 MET A CA 1
ATOM 2628 C C . MET A 1 339 ? -24.389 -13.708 -3.786 1.00 29.58 339 MET A C 1
ATOM 2630 O O . MET A 1 339 ? -23.690 -12.702 -3.869 1.00 29.58 339 MET A O 1
ATOM 2634 N N . MET A 1 340 ? -24.163 -14.785 -4.550 1.00 30.12 340 MET A N 1
ATOM 2635 C CA . MET A 1 340 ? -23.055 -14.852 -5.519 1.00 30.12 340 MET A CA 1
ATOM 2636 C C . MET A 1 340 ? -23.233 -13.887 -6.709 1.00 30.12 340 MET A C 1
ATOM 2638 O O . MET A 1 340 ? -22.261 -13.273 -7.133 1.00 30.12 340 MET A O 1
ATOM 2642 N N . CYS A 1 341 ? -24.459 -13.638 -7.190 1.00 27.91 341 CYS A N 1
ATOM 2643 C CA . CYS A 1 341 ? -24.719 -12.603 -8.210 1.00 27.91 341 CYS A CA 1
ATOM 2644 C C . CYS A 1 341 ? -24.676 -11.153 -7.683 1.00 27.91 341 CYS A C 1
ATOM 2646 O O . CYS A 1 341 ? -24.590 -10.222 -8.487 1.00 27.91 341 CYS A O 1
ATOM 2648 N N . ALA A 1 342 ? -24.774 -10.936 -6.367 1.00 29.12 342 ALA A N 1
ATOM 2649 C CA . ALA A 1 342 ? -24.623 -9.612 -5.757 1.00 29.12 342 ALA A CA 1
ATOM 2650 C C . ALA A 1 342 ? -23.150 -9.285 -5.449 1.00 29.12 342 ALA A C 1
ATOM 2652 O O . ALA A 1 342 ? -22.759 -8.125 -5.523 1.00 29.12 342 ALA A O 1
ATOM 2653 N N . TRP A 1 343 ? -22.322 -10.301 -5.188 1.00 30.41 343 TRP A N 1
ATOM 2654 C CA . TRP A 1 343 ? -20.869 -10.156 -5.031 1.00 30.41 343 TRP A CA 1
ATOM 2655 C C . TRP A 1 343 ? -20.100 -10.186 -6.359 1.00 30.41 343 TRP A C 1
ATOM 2657 O O . TRP A 1 343 ? -19.151 -9.429 -6.528 1.00 30.41 343 TRP A O 1
ATOM 2667 N N . GLY A 1 344 ? -20.569 -10.946 -7.354 1.00 27.95 344 GLY A N 1
ATOM 2668 C CA . GLY A 1 344 ? -20.009 -10.936 -8.711 1.00 27.95 344 GLY A CA 1
ATOM 2669 C C . GLY A 1 344 ? -20.166 -9.605 -9.458 1.00 27.95 344 GLY A C 1
ATOM 2670 O O . GLY A 1 344 ? -19.573 -9.429 -10.510 1.00 27.95 344 GLY A O 1
ATOM 2671 N N . ARG A 1 345 ? -20.927 -8.641 -8.919 1.00 27.81 345 ARG A N 1
ATOM 2672 C CA . ARG A 1 345 ? -21.094 -7.301 -9.509 1.00 27.81 345 ARG A CA 1
ATOM 2673 C C . ARG A 1 345 ? -20.069 -6.265 -9.025 1.00 27.81 345 ARG A C 1
ATOM 2675 O O . ARG A 1 345 ? -20.008 -5.190 -9.601 1.00 27.81 345 ARG A O 1
ATOM 2682 N N . TRP A 1 346 ? -19.256 -6.598 -8.019 1.00 29.23 346 TRP A N 1
ATOM 2683 C CA . TRP A 1 346 ? -18.098 -5.793 -7.599 1.00 29.23 346 TRP A CA 1
ATOM 2684 C C . TRP A 1 346 ? -16.789 -6.233 -8.281 1.00 29.23 346 TRP A C 1
ATOM 2686 O O . TRP A 1 346 ? -15.841 -5.460 -8.328 1.00 29.23 346 TRP A O 1
ATOM 2696 N N . GLY A 1 347 ? -16.747 -7.441 -8.861 1.00 27.61 347 GLY A N 1
ATOM 2697 C CA . GLY A 1 347 ? -15.591 -7.962 -9.608 1.00 27.61 347 GLY A CA 1
ATOM 2698 C C . GLY A 1 347 ? -15.536 -7.578 -11.093 1.00 27.61 347 GLY A C 1
ATOM 2699 O O . GLY A 1 347 ? -14.527 -7.826 -11.733 1.00 27.61 347 GLY A O 1
ATOM 2700 N N . VAL A 1 348 ? -16.586 -6.956 -11.644 1.00 28.47 348 VAL A N 1
ATOM 2701 C CA . VAL A 1 348 ? -16.703 -6.620 -13.085 1.00 28.47 348 VAL A CA 1
ATOM 2702 C C . VAL A 1 348 ? -16.389 -5.135 -13.369 1.00 28.47 348 VAL A C 1
ATOM 2704 O O . VAL A 1 348 ? -16.580 -4.648 -14.473 1.00 28.47 348 VAL A O 1
ATOM 2707 N N . LEU A 1 349 ? -15.863 -4.393 -12.388 1.00 26.39 349 LEU A N 1
ATOM 2708 C CA . LEU A 1 349 ? -15.366 -3.016 -12.576 1.00 26.39 349 LEU A CA 1
ATOM 2709 C C . LEU A 1 349 ? -13.837 -2.933 -12.772 1.00 26.39 349 LEU A C 1
ATOM 2711 O O . LEU A 1 349 ? -13.306 -1.833 -12.869 1.00 26.39 349 LEU A O 1
ATOM 2715 N N . PHE A 1 350 ? -13.140 -4.076 -12.855 1.00 28.31 350 PHE A N 1
ATOM 2716 C CA . PHE A 1 350 ? -11.678 -4.154 -13.023 1.00 28.31 350 PHE A CA 1
ATOM 2717 C C . PHE A 1 350 ? -11.201 -4.901 -14.284 1.00 28.31 350 PHE A C 1
ATOM 2719 O O . PHE A 1 350 ? -9.998 -5.036 -14.479 1.00 28.31 350 PHE A O 1
ATOM 2726 N N . GLU A 1 351 ? -12.103 -5.322 -15.175 1.00 27.48 351 GLU A N 1
ATOM 2727 C CA . GLU A 1 351 ? -11.740 -5.811 -16.514 1.00 27.48 351 GLU A CA 1
ATOM 2728 C C . GLU A 1 351 ? -12.142 -4.764 -17.558 1.00 27.48 351 GLU A C 1
ATOM 2730 O O . GLU A 1 351 ? -13.272 -4.727 -18.044 1.00 27.48 351 GLU A O 1
ATOM 2735 N N . GLY A 1 352 ? -11.203 -3.864 -17.861 1.00 24.75 352 GLY A N 1
ATOM 2736 C CA . GLY A 1 352 ? -11.244 -3.043 -19.065 1.00 24.75 352 GLY A CA 1
ATOM 2737 C C . GLY A 1 352 ? -10.833 -3.900 -20.258 1.00 24.75 352 GLY A C 1
ATOM 2738 O O . GLY A 1 352 ? -9.711 -4.392 -20.316 1.00 24.75 352 GLY A O 1
ATOM 2739 N N . THR A 1 353 ? -11.783 -4.096 -21.159 1.00 24.56 353 THR A N 1
ATOM 2740 C CA . THR A 1 353 ? -11.732 -4.849 -22.413 1.00 24.56 353 THR A CA 1
ATOM 2741 C C . THR A 1 353 ? -10.549 -4.484 -23.312 1.00 24.56 353 THR A C 1
ATOM 2743 O O . THR A 1 353 ? -10.340 -3.312 -23.623 1.00 24.56 353 THR A O 1
ATOM 2746 N N . GLU A 1 354 ? -9.835 -5.513 -23.780 1.00 25.09 354 GLU A N 1
ATOM 2747 C CA . GLU A 1 354 ? -9.062 -5.480 -25.022 1.00 25.09 354 GLU A CA 1
ATOM 2748 C C . GLU A 1 354 ? -9.998 -5.145 -26.190 1.00 25.09 354 GLU A C 1
ATOM 2750 O O . GLU A 1 354 ? -11.005 -5.823 -26.377 1.00 25.09 354 GLU A O 1
ATOM 2755 N N . ASP A 1 355 ? -9.637 -4.144 -26.991 1.00 21.78 355 ASP A N 1
ATOM 2756 C CA . ASP A 1 355 ? -10.024 -4.082 -28.397 1.00 21.78 355 ASP A CA 1
ATOM 2757 C C . ASP A 1 355 ? -8.843 -3.559 -29.229 1.00 21.78 355 ASP A C 1
ATOM 2759 O O . ASP A 1 355 ? -8.132 -2.619 -28.874 1.00 21.78 355 ASP A O 1
ATOM 2763 N N . SER A 1 356 ? -8.621 -4.272 -30.325 1.00 24.42 356 SER A N 1
ATOM 2764 C CA . SER A 1 356 ? -7.512 -4.234 -31.277 1.00 24.42 356 SER A CA 1
ATOM 2765 C C . SER A 1 356 ? -7.556 -3.085 -32.304 1.00 24.42 356 SER A C 1
ATOM 2767 O O . SER A 1 356 ? -8.634 -2.616 -32.657 1.00 24.42 356 SER A O 1
ATOM 2769 N N . HIS A 1 357 ? -6.380 -2.809 -32.903 1.00 22.22 357 HIS A N 1
ATOM 2770 C CA . HIS A 1 357 ? -6.064 -1.931 -34.059 1.00 22.22 357 HIS A CA 1
ATOM 2771 C C . HIS A 1 357 ? -5.881 -0.435 -33.707 1.00 22.22 357 HIS A C 1
ATOM 2773 O O . HIS A 1 357 ? -6.725 0.175 -33.076 1.00 22.22 357 HIS A O 1
ATOM 2779 N N . THR A 1 358 ? -4.801 0.272 -34.069 1.00 21.61 358 THR A N 1
ATOM 2780 C CA . THR A 1 358 ? -4.140 0.360 -35.383 1.00 21.61 358 THR A CA 1
ATOM 2781 C C . THR A 1 358 ? -2.758 1.029 -35.246 1.00 21.61 358 THR A C 1
ATOM 2783 O O . THR A 1 358 ? -2.549 1.877 -34.385 1.00 21.61 358 THR A O 1
ATOM 2786 N N . SER A 1 359 ? -1.838 0.655 -36.133 1.00 24.25 359 SER A N 1
ATOM 2787 C CA . SER A 1 359 ? -0.497 1.210 -36.374 1.00 24.25 359 SER A CA 1
ATOM 2788 C C . SER A 1 359 ? -0.454 2.716 -36.674 1.00 24.25 359 SER A C 1
ATOM 2790 O O . SER A 1 359 ? -1.319 3.185 -37.411 1.00 24.25 359 SER A O 1
ATOM 2792 N N . CYS A 1 360 ? 0.626 3.413 -36.288 1.00 18.05 360 CYS A N 1
ATOM 2793 C CA . CYS A 1 360 ? 1.348 4.325 -37.194 1.00 18.05 360 CYS A CA 1
ATOM 2794 C C . CYS A 1 360 ? 2.706 4.793 -36.633 1.00 18.05 360 CYS A C 1
ATOM 2796 O O . CYS A 1 360 ? 2.831 5.177 -35.476 1.00 18.05 360 CYS A O 1
ATOM 2798 N N . SER A 1 361 ? 3.700 4.741 -37.514 1.00 23.09 361 SER A N 1
ATOM 2799 C CA . SER A 1 361 ? 5.103 5.172 -37.442 1.00 23.09 361 SER A CA 1
ATOM 2800 C C . SER A 1 361 ? 5.300 6.684 -37.687 1.00 23.09 361 SER A C 1
ATOM 2802 O O . SER A 1 361 ? 4.409 7.297 -38.272 1.00 23.09 361 SER A O 1
ATOM 2804 N N . VAL A 1 362 ? 6.481 7.245 -37.345 1.00 21.38 362 VAL A N 1
ATOM 2805 C CA . VAL A 1 362 ? 7.397 8.083 -38.190 1.00 21.38 362 VAL A CA 1
ATOM 2806 C C . VAL A 1 362 ? 8.359 8.971 -37.347 1.00 21.38 362 VAL A C 1
ATOM 2808 O O . VAL A 1 362 ? 8.094 9.309 -36.200 1.00 21.38 362 VAL A O 1
ATOM 2811 N N . GLU A 1 363 ? 9.506 9.257 -37.973 1.00 21.94 363 GLU A N 1
ATOM 2812 C CA . GLU A 1 363 ? 10.860 9.705 -37.601 1.00 21.94 363 GLU A CA 1
ATOM 2813 C C . GLU A 1 363 ? 11.128 11.183 -37.162 1.00 21.94 363 GLU A C 1
ATOM 2815 O O . GLU A 1 363 ? 10.499 12.113 -37.653 1.00 21.94 363 GLU A O 1
ATOM 2820 N N . ALA A 1 364 ? 12.205 11.337 -36.358 1.00 23.75 364 ALA A N 1
ATOM 2821 C CA . ALA A 1 364 ? 13.391 12.242 -36.438 1.00 23.75 364 ALA A CA 1
ATOM 2822 C C . ALA A 1 364 ? 13.429 13.776 -36.113 1.00 23.75 364 ALA A C 1
ATOM 2824 O O . ALA A 1 364 ? 12.622 14.570 -36.582 1.00 23.75 364 ALA A O 1
ATOM 2825 N N . MET A 1 365 ? 14.581 14.137 -35.480 1.00 22.36 365 MET A N 1
ATOM 2826 C CA . MET A 1 365 ? 15.359 15.417 -35.377 1.00 22.36 365 MET A CA 1
ATOM 2827 C C . MET A 1 365 ? 14.915 16.532 -34.392 1.00 22.36 365 MET A C 1
ATOM 2829 O O . MET A 1 365 ? 13.727 16.721 -34.195 1.00 22.36 365 MET A O 1
ATOM 2833 N N . GLN A 1 366 ? 15.759 17.429 -33.832 1.00 29.12 366 GLN A N 1
ATOM 2834 C CA . GLN A 1 366 ? 17.167 17.515 -33.361 1.00 29.12 366 GLN A CA 1
ATOM 2835 C C . GLN A 1 366 ? 17.359 18.947 -32.756 1.00 29.12 366 GLN A C 1
ATOM 2837 O O . GLN A 1 366 ? 16.847 19.889 -33.345 1.00 29.12 366 GLN A O 1
ATOM 2842 N N . ASP A 1 367 ? 18.171 19.092 -31.694 1.00 24.77 367 ASP A N 1
ATOM 2843 C CA . ASP A 1 367 ? 19.101 20.220 -31.375 1.00 24.77 367 ASP A CA 1
ATOM 2844 C C . ASP A 1 367 ? 18.878 21.323 -30.297 1.00 24.77 367 ASP A C 1
ATOM 2846 O O . ASP A 1 367 ? 18.117 22.266 -30.436 1.00 24.77 367 ASP A O 1
ATOM 2850 N N . GLY A 1 368 ? 19.744 21.281 -29.270 1.00 36.97 368 GLY A N 1
ATOM 2851 C CA . GLY A 1 368 ? 20.287 22.370 -28.437 1.00 36.97 368 GLY A CA 1
ATOM 2852 C C . GLY A 1 368 ? 19.396 23.359 -27.657 1.00 36.97 368 GLY A C 1
ATOM 2853 O O . GLY A 1 368 ? 18.978 24.375 -28.193 1.00 36.97 368 GLY A O 1
ATOM 2854 N N . SER A 1 369 ? 19.242 23.171 -26.331 1.00 24.38 369 SER A N 1
ATOM 2855 C CA . SER A 1 369 ? 19.218 24.229 -25.276 1.00 24.38 369 SER A CA 1
ATOM 2856 C C . SER A 1 369 ? 18.770 23.713 -23.888 1.00 24.38 369 SER A C 1
ATOM 2858 O O . SER A 1 369 ? 17.743 23.065 -23.728 1.00 24.38 369 SER A O 1
ATOM 2860 N N . ARG A 1 370 ? 19.596 23.998 -22.868 1.00 37.59 370 ARG A N 1
ATOM 2861 C CA . ARG A 1 370 ? 19.494 23.565 -21.454 1.00 37.59 370 ARG A CA 1
ATOM 2862 C C . ARG A 1 370 ? 18.408 24.318 -20.673 1.00 37.59 370 ARG A C 1
ATOM 2864 O O . ARG A 1 370 ? 18.401 25.537 -20.779 1.00 37.59 370 ARG A O 1
ATOM 2871 N N . LEU A 1 371 ? 17.641 23.625 -19.808 1.00 26.06 371 LEU A N 1
ATOM 2872 C CA . LEU A 1 371 ? 16.820 24.143 -18.678 1.00 26.06 371 LEU A CA 1
ATOM 2873 C C . LEU A 1 371 ? 16.519 22.992 -17.645 1.00 26.06 371 LEU A C 1
ATOM 2875 O O . LEU A 1 371 ? 16.860 21.850 -17.938 1.00 26.06 371 LEU A O 1
ATOM 2879 N N . PRO A 1 372 ? 16.032 23.260 -16.406 1.00 28.73 372 PRO A N 1
ATOM 2880 C CA . PRO A 1 372 ? 16.640 22.837 -15.128 1.00 28.73 372 PRO A CA 1
ATOM 2881 C C . PRO A 1 372 ? 16.078 21.548 -14.476 1.00 28.73 372 PRO A C 1
ATOM 2883 O O . PRO A 1 372 ? 15.000 21.073 -14.798 1.00 28.73 372 PRO A O 1
ATOM 2886 N N . ALA A 1 373 ? 16.828 21.010 -13.506 1.00 29.05 373 ALA A N 1
ATOM 2887 C CA . ALA A 1 373 ? 16.765 19.652 -12.940 1.00 29.05 373 ALA A CA 1
ATOM 2888 C C . ALA A 1 373 ? 15.672 19.315 -11.897 1.00 29.05 373 ALA A C 1
ATOM 2890 O O . ALA A 1 373 ? 15.841 18.351 -11.152 1.00 29.05 373 ALA A O 1
ATOM 2891 N N . HIS A 1 374 ? 14.567 20.059 -11.795 1.00 30.19 374 HIS A N 1
ATOM 2892 C CA . HIS A 1 374 ? 13.554 19.809 -10.754 1.00 30.19 374 HIS A CA 1
ATOM 2893 C C . HIS A 1 374 ? 12.120 19.942 -11.284 1.00 30.19 374 HIS A C 1
ATOM 2895 O O . HIS A 1 374 ? 11.893 20.771 -12.168 1.00 30.19 374 HIS A O 1
ATOM 2901 N N . PRO A 1 375 ? 11.143 19.170 -10.747 1.00 34.59 375 PRO A N 1
ATOM 2902 C CA . PRO A 1 375 ? 9.738 19.425 -11.041 1.00 34.59 375 PRO A CA 1
ATOM 2903 C C . PRO A 1 375 ? 9.415 20.874 -10.645 1.00 34.59 375 PRO A C 1
ATOM 2905 O O . PRO A 1 375 ? 9.990 21.377 -9.671 1.00 34.59 375 PRO A O 1
ATOM 2908 N N . PRO A 1 376 ? 8.527 21.577 -11.366 1.00 40.22 376 PRO A N 1
ATOM 2909 C CA . PRO A 1 376 ? 8.070 22.872 -10.894 1.00 40.22 376 PRO A CA 1
ATOM 2910 C C . PRO A 1 376 ? 7.482 22.675 -9.491 1.00 40.22 376 PRO A C 1
ATOM 2912 O O . PRO A 1 376 ? 6.678 21.769 -9.277 1.00 40.22 376 PRO A O 1
ATOM 2915 N N . ALA A 1 377 ? 7.867 23.527 -8.534 1.00 46.34 377 ALA A N 1
ATOM 2916 C CA . ALA A 1 377 ? 7.368 23.515 -7.149 1.00 46.34 377 ALA A CA 1
ATOM 2917 C C . ALA A 1 377 ? 5.821 23.508 -7.037 1.00 46.34 377 ALA A C 1
ATOM 2919 O O . ALA A 1 377 ? 5.271 23.213 -5.985 1.00 46.34 377 ALA A O 1
ATOM 2920 N N . VAL A 1 378 ? 5.146 23.780 -8.155 1.00 49.81 378 VAL A N 1
ATOM 2921 C CA . VAL A 1 378 ? 3.708 23.934 -8.368 1.00 49.81 378 VAL A CA 1
ATOM 2922 C C . VAL A 1 378 ? 2.916 22.607 -8.372 1.00 49.81 378 VAL A C 1
ATOM 2924 O O . VAL A 1 378 ? 1.708 22.643 -8.237 1.00 49.81 378 VAL A O 1
ATOM 2927 N N . CYS A 1 379 ? 3.526 21.417 -8.492 1.00 51.34 379 CYS A N 1
ATOM 2928 C CA . CYS A 1 379 ? 2.775 20.134 -8.412 1.00 51.34 379 CYS A CA 1
ATOM 2929 C C . CYS A 1 379 ? 2.979 19.371 -7.083 1.00 51.34 379 CYS A C 1
ATOM 2931 O O . CYS A 1 379 ? 2.548 18.220 -6.935 1.00 51.34 379 CYS A O 1
ATOM 2933 N N . ALA A 1 380 ? 3.683 19.974 -6.118 1.00 50.44 380 ALA A N 1
ATOM 2934 C CA . ALA A 1 380 ? 3.990 19.337 -4.838 1.00 50.44 380 ALA A CA 1
ATOM 2935 C C . ALA A 1 380 ? 2.753 19.249 -3.930 1.00 50.44 380 ALA A C 1
ATOM 2937 O O . ALA A 1 380 ? 2.527 18.201 -3.314 1.00 50.44 380 ALA A O 1
ATOM 2938 N N . ASP A 1 381 ? 1.944 20.309 -3.915 1.00 56.03 381 ASP A N 1
ATOM 2939 C CA . ASP A 1 381 ? 0.716 20.413 -3.129 1.00 56.03 381 ASP A CA 1
ATOM 2940 C C . ASP A 1 381 ? -0.395 19.503 -3.681 1.00 56.03 381 ASP A C 1
ATOM 2942 O O . ASP A 1 381 ? -0.588 19.392 -4.893 1.00 56.03 381 ASP A O 1
ATOM 2946 N N . VAL A 1 382 ? -1.139 18.853 -2.781 1.00 57.75 382 VAL A N 1
ATOM 2947 C CA . VAL A 1 382 ? -2.255 17.951 -3.103 1.00 57.75 382 VAL A CA 1
ATOM 2948 C C . VAL A 1 382 ? -3.342 18.681 -3.893 1.00 57.75 382 VAL A C 1
ATOM 2950 O O . VAL A 1 382 ? -3.926 18.069 -4.785 1.00 57.75 382 VAL A O 1
ATOM 2953 N N . PHE A 1 383 ? -3.595 19.969 -3.624 1.00 59.00 383 PHE A N 1
ATOM 2954 C CA . PHE A 1 383 ? -4.598 20.740 -4.369 1.00 59.00 383 PHE A CA 1
ATOM 2955 C C . PHE A 1 383 ? -4.129 21.059 -5.780 1.00 59.00 383 PHE A C 1
ATOM 2957 O O . PHE A 1 383 ? -4.824 20.744 -6.746 1.00 59.00 383 PHE A O 1
ATOM 2964 N N . GLN A 1 384 ? -2.928 21.614 -5.927 1.00 59.00 384 GLN A N 1
ATOM 2965 C CA . GLN A 1 384 ? -2.403 21.962 -7.249 1.00 59.00 384 GLN A CA 1
ATOM 2966 C C . GLN A 1 384 ? -2.255 20.728 -8.153 1.00 59.00 384 GLN A C 1
ATOM 2968 O O . GLN A 1 384 ? -2.460 20.817 -9.364 1.00 59.00 384 GLN A O 1
ATOM 2973 N N . ARG A 1 385 ? -2.019 19.550 -7.557 1.00 65.56 385 ARG A N 1
ATOM 2974 C CA . ARG A 1 385 ? -1.824 18.293 -8.283 1.00 65.56 385 ARG A CA 1
ATOM 2975 C C . ARG A 1 385 ? -3.016 17.839 -9.128 1.00 65.56 385 ARG A C 1
ATOM 2977 O O . ARG A 1 385 ? -2.811 17.229 -10.173 1.00 65.56 385 ARG A O 1
ATOM 2984 N N . TRP A 1 386 ? -4.244 18.096 -8.678 1.00 65.31 386 TRP A N 1
ATOM 2985 C CA . TRP A 1 386 ? -5.470 17.646 -9.361 1.00 65.31 386 TRP A CA 1
ATOM 2986 C C . TRP A 1 386 ? -6.151 18.738 -10.192 1.00 65.31 386 TRP A C 1
ATOM 2988 O O . TRP A 1 386 ? -7.048 18.442 -10.985 1.00 65.31 386 TRP A O 1
ATOM 2998 N N . LEU A 1 387 ? -5.766 19.996 -9.969 1.00 61.62 387 LEU A N 1
ATOM 2999 C CA . LEU A 1 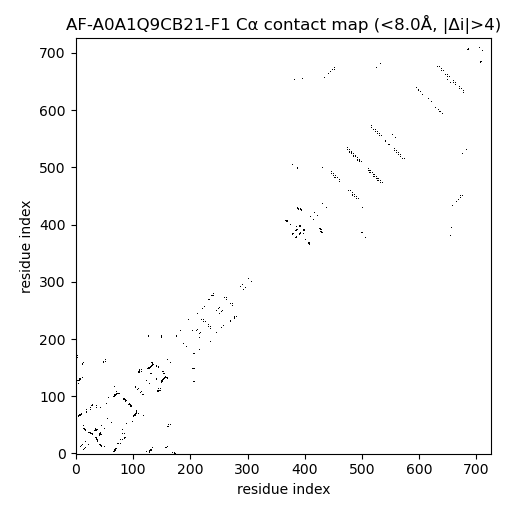387 ? -6.471 21.178 -10.470 1.00 61.62 387 LEU A CA 1
ATOM 3000 C C . LEU A 1 387 ? -5.747 21.871 -11.624 1.00 61.62 387 LEU A C 1
ATOM 3002 O O . LEU A 1 387 ? -6.354 22.695 -12.309 1.00 61.62 387 LEU A O 1
ATOM 3006 N N . GLN A 1 388 ? -4.479 21.522 -11.855 1.00 62.34 388 GLN A N 1
ATOM 3007 C CA . GLN A 1 388 ? -3.702 21.996 -12.993 1.00 62.34 388 GLN A CA 1
ATOM 3008 C C . GLN A 1 388 ? -3.558 20.903 -14.049 1.00 62.34 388 GLN A C 1
ATOM 3010 O O . GLN A 1 388 ? -3.212 19.760 -13.740 1.00 62.34 388 GLN A O 1
ATOM 3015 N N . ASP A 1 389 ? -3.783 21.293 -15.302 1.00 57.47 389 ASP A N 1
ATOM 3016 C CA . ASP A 1 389 ? -3.649 20.429 -16.480 1.00 57.47 389 ASP A CA 1
ATOM 3017 C C . ASP A 1 389 ? -2.245 19.805 -16.570 1.00 57.47 389 ASP A C 1
ATOM 3019 O O . ASP A 1 389 ? -2.095 18.648 -16.959 1.00 57.47 389 ASP A O 1
ATOM 3023 N N . ASP A 1 390 ? -1.233 20.548 -16.111 1.00 52.97 390 ASP A N 1
ATOM 3024 C CA . ASP A 1 390 ? 0.185 20.174 -16.140 1.00 52.97 390 ASP A CA 1
ATOM 3025 C C . ASP A 1 390 ? 0.586 19.157 -15.054 1.00 52.97 390 ASP A C 1
ATOM 3027 O O . ASP A 1 390 ? 1.711 18.660 -15.068 1.00 52.97 390 ASP A O 1
ATOM 3031 N N . CYS A 1 391 ? -0.297 18.848 -14.094 1.00 58.09 391 CYS A N 1
ATOM 3032 C CA . CYS A 1 391 ? 0.013 17.937 -12.988 1.00 58.09 391 CYS A CA 1
ATOM 3033 C C . CYS A 1 391 ? -0.697 16.570 -13.103 1.00 58.09 391 CYS A C 1
ATOM 3035 O O . CYS A 1 391 ? -0.228 15.613 -12.485 1.00 58.09 391 CYS A O 1
ATOM 3037 N N . TYR A 1 392 ? -1.733 16.421 -13.944 1.00 55.16 392 TYR A N 1
ATOM 3038 C CA . TYR A 1 392 ? -2.607 15.235 -14.001 1.00 55.16 392 TYR A CA 1
ATOM 3039 C C . TYR A 1 392 ? -2.555 14.431 -15.320 1.00 55.16 392 TYR A C 1
ATOM 3041 O O . TYR A 1 392 ? -2.483 14.997 -16.411 1.00 55.16 392 TYR A O 1
ATOM 3049 N N . CYS A 1 393 ? -2.699 13.097 -15.221 1.00 51.75 393 CYS A N 1
ATOM 3050 C CA . CYS A 1 393 ? -2.823 12.180 -16.356 1.00 51.75 393 CYS A CA 1
ATOM 3051 C C . CYS A 1 393 ? -4.052 11.242 -16.261 1.00 51.75 393 CYS A C 1
ATOM 3053 O O . CYS A 1 393 ? -4.361 10.691 -15.205 1.00 51.75 393 CYS A O 1
ATOM 3055 N N . ALA A 1 394 ? -4.747 11.017 -17.388 1.00 38.22 394 ALA A N 1
ATOM 3056 C CA . ALA A 1 394 ? -5.987 10.234 -17.514 1.00 38.22 394 ALA A CA 1
ATOM 3057 C C . ALA A 1 394 ? -5.870 8.752 -17.095 1.00 38.22 394 ALA A C 1
ATOM 3059 O O . ALA A 1 394 ? -6.883 8.107 -16.836 1.00 38.22 394 ALA A O 1
ATOM 3060 N N . THR A 1 395 ? -4.652 8.219 -16.977 1.00 43.69 395 THR A N 1
ATOM 3061 C CA . THR A 1 395 ? -4.367 6.890 -16.409 1.00 43.69 395 THR A CA 1
ATOM 3062 C C . THR A 1 395 ? -4.456 6.855 -14.877 1.00 43.69 395 THR A C 1
ATOM 3064 O O . THR A 1 395 ? -4.273 5.798 -14.276 1.00 43.69 395 THR A O 1
ATOM 3067 N N . GLY A 1 396 ? -4.751 7.988 -14.225 1.00 43.66 396 GLY A N 1
ATOM 3068 C CA . GLY A 1 396 ? -4.718 8.108 -12.768 1.00 43.66 396 GLY A CA 1
ATOM 3069 C C . GLY A 1 396 ? -3.289 8.129 -12.229 1.00 43.66 396 GLY A C 1
ATOM 3070 O O . GLY A 1 396 ? -3.034 7.591 -11.160 1.00 43.66 396 GLY A O 1
ATOM 3071 N N . LEU A 1 397 ? -2.359 8.698 -12.995 1.00 44.78 397 LEU A N 1
ATOM 3072 C CA . LEU A 1 397 ? -0.987 8.977 -12.586 1.00 44.78 397 LEU A CA 1
ATOM 3073 C C . LEU A 1 397 ? -0.756 10.488 -12.673 1.00 44.78 397 LEU A C 1
ATOM 3075 O O . LEU A 1 397 ? -1.425 11.189 -13.429 1.00 44.78 397 LEU A O 1
ATOM 3079 N N . PHE A 1 398 ? 0.181 11.000 -11.890 1.00 50.03 398 PHE A N 1
ATOM 3080 C CA . PHE A 1 398 ? 0.577 12.406 -11.945 1.00 50.03 398 PHE A CA 1
ATOM 3081 C C . PHE A 1 398 ? 1.899 12.549 -12.677 1.00 50.03 398 PHE A C 1
ATOM 3083 O O . PHE A 1 398 ? 2.701 11.613 -12.673 1.00 50.03 398 PHE A O 1
ATOM 3090 N N . TRP A 1 399 ? 2.156 13.730 -13.239 1.00 45.34 399 TRP A N 1
ATOM 3091 C CA . TRP A 1 399 ? 3.469 14.063 -13.785 1.00 45.34 399 TRP A CA 1
ATOM 3092 C C . TRP A 1 399 ? 4.506 14.088 -12.652 1.00 45.34 399 TRP A C 1
ATOM 3094 O O . TRP A 1 399 ? 4.708 15.095 -11.976 1.00 45.34 399 TRP A O 1
ATOM 3104 N N . GLN A 1 400 ? 5.177 12.965 -12.411 1.00 34.97 400 GLN A N 1
ATOM 3105 C CA . GLN A 1 400 ? 6.469 12.971 -11.738 1.00 34.97 400 GLN A CA 1
ATOM 3106 C C . GLN A 1 400 ? 7.527 13.214 -12.806 1.00 34.97 400 GLN A C 1
ATOM 3108 O O . GLN A 1 400 ? 7.631 12.411 -13.718 1.00 34.97 400 GLN A O 1
ATOM 3113 N N . GLN A 1 401 ? 8.264 14.324 -12.677 1.00 32.72 401 GLN A N 1
ATOM 3114 C CA . GLN A 1 401 ? 9.527 14.610 -13.370 1.00 32.72 401 GLN A CA 1
ATOM 3115 C C . GLN A 1 401 ? 9.577 14.182 -14.847 1.00 32.72 401 GLN A C 1
ATOM 3117 O O . GLN A 1 401 ? 9.855 13.030 -15.166 1.00 32.72 401 GLN A O 1
ATOM 3122 N N . ALA A 1 402 ? 9.449 15.144 -15.765 1.00 33.19 402 ALA A N 1
ATOM 3123 C CA . ALA A 1 402 ? 9.980 14.925 -17.107 1.00 33.19 402 ALA A CA 1
ATOM 3124 C C . ALA A 1 402 ? 11.465 14.508 -16.980 1.00 33.19 402 ALA A C 1
ATOM 3126 O O . ALA A 1 402 ? 12.214 15.196 -16.270 1.00 33.19 402 ALA A O 1
ATOM 3127 N N . PRO A 1 403 ? 11.903 13.406 -17.617 1.00 29.95 403 PRO A N 1
ATOM 3128 C CA . PRO A 1 403 ? 13.311 13.043 -17.661 1.00 29.95 403 PRO A CA 1
ATOM 3129 C C . PRO A 1 403 ? 14.109 14.225 -18.211 1.00 29.95 403 PRO A C 1
ATOM 3131 O O . PRO A 1 403 ? 13.661 14.906 -19.138 1.00 29.95 403 PRO A O 1
ATOM 3134 N N . GLN A 1 404 ? 15.283 14.496 -17.639 1.00 27.89 404 GLN A N 1
ATOM 3135 C CA . GLN A 1 404 ? 16.199 15.491 -18.186 1.00 27.89 404 GLN A CA 1
ATOM 3136 C C . GLN A 1 404 ? 16.647 15.069 -19.589 1.00 27.89 404 GLN A C 1
ATOM 3138 O O . GLN A 1 404 ? 17.634 14.360 -19.751 1.00 27.89 404 GLN A O 1
ATOM 3143 N N . VAL A 1 405 ? 15.949 15.549 -20.614 1.00 33.56 405 VAL A N 1
ATOM 3144 C CA . VAL A 1 405 ? 16.447 15.520 -21.986 1.00 33.56 405 VAL A CA 1
ATOM 3145 C C . VAL A 1 405 ? 17.439 16.672 -22.124 1.00 33.56 405 VAL A C 1
ATOM 3147 O O . VAL A 1 405 ? 17.078 17.850 -22.065 1.00 33.56 405 VAL A O 1
ATOM 3150 N N . ALA A 1 406 ? 18.720 16.333 -22.253 1.00 29.11 406 ALA A N 1
ATOM 3151 C CA . ALA A 1 406 ? 19.765 17.282 -22.602 1.00 29.11 406 ALA A CA 1
ATOM 3152 C C . ALA A 1 406 ? 19.439 17.903 -23.975 1.00 29.11 406 ALA A C 1
ATOM 3154 O O . ALA A 1 406 ? 19.220 17.189 -24.948 1.00 29.11 406 ALA A O 1
ATOM 3155 N N . GLY A 1 407 ? 19.336 19.237 -24.003 1.00 29.12 407 GLY A N 1
ATOM 3156 C CA . GLY A 1 407 ? 18.620 20.007 -25.025 1.00 29.12 407 GLY A CA 1
ATOM 3157 C C . GLY A 1 407 ? 19.035 19.766 -26.480 1.00 29.12 407 GLY A C 1
ATOM 3158 O O . GLY A 1 407 ? 20.188 19.450 -26.762 1.00 29.12 407 GLY A O 1
ATOM 3159 N N . GLY A 1 408 ? 18.141 19.984 -27.449 1.00 33.28 408 GLY A N 1
ATOM 3160 C CA . GLY A 1 408 ? 17.008 20.923 -27.482 1.00 33.28 408 GLY A CA 1
ATOM 3161 C C . GLY A 1 408 ? 16.318 20.990 -28.857 1.00 33.28 408 GLY A C 1
ATOM 3162 O O . GLY A 1 408 ? 16.309 19.998 -29.570 1.00 33.28 408 GLY A O 1
ATOM 3163 N N . ASP A 1 409 ? 15.692 22.131 -29.167 1.00 33.28 409 ASP A N 1
ATOM 3164 C CA . ASP A 1 409 ? 14.622 22.393 -30.158 1.00 33.28 409 ASP A CA 1
ATOM 3165 C C . ASP A 1 409 ? 13.271 21.723 -29.871 1.00 33.28 409 ASP A C 1
ATOM 3167 O O . ASP A 1 409 ? 12.221 22.134 -30.372 1.00 33.28 409 ASP A O 1
ATOM 3171 N N . ALA A 1 410 ? 13.233 20.972 -28.773 1.00 35.41 410 ALA A N 1
ATOM 3172 C CA . ALA A 1 410 ? 12.100 20.978 -27.855 1.00 35.41 410 ALA A CA 1
ATOM 3173 C C . ALA A 1 410 ? 11.856 22.364 -27.204 1.00 35.41 410 ALA A C 1
ATOM 3175 O O . ALA A 1 410 ? 10.931 22.506 -26.420 1.00 35.41 410 ALA A O 1
ATOM 3176 N N . GLY A 1 411 ? 12.621 23.417 -27.517 1.00 32.88 411 GLY A N 1
ATOM 3177 C CA . GLY A 1 411 ? 12.331 24.789 -27.078 1.00 32.88 411 GLY A CA 1
ATOM 3178 C C . GLY A 1 411 ? 11.151 25.433 -27.816 1.00 32.88 411 GLY A C 1
ATOM 3179 O O . GLY A 1 411 ? 10.428 26.237 -27.230 1.00 32.88 411 GLY A O 1
ATOM 3180 N N . LEU A 1 412 ? 10.898 25.045 -29.073 1.00 33.34 412 LEU A N 1
ATOM 3181 C CA . LEU A 1 412 ? 9.719 25.487 -29.824 1.00 33.34 412 LEU A CA 1
ATOM 3182 C C . LEU A 1 412 ? 8.626 24.415 -29.854 1.00 33.34 412 LEU A C 1
ATOM 3184 O O . LEU A 1 412 ? 7.452 24.773 -29.914 1.00 33.34 412 LEU A O 1
ATOM 3188 N N . HIS A 1 413 ? 8.979 23.129 -29.720 1.00 31.48 413 HIS A N 1
ATOM 3189 C CA . HIS A 1 413 ? 7.996 22.064 -29.528 1.00 31.48 413 HIS A CA 1
ATOM 3190 C C . HIS A 1 413 ? 7.496 21.931 -28.095 1.00 31.48 413 HIS A C 1
ATOM 3192 O O . HIS A 1 413 ? 6.306 21.746 -27.969 1.00 31.48 413 HIS A O 1
ATOM 3198 N N . ALA A 1 414 ? 8.257 22.163 -27.021 1.00 32.69 414 ALA A N 1
ATOM 3199 C CA . ALA A 1 414 ? 7.658 22.269 -25.681 1.00 32.69 414 ALA A CA 1
ATOM 3200 C C . ALA A 1 414 ? 6.829 23.554 -25.547 1.00 32.69 414 ALA A C 1
ATOM 3202 O O . ALA A 1 414 ? 5.791 23.551 -24.898 1.00 32.69 414 ALA A O 1
ATOM 3203 N N . ARG A 1 415 ? 7.216 24.647 -26.227 1.00 29.39 415 ARG A N 1
ATOM 3204 C CA . ARG A 1 415 ? 6.426 25.890 -26.237 1.00 29.39 415 ARG A CA 1
ATOM 3205 C C . ARG A 1 415 ? 5.219 25.850 -27.185 1.00 29.39 415 ARG A C 1
ATOM 3207 O O . ARG A 1 415 ? 4.295 26.602 -26.928 1.00 29.39 415 ARG A O 1
ATOM 3214 N N . ARG A 1 416 ? 5.183 24.973 -28.207 1.00 29.19 416 ARG A N 1
ATOM 3215 C CA . ARG A 1 416 ? 3.978 24.640 -29.014 1.00 29.19 416 ARG A CA 1
ATOM 3216 C C . ARG A 1 416 ? 3.171 23.455 -28.467 1.00 29.19 416 ARG A C 1
ATOM 3218 O O . ARG A 1 416 ? 1.967 23.439 -28.649 1.00 29.19 416 ARG A O 1
ATOM 3225 N N . LEU A 1 417 ? 3.775 22.530 -27.727 1.00 33.62 417 LEU A N 1
ATOM 3226 C CA . LEU A 1 417 ? 3.071 21.522 -26.919 1.00 33.62 417 LEU A CA 1
ATOM 3227 C C . LEU A 1 417 ? 2.368 22.198 -25.729 1.00 33.62 417 LEU A C 1
ATOM 3229 O O . LEU A 1 417 ? 1.311 21.748 -25.315 1.00 33.62 417 LEU A O 1
ATOM 3233 N N . LEU A 1 418 ? 2.893 23.338 -25.256 1.00 34.81 418 LEU A N 1
ATOM 3234 C CA . LEU A 1 418 ? 2.223 24.259 -24.325 1.00 34.81 418 LEU A CA 1
ATOM 3235 C C . LEU A 1 418 ? 1.415 25.377 -25.023 1.00 34.81 418 LEU A C 1
ATOM 3237 O O . LEU A 1 418 ? 0.698 26.122 -24.359 1.00 34.81 418 LEU A O 1
ATOM 3241 N N . GLN A 1 419 ? 1.510 25.528 -26.350 1.00 33.72 419 GLN A N 1
ATOM 3242 C CA . GLN A 1 419 ? 0.700 26.471 -27.136 1.00 33.72 419 GLN A CA 1
ATOM 3243 C C . GLN A 1 419 ? 0.112 25.778 -28.365 1.00 33.72 419 GLN A C 1
ATOM 3245 O O . GLN A 1 419 ? 0.578 25.969 -29.486 1.00 33.72 419 GLN A O 1
ATOM 3250 N N . GLY A 1 420 ? -0.956 25.019 -28.127 1.00 35.94 420 GLY A N 1
ATOM 3251 C CA . GLY A 1 420 ? -1.898 24.594 -29.158 1.00 35.94 420 GLY A CA 1
ATOM 3252 C C . GLY A 1 420 ? -1.432 23.411 -30.003 1.00 35.94 420 GLY A C 1
ATOM 3253 O O . GLY A 1 420 ? -0.841 23.586 -31.065 1.00 35.94 420 GLY A O 1
ATOM 3254 N N . GLY A 1 421 ? -1.809 22.208 -29.572 1.00 27.94 421 GLY A N 1
ATOM 3255 C CA . GLY A 1 421 ? -1.767 20.996 -30.386 1.00 27.94 421 GLY A CA 1
ATOM 3256 C C . GLY A 1 421 ? -2.078 19.764 -29.544 1.00 27.94 421 GLY A C 1
ATOM 3257 O O . GLY A 1 421 ? -1.243 19.347 -28.750 1.00 27.94 421 GLY A O 1
ATOM 3258 N N . ASP A 1 422 ? -3.284 19.219 -29.705 1.00 33.16 422 ASP A N 1
ATOM 3259 C CA . ASP A 1 422 ? -3.815 18.042 -29.012 1.00 33.16 422 ASP A CA 1
ATOM 3260 C C . ASP A 1 422 ? -2.842 16.844 -29.018 1.00 33.16 422 ASP A C 1
ATOM 3262 O O . ASP A 1 422 ? -2.679 16.171 -30.036 1.00 33.16 422 ASP A O 1
ATOM 3266 N N . HIS A 1 423 ? -2.248 16.519 -27.864 1.00 36.38 423 HIS A N 1
ATOM 3267 C CA . HIS A 1 423 ? -1.735 15.172 -27.596 1.00 36.38 423 HIS A CA 1
ATOM 3268 C C . HIS A 1 423 ? -2.827 14.403 -26.818 1.00 36.38 423 HIS A C 1
ATOM 3270 O O . HIS A 1 423 ? -3.236 14.860 -25.749 1.00 36.38 423 HIS A O 1
ATOM 3276 N N . PRO A 1 424 ? -3.338 13.250 -27.300 1.00 39.75 424 PRO A N 1
ATOM 3277 C CA . PRO A 1 424 ? -4.593 12.671 -26.793 1.00 39.75 424 PRO A CA 1
ATOM 3278 C C . PRO A 1 424 ? -4.525 12.010 -25.403 1.00 39.75 424 PRO A C 1
ATOM 3280 O O . PRO A 1 424 ? -5.530 11.483 -24.930 1.00 39.75 424 PRO A O 1
ATOM 3283 N N . TRP A 1 425 ? -3.371 12.022 -24.733 1.00 40.16 425 TRP A N 1
ATOM 3284 C CA . TRP A 1 425 ? -3.135 11.230 -23.521 1.00 40.16 425 TRP A CA 1
ATOM 3285 C C . TRP A 1 425 ? -2.386 12.014 -22.448 1.00 40.16 425 TRP A C 1
ATOM 3287 O O . TRP A 1 425 ? -1.368 11.529 -21.981 1.00 40.16 425 TRP A O 1
ATOM 3297 N N . CYS A 1 426 ? -2.863 13.210 -22.083 1.00 51.91 426 CYS A N 1
ATOM 3298 C CA . CYS A 1 426 ? -2.861 13.754 -20.709 1.00 51.91 426 CYS A CA 1
ATOM 3299 C C . CYS A 1 426 ? -2.828 15.287 -20.698 1.00 51.91 426 CYS A C 1
ATOM 3301 O O . CYS A 1 426 ? -1.819 15.912 -20.996 1.00 51.91 426 CYS A O 1
ATOM 3303 N N . GLY A 1 427 ? -3.986 15.854 -20.357 1.00 47.53 427 GLY A N 1
ATOM 3304 C CA . GLY A 1 427 ? -4.269 17.287 -20.265 1.00 47.53 427 GLY A CA 1
ATOM 3305 C C . GLY A 1 427 ? -5.721 17.513 -19.832 1.00 47.53 427 GLY A C 1
ATOM 3306 O O . GLY A 1 427 ? -6.438 18.304 -20.431 1.00 47.53 427 GLY A O 1
ATOM 3307 N N . ARG A 1 428 ? -6.204 16.707 -18.878 1.00 54.31 428 ARG A N 1
ATOM 3308 C CA . ARG A 1 428 ? -7.544 16.859 -18.288 1.00 54.31 428 ARG A CA 1
ATOM 3309 C C . ARG A 1 428 ? -7.387 17.237 -16.824 1.00 54.31 428 ARG A C 1
ATOM 3311 O O . ARG A 1 428 ? -6.444 16.795 -16.188 1.00 54.31 428 ARG A O 1
ATOM 3318 N N . ARG A 1 429 ? -8.309 17.995 -16.251 1.00 61.91 429 ARG A N 1
ATOM 3319 C CA . ARG A 1 429 ? -8.336 18.249 -14.801 1.00 61.91 429 ARG A CA 1
ATOM 3320 C C . ARG A 1 429 ? -9.013 17.084 -14.098 1.00 61.91 429 ARG A C 1
ATOM 3322 O O . ARG A 1 429 ? -9.880 16.431 -14.679 1.00 61.91 429 ARG A O 1
ATOM 3329 N N . GLY A 1 430 ? -8.731 16.886 -12.810 1.00 62.81 430 GLY A N 1
ATOM 3330 C CA . GLY A 1 430 ? -9.560 16.011 -11.969 1.00 62.81 430 GLY A CA 1
ATOM 3331 C C . GLY A 1 430 ? -11.043 16.412 -12.024 1.00 62.81 430 GLY A C 1
ATOM 3332 O O . GLY A 1 430 ? -11.922 15.554 -12.084 1.00 62.81 430 GLY A O 1
ATOM 3333 N N . LEU A 1 431 ? -11.322 17.717 -12.149 1.00 67.69 431 LEU A N 1
ATOM 3334 C CA . LEU A 1 431 ? -12.670 18.247 -12.375 1.00 67.69 431 LEU A CA 1
ATOM 3335 C C . LEU A 1 431 ? -13.318 17.725 -13.667 1.00 67.69 431 LEU A C 1
ATOM 3337 O O . LEU A 1 431 ? -14.522 17.499 -13.683 1.00 67.69 431 LEU A O 1
ATOM 3341 N N . ASP A 1 432 ? -12.551 17.475 -14.729 1.00 70.38 432 ASP A N 1
ATOM 3342 C CA . ASP A 1 432 ? -13.097 16.934 -15.980 1.00 70.38 432 ASP A CA 1
ATOM 3343 C C . ASP A 1 432 ? -13.434 15.432 -15.853 1.00 70.38 432 ASP A C 1
ATOM 3345 O O . ASP A 1 432 ? -14.184 14.890 -16.666 1.00 70.38 432 ASP A O 1
ATOM 3349 N N . VAL A 1 433 ? -12.902 14.757 -14.825 1.00 73.00 433 VAL A N 1
ATOM 3350 C CA . VAL A 1 433 ? -13.206 13.358 -14.478 1.00 73.00 433 VAL A CA 1
ATOM 3351 C C . VAL A 1 433 ? -14.422 13.267 -13.563 1.00 73.00 433 VAL A C 1
ATOM 3353 O O . VAL A 1 433 ? -15.305 12.442 -13.792 1.00 73.00 433 VAL A O 1
ATOM 3356 N N . TRP A 1 434 ? -14.482 14.103 -12.525 1.00 82.06 434 TRP A N 1
ATOM 3357 C CA . TRP A 1 434 ? -15.592 14.102 -11.568 1.00 82.06 434 TRP A CA 1
ATOM 3358 C C . TRP A 1 434 ? -16.824 14.849 -12.102 1.00 82.06 434 TRP A C 1
ATOM 3360 O O . TRP A 1 434 ? -17.958 14.508 -11.759 1.00 82.06 434 TRP A O 1
ATOM 3370 N N . GLY A 1 435 ? -16.623 15.851 -12.959 1.00 81.94 435 GLY A N 1
ATOM 3371 C CA . GLY A 1 435 ? -17.673 16.677 -13.549 1.00 81.94 435 GLY A CA 1
ATOM 3372 C C . GLY A 1 435 ? -18.624 17.255 -12.498 1.00 81.94 435 GLY A C 1
ATOM 3373 O O . GLY A 1 435 ? -18.211 17.712 -11.433 1.00 81.94 435 GLY A O 1
ATOM 3374 N N . LEU A 1 436 ? -19.929 17.149 -12.769 1.00 86.12 436 LEU A N 1
ATOM 3375 C CA . LEU A 1 436 ? -21.008 17.637 -11.897 1.00 86.12 436 LEU A CA 1
ATOM 3376 C C . LEU A 1 436 ? -21.040 16.991 -10.500 1.00 86.12 436 LEU A C 1
ATOM 3378 O O . LEU A 1 436 ? -21.710 17.507 -9.600 1.00 86.12 436 LEU A O 1
ATOM 3382 N N . LEU A 1 437 ? -20.359 15.856 -10.299 1.00 86.75 437 LEU A N 1
ATOM 3383 C CA . LEU A 1 437 ? -20.296 15.215 -8.985 1.00 86.75 437 LEU A CA 1
ATOM 3384 C C . LEU A 1 437 ? -19.494 16.059 -7.998 1.00 86.75 437 LEU A C 1
ATOM 3386 O O . LEU A 1 437 ? -19.881 16.132 -6.832 1.00 86.75 437 LEU A O 1
ATOM 3390 N N . TYR A 1 438 ? -18.433 16.731 -8.459 1.00 88.75 438 TYR A N 1
ATOM 3391 C CA . TYR A 1 438 ? -17.658 17.631 -7.609 1.00 88.75 438 TYR A CA 1
ATOM 3392 C C . TYR A 1 438 ? -18.503 18.828 -7.157 1.00 88.75 438 TYR A C 1
ATOM 3394 O O . TYR A 1 438 ? -18.576 19.101 -5.960 1.00 88.75 438 TYR A O 1
ATOM 3402 N N . ASP A 1 439 ? -19.222 19.478 -8.076 1.00 88.38 439 ASP A N 1
ATOM 3403 C CA . ASP A 1 439 ? -20.083 20.625 -7.750 1.00 88.38 439 ASP A CA 1
ATOM 3404 C C . ASP A 1 439 ? -21.202 20.242 -6.780 1.00 88.38 439 ASP A C 1
ATOM 3406 O O . ASP A 1 439 ? -21.491 20.959 -5.818 1.00 88.38 439 ASP A O 1
ATOM 3410 N N . SER A 1 440 ? -21.795 19.065 -6.992 1.00 91.69 440 SER A N 1
ATOM 3411 C CA . SER A 1 440 ? -22.810 18.507 -6.096 1.00 91.69 440 SER A CA 1
ATOM 3412 C C . SER A 1 440 ? -22.243 18.257 -4.696 1.00 91.69 440 SER A C 1
ATOM 3414 O O . SER A 1 440 ? -22.902 18.564 -3.701 1.00 91.69 440 SER A O 1
ATOM 3416 N N . TYR A 1 441 ? -21.014 17.739 -4.606 1.00 93.44 441 TYR A N 1
ATOM 3417 C CA . TYR A 1 441 ? -20.294 17.552 -3.347 1.00 93.44 441 TYR A CA 1
ATOM 3418 C C . TYR A 1 441 ? -20.004 18.889 -2.653 1.00 93.44 441 TYR A C 1
ATOM 3420 O O . TYR A 1 441 ? -20.364 19.047 -1.486 1.00 93.44 441 TYR A O 1
ATOM 3428 N N . ALA A 1 442 ? -19.403 19.853 -3.354 1.00 91.38 442 ALA A N 1
ATOM 3429 C CA . ALA A 1 442 ? -19.015 21.141 -2.787 1.00 91.38 442 ALA A CA 1
ATOM 3430 C C . ALA A 1 442 ? -20.243 21.908 -2.271 1.00 91.38 442 ALA A C 1
ATOM 3432 O O . ALA A 1 442 ? -20.232 22.431 -1.153 1.00 91.38 442 ALA A O 1
ATOM 3433 N N . PHE A 1 443 ? -21.340 21.892 -3.036 1.00 94.31 443 PHE A N 1
ATOM 3434 C CA . PHE A 1 443 ? -22.615 22.470 -2.620 1.00 94.31 443 PHE A CA 1
ATOM 3435 C C . PHE A 1 443 ? -23.191 21.761 -1.386 1.00 94.31 443 PHE A C 1
ATOM 3437 O O . PHE A 1 443 ? -23.524 22.418 -0.398 1.00 94.31 443 PHE A O 1
ATOM 3444 N N . ALA A 1 444 ? -23.269 20.425 -1.399 1.00 94.38 444 ALA A N 1
ATOM 3445 C CA . ALA A 1 444 ? -23.806 19.656 -0.277 1.00 94.38 444 ALA A CA 1
ATOM 3446 C C . ALA A 1 444 ? -22.984 19.851 1.009 1.00 94.38 444 ALA A C 1
ATOM 3448 O O . ALA A 1 444 ? -23.554 20.065 2.084 1.00 94.38 444 ALA A O 1
ATOM 3449 N N . ALA A 1 445 ? -21.653 19.833 0.905 1.00 93.94 445 ALA A N 1
ATOM 3450 C CA . ALA A 1 445 ? -20.751 20.083 2.021 1.00 93.94 445 ALA A CA 1
ATOM 3451 C C . ALA A 1 445 ? -20.916 21.517 2.553 1.00 93.94 445 ALA A C 1
ATOM 3453 O O . ALA A 1 445 ? -21.096 21.706 3.759 1.00 93.94 445 ALA A O 1
ATOM 3454 N N . GLY A 1 446 ? -20.949 22.519 1.667 1.00 95.50 446 GLY A N 1
ATOM 3455 C CA . GLY A 1 446 ? -21.188 23.918 2.028 1.00 95.50 446 GLY A CA 1
ATOM 3456 C C . GLY A 1 446 ? -22.515 24.123 2.768 1.00 95.50 446 GLY A C 1
ATOM 3457 O O . GLY A 1 446 ? -22.543 24.748 3.834 1.00 95.50 446 GLY A O 1
ATOM 3458 N N . CYS A 1 447 ? -23.610 23.538 2.269 1.00 96.44 447 CYS A N 1
ATOM 3459 C CA . CYS A 1 447 ? -24.907 23.554 2.951 1.00 96.44 447 CYS A CA 1
ATOM 3460 C C . CYS A 1 447 ? -24.842 22.892 4.335 1.00 96.44 447 CYS A C 1
ATOM 3462 O O . CYS A 1 447 ? -25.382 23.437 5.301 1.00 96.44 447 CYS A O 1
ATOM 3464 N N . GLY A 1 448 ? -24.154 21.753 4.452 1.00 95.50 448 GLY A N 1
ATOM 3465 C CA . GLY A 1 448 ? -23.970 21.045 5.718 1.00 95.50 448 GLY A CA 1
ATOM 3466 C C . GLY A 1 448 ? -23.269 21.900 6.777 1.00 95.50 448 GLY A C 1
ATOM 3467 O O . GLY A 1 448 ? -23.796 22.076 7.878 1.00 95.50 448 GLY A O 1
ATOM 3468 N N . PHE A 1 449 ? -22.119 22.495 6.447 1.00 96.06 449 PHE A N 1
ATOM 3469 C CA . PHE A 1 449 ? -21.375 23.335 7.397 1.00 96.06 449 PHE A CA 1
ATOM 3470 C C . PHE A 1 449 ? -22.080 24.660 7.694 1.00 96.06 449 PHE A C 1
ATOM 3472 O O . PHE A 1 449 ? -22.042 25.126 8.833 1.00 96.06 449 PHE A O 1
ATOM 3479 N N . THR A 1 450 ? -22.811 25.225 6.730 1.00 95.94 450 THR A N 1
ATOM 3480 C CA . THR A 1 450 ? -23.673 26.392 6.975 1.00 95.94 450 THR A CA 1
ATOM 3481 C C . THR A 1 450 ? -24.765 26.060 7.990 1.00 95.94 450 THR A C 1
ATOM 3483 O O . THR A 1 450 ? -24.988 26.825 8.929 1.00 95.94 450 THR A O 1
ATOM 3486 N N . ALA A 1 451 ? -25.407 24.894 7.872 1.00 95.38 451 ALA A N 1
ATOM 3487 C CA . ALA A 1 451 ? -26.399 24.449 8.845 1.00 95.38 451 ALA A CA 1
ATOM 3488 C C . ALA A 1 451 ? -25.792 24.273 10.250 1.00 95.38 451 ALA A C 1
ATOM 3490 O O . ALA A 1 451 ? -26.415 24.672 11.236 1.00 95.38 451 ALA A O 1
ATOM 3491 N N . MET A 1 452 ? -24.567 23.742 10.358 1.00 94.44 452 MET A N 1
ATOM 3492 C CA . MET A 1 452 ? -23.859 23.607 11.643 1.00 94.44 452 MET A CA 1
ATOM 3493 C C . MET A 1 452 ? -23.470 24.960 12.253 1.00 94.44 452 MET A C 1
ATOM 3495 O O . MET A 1 452 ? -23.634 25.164 13.462 1.00 94.44 452 MET A O 1
ATOM 3499 N N . ALA A 1 453 ? -23.021 25.909 11.428 1.00 94.44 453 ALA A N 1
ATOM 3500 C CA . ALA A 1 453 ? -22.718 27.271 11.857 1.00 94.44 453 ALA A CA 1
ATOM 3501 C C . ALA A 1 453 ? -23.983 27.987 12.356 1.00 94.44 453 ALA A C 1
ATOM 3503 O O . ALA A 1 453 ? -23.984 28.546 13.452 1.00 94.44 453 ALA A O 1
ATOM 3504 N N . VAL A 1 454 ? -25.091 27.898 11.610 1.00 94.31 454 VAL A N 1
ATOM 3505 C CA . VAL A 1 454 ? -26.387 28.469 12.009 1.00 94.31 454 VAL A CA 1
ATOM 3506 C C . VAL A 1 454 ? -26.894 27.829 13.299 1.00 94.31 454 VAL A C 1
ATOM 3508 O O . VAL A 1 454 ? -27.304 28.549 14.208 1.00 94.31 454 VAL A O 1
ATOM 3511 N N . TRP A 1 455 ? -26.824 26.499 13.435 1.00 91.75 455 TRP A N 1
ATOM 3512 C CA . TRP A 1 455 ? -27.187 25.816 14.680 1.00 91.75 455 TRP A CA 1
ATOM 3513 C C . TRP A 1 455 ? -26.370 26.380 15.849 1.00 91.75 455 TRP A C 1
ATOM 3515 O O . TRP A 1 455 ? -26.946 26.814 16.851 1.00 91.75 455 TRP A O 1
ATOM 3525 N N . SER A 1 456 ? -25.046 26.431 15.720 1.00 91.06 456 SER A N 1
ATOM 3526 C CA . SER A 1 456 ? -24.150 26.913 16.778 1.00 91.06 456 SER A CA 1
ATOM 3527 C C . SER A 1 456 ? -24.404 28.387 17.127 1.00 91.06 456 SER A C 1
ATOM 3529 O O . SER A 1 456 ? -24.498 28.733 18.304 1.00 91.06 456 SER A O 1
ATOM 3531 N N . ALA A 1 457 ? -24.623 29.246 16.129 1.00 90.25 457 ALA A N 1
ATOM 3532 C CA . ALA A 1 457 ? -24.935 30.662 16.321 1.00 90.25 457 ALA A CA 1
ATOM 3533 C C . ALA A 1 457 ? -26.293 30.880 17.012 1.00 90.25 457 ALA A C 1
ATOM 3535 O O . ALA A 1 457 ? -26.387 31.658 17.963 1.00 90.25 457 ALA A O 1
ATOM 3536 N N . LEU A 1 458 ? -27.338 30.150 16.601 1.00 88.19 458 LEU A N 1
ATOM 3537 C CA . LEU A 1 458 ? -28.652 30.198 17.251 1.00 88.19 458 LEU A CA 1
ATOM 3538 C C . LEU A 1 458 ? -28.571 29.749 18.715 1.00 88.19 458 LEU A C 1
ATOM 3540 O O . LEU A 1 458 ? -29.255 30.309 19.573 1.00 88.19 458 LEU A O 1
ATOM 3544 N N . ARG A 1 459 ? -27.723 28.758 19.019 1.00 83.94 459 ARG A N 1
ATOM 3545 C CA . ARG A 1 459 ? -27.477 28.295 20.392 1.00 83.94 459 ARG A CA 1
ATOM 3546 C C . ARG A 1 459 ? -26.765 29.334 21.235 1.00 83.94 459 ARG A C 1
ATOM 3548 O O . ARG A 1 459 ? -27.205 29.573 22.355 1.00 83.94 459 ARG A O 1
ATOM 3555 N N . LEU A 1 460 ? -25.734 29.981 20.693 1.00 84.69 460 LEU A N 1
ATOM 3556 C CA . LEU A 1 460 ? -25.061 31.088 21.367 1.00 84.69 460 LEU A CA 1
ATOM 3557 C C . LEU A 1 460 ? -26.057 32.211 21.665 1.00 84.69 460 LEU A C 1
ATOM 3559 O O . LEU A 1 460 ? -26.200 32.610 22.817 1.00 84.69 460 LEU A O 1
ATOM 3563 N N . PHE A 1 461 ? -26.829 32.644 20.667 1.00 81.44 461 PHE A N 1
ATOM 3564 C CA . PHE A 1 461 ? -27.802 33.727 20.820 1.00 81.44 461 PHE A CA 1
ATOM 3565 C C . PHE A 1 461 ? -28.892 33.425 21.861 1.00 81.44 461 PHE A C 1
ATOM 3567 O O . PHE A 1 461 ? -29.225 34.281 22.681 1.00 81.44 461 PHE A O 1
ATOM 3574 N N . ARG A 1 462 ? -29.431 32.197 21.872 1.00 74.62 462 ARG A N 1
ATOM 3575 C CA . ARG A 1 462 ? -30.412 31.760 22.883 1.00 74.62 462 ARG A CA 1
ATOM 3576 C C . ARG A 1 462 ? -29.783 31.612 24.272 1.00 74.62 462 ARG A C 1
ATOM 3578 O O . ARG A 1 462 ? -30.387 32.037 25.253 1.00 74.62 462 ARG A O 1
ATOM 3585 N N . GLY A 1 463 ? -28.567 31.069 24.357 1.00 65.50 463 GLY A N 1
ATOM 3586 C CA . GLY A 1 463 ? -27.819 30.915 25.609 1.00 65.50 463 GLY A CA 1
ATOM 3587 C C . GLY A 1 463 ? -27.486 32.249 26.283 1.00 65.50 463 GLY A C 1
ATOM 3588 O O . GLY A 1 463 ? -27.540 32.343 27.507 1.00 65.50 463 GLY A O 1
ATOM 3589 N N . PHE A 1 464 ? -27.245 33.307 25.499 1.00 60.66 464 PHE A N 1
ATOM 3590 C CA . PHE A 1 464 ? -27.067 34.671 26.013 1.00 60.66 464 PHE A CA 1
ATOM 3591 C C . PHE A 1 464 ? -28.345 35.285 26.607 1.00 60.66 464 PHE A C 1
ATOM 3593 O O . PHE A 1 464 ? -28.237 36.219 27.398 1.00 60.66 464 PHE A O 1
ATOM 3600 N N . ARG A 1 465 ? -29.540 34.779 26.265 1.00 58.66 465 ARG A N 1
ATOM 3601 C CA . ARG A 1 465 ? -30.826 35.339 26.719 1.00 58.66 465 ARG A CA 1
ATOM 3602 C C . ARG A 1 465 ? -31.469 34.621 27.913 1.00 58.66 465 ARG A C 1
ATOM 3604 O O . ARG A 1 465 ? -32.350 35.221 28.518 1.00 58.66 465 ARG A O 1
ATOM 3611 N N . VAL A 1 466 ? -31.096 33.374 28.239 1.00 55.56 466 VAL A N 1
ATOM 3612 C CA . VAL A 1 466 ? -31.947 32.509 29.099 1.00 55.56 466 VAL A CA 1
ATOM 3613 C C . VAL A 1 466 ? -31.273 31.848 30.324 1.00 55.56 466 VAL A C 1
ATOM 3615 O O . VAL A 1 466 ? -32.007 31.429 31.212 1.00 55.56 466 VAL A O 1
ATOM 3618 N N . ALA A 1 467 ? -29.944 31.756 30.487 1.00 43.09 467 ALA A N 1
ATOM 3619 C CA . ALA A 1 467 ? -29.377 30.855 31.521 1.00 43.09 467 ALA A CA 1
ATOM 3620 C C . ALA A 1 467 ? -28.433 31.476 32.583 1.00 43.09 467 ALA A C 1
ATOM 3622 O O . ALA A 1 467 ? -27.581 32.313 32.283 1.00 43.09 467 ALA A O 1
ATOM 3623 N N . ARG A 1 468 ? -28.604 30.970 33.820 1.00 48.88 468 ARG A N 1
ATOM 3624 C CA . ARG A 1 468 ? -27.946 31.251 35.121 1.00 48.88 468 ARG A CA 1
ATOM 3625 C C . ARG A 1 468 ? -26.420 30.987 35.150 1.00 48.88 468 ARG A C 1
ATOM 3627 O O . ARG A 1 468 ? -25.877 30.272 34.314 1.00 48.88 468 ARG A O 1
ATOM 3634 N N . GLU A 1 469 ? -25.762 31.555 36.166 1.00 52.62 469 GLU A N 1
ATOM 3635 C CA . GLU A 1 469 ? -24.356 32.013 36.236 1.00 52.62 469 GLU A CA 1
ATOM 3636 C C . GLU A 1 469 ? -23.186 31.009 36.026 1.00 52.62 469 GLU A C 1
ATOM 3638 O O . GLU A 1 469 ? -22.133 31.438 35.551 1.00 52.62 469 GLU A O 1
ATOM 3643 N N . THR A 1 470 ? -23.284 29.713 36.357 1.00 51.78 470 THR A N 1
ATOM 3644 C CA . THR A 1 470 ? -22.068 28.887 36.609 1.00 51.78 470 THR A CA 1
ATOM 3645 C C . THR A 1 470 ? -21.620 27.944 35.475 1.00 51.78 470 THR A C 1
ATOM 3647 O O . THR A 1 470 ? -20.427 27.898 35.173 1.00 51.78 470 THR A O 1
ATOM 3650 N N . ASP A 1 471 ? -22.531 27.282 34.750 1.00 58.22 471 ASP A N 1
ATOM 3651 C CA . ASP A 1 471 ? -22.176 26.360 33.640 1.00 58.22 471 ASP A CA 1
ATOM 3652 C C . ASP A 1 471 ? -22.135 27.022 32.252 1.00 58.22 471 ASP A C 1
ATOM 3654 O O . ASP A 1 471 ? -21.714 26.427 31.252 1.00 58.22 471 ASP A O 1
ATOM 3658 N N . ARG A 1 472 ? -22.497 28.309 32.193 1.00 67.75 472 ARG A N 1
ATOM 3659 C CA . ARG A 1 472 ? -22.591 29.098 30.959 1.00 67.75 472 ARG A CA 1
ATOM 3660 C C . ARG A 1 472 ? -21.278 29.140 30.178 1.00 67.75 472 ARG A C 1
ATOM 3662 O O . ARG A 1 472 ? -21.287 29.088 28.954 1.00 67.75 472 ARG A O 1
ATOM 3669 N N . ARG A 1 473 ? -20.134 29.234 30.864 1.00 76.38 473 ARG A N 1
ATOM 3670 C CA . ARG A 1 473 ? -18.831 29.467 30.211 1.00 76.38 473 ARG A CA 1
ATOM 3671 C C . ARG A 1 473 ? -18.394 28.294 29.333 1.00 76.38 473 ARG A C 1
ATOM 3673 O O . ARG A 1 473 ? -17.875 28.521 28.246 1.00 76.38 473 ARG A O 1
ATOM 3680 N N . LEU A 1 474 ? -18.623 27.061 29.783 1.00 77.94 474 LEU A N 1
ATOM 3681 C CA . LEU A 1 474 ? -18.166 25.864 29.078 1.00 77.94 474 LEU A CA 1
ATOM 3682 C C . LEU A 1 474 ? -19.081 25.521 27.898 1.00 77.94 474 LEU A C 1
ATOM 3684 O O . LEU A 1 474 ? -18.593 25.213 26.817 1.00 77.94 474 LEU A O 1
ATOM 3688 N N . GLN A 1 475 ? -20.397 25.668 28.069 1.00 80.69 475 GLN A N 1
ATOM 3689 C CA . GLN A 1 475 ? -21.362 25.509 26.975 1.00 80.69 475 GLN A CA 1
ATOM 3690 C C . GLN A 1 475 ? -21.179 26.575 25.888 1.00 80.69 475 GLN A C 1
ATOM 3692 O O . GLN A 1 475 ? -21.186 26.254 24.700 1.00 80.69 475 GLN A O 1
ATOM 3697 N N . VAL A 1 476 ? -20.951 27.835 26.284 1.00 84.62 476 VAL A N 1
ATOM 3698 C CA . VAL A 1 476 ? -20.601 28.910 25.345 1.00 84.62 476 VAL A CA 1
ATOM 3699 C C . VAL A 1 476 ? -19.304 28.572 24.615 1.00 84.62 476 VAL A C 1
ATOM 3701 O O . VAL A 1 476 ? -19.277 28.672 23.394 1.00 84.62 476 VAL A O 1
ATOM 3704 N N . ALA A 1 477 ? -18.267 28.100 25.316 1.00 87.19 477 ALA A N 1
ATOM 3705 C CA . ALA A 1 477 ? -17.013 27.698 24.680 1.00 87.19 477 ALA A CA 1
ATOM 3706 C C . ALA A 1 477 ? -17.215 26.582 23.640 1.00 87.19 477 ALA A C 1
ATOM 3708 O O . ALA A 1 477 ? -16.721 26.710 22.525 1.00 87.19 477 ALA A O 1
ATOM 3709 N N . ILE A 1 478 ? -17.993 25.536 23.949 1.00 88.19 478 ILE A N 1
ATOM 3710 C CA . ILE A 1 478 ? -18.267 24.439 23.002 1.00 88.19 478 ILE A CA 1
ATOM 3711 C C . ILE A 1 478 ? -18.949 24.964 21.736 1.00 88.19 478 ILE A C 1
ATOM 3713 O O . ILE A 1 478 ? -18.529 24.636 20.627 1.00 88.19 478 ILE A O 1
ATOM 3717 N N . HIS A 1 479 ? -19.977 25.803 21.883 1.00 89.94 479 HIS A N 1
ATOM 3718 C CA . HIS A 1 479 ? -20.672 26.374 20.732 1.00 89.94 479 HIS A CA 1
ATOM 3719 C C . HIS A 1 479 ? -19.814 27.378 19.954 1.00 89.94 479 HIS A C 1
ATOM 3721 O O . HIS A 1 479 ? -19.929 27.425 18.733 1.00 89.94 479 HIS A O 1
ATOM 3727 N N . VAL A 1 480 ? -18.937 28.138 20.620 1.00 92.19 480 VAL A N 1
ATOM 3728 C CA . VAL A 1 480 ? -17.947 28.994 19.949 1.00 92.19 480 VAL A CA 1
ATOM 3729 C C . VAL A 1 480 ? -16.980 28.139 19.137 1.00 92.19 480 VAL A C 1
ATOM 3731 O O . VAL A 1 480 ? -16.814 28.403 17.953 1.00 92.19 480 VAL A O 1
ATOM 3734 N N . PHE A 1 481 ? -16.404 27.080 19.709 1.00 93.31 481 PHE A N 1
ATOM 3735 C CA . PHE A 1 481 ? -15.496 26.196 18.975 1.00 93.31 481 PHE A CA 1
ATOM 3736 C C . PHE A 1 481 ? -16.179 25.515 17.785 1.00 93.31 481 PHE A C 1
ATOM 3738 O O . PHE A 1 481 ? -15.600 25.485 16.705 1.00 93.31 481 PHE A O 1
ATOM 3745 N N . CYS A 1 482 ? -17.421 25.039 17.941 1.00 92.31 482 CYS A N 1
ATOM 3746 C CA . CYS A 1 482 ? -18.193 24.457 16.835 1.00 92.31 482 CYS A CA 1
ATOM 3747 C C . CYS A 1 482 ? -18.546 25.489 15.755 1.00 92.31 482 CYS A C 1
ATOM 3749 O O . CYS A 1 482 ? -18.560 25.164 14.568 1.00 92.31 482 CYS A O 1
ATOM 3751 N N . LEU A 1 483 ? -18.841 26.733 16.147 1.00 94.69 483 LEU A N 1
ATOM 3752 C CA . LEU A 1 483 ? -19.099 27.819 15.207 1.00 94.69 483 LEU A CA 1
ATOM 3753 C C . LEU A 1 483 ? -17.832 28.158 14.420 1.00 94.69 483 LEU A C 1
ATOM 3755 O O . LEU A 1 483 ? -17.874 28.186 13.195 1.00 94.69 483 LEU A O 1
ATOM 3759 N N . VAL A 1 484 ? -16.713 28.378 15.113 1.00 94.25 484 VAL A N 1
ATOM 3760 C CA . VAL A 1 484 ? -15.433 28.723 14.485 1.00 94.25 484 VAL A CA 1
ATOM 3761 C C . VAL A 1 484 ? -14.961 27.582 13.585 1.00 94.25 484 VAL A C 1
ATOM 3763 O O . VAL A 1 484 ? -14.605 27.848 12.445 1.00 94.25 484 VAL A O 1
ATOM 3766 N N . SER A 1 485 ? -15.044 26.319 14.018 1.00 92.88 485 SER A N 1
ATOM 3767 C CA . SER A 1 485 ? -14.667 25.177 13.171 1.00 92.88 485 SER A CA 1
ATOM 3768 C C . SER A 1 485 ? -15.541 25.066 11.919 1.00 92.88 485 SER A C 1
ATOM 3770 O O . SER A 1 485 ? -15.018 24.845 10.829 1.00 92.88 485 SER A O 1
ATOM 3772 N N . SER A 1 486 ? -16.856 25.286 12.045 1.00 94.50 486 SER A N 1
ATOM 3773 C CA . SER A 1 486 ? -17.778 25.278 10.901 1.00 94.50 486 SER A CA 1
ATOM 3774 C C . SER A 1 486 ? -17.490 26.422 9.926 1.00 94.50 486 SER A C 1
ATOM 3776 O O . SER A 1 486 ? -17.524 26.214 8.717 1.00 94.50 486 SER A O 1
ATOM 3778 N N . VAL A 1 487 ? -17.182 27.620 10.435 1.00 94.69 487 VAL A N 1
ATOM 3779 C CA . VAL A 1 487 ? -16.847 28.797 9.616 1.00 94.69 487 VAL A CA 1
ATOM 3780 C C . VAL A 1 487 ? -15.507 28.614 8.910 1.00 94.69 487 VAL A C 1
ATOM 3782 O O . VAL A 1 487 ? -15.424 28.864 7.711 1.00 94.69 487 VAL A O 1
ATOM 3785 N N . VAL A 1 488 ? -14.481 28.134 9.616 1.00 91.75 488 VAL A N 1
ATOM 3786 C CA . VAL A 1 488 ? -13.165 27.836 9.032 1.00 91.75 488 VAL A CA 1
ATOM 3787 C C . VAL A 1 488 ? -13.303 26.789 7.929 1.00 91.75 488 VAL A C 1
ATOM 3789 O O . VAL A 1 488 ? -12.773 26.979 6.837 1.00 91.75 488 VAL A O 1
ATOM 3792 N N . ARG A 1 489 ? -14.083 25.724 8.159 1.00 93.06 489 ARG A N 1
ATOM 3793 C CA . ARG A 1 489 ? -14.303 24.688 7.145 1.00 93.06 489 ARG A CA 1
ATOM 3794 C C . ARG A 1 489 ? -15.131 25.178 5.957 1.00 93.06 489 ARG A C 1
ATOM 3796 O O . ARG A 1 489 ? -14.844 24.790 4.830 1.00 93.06 489 ARG A O 1
ATOM 3803 N N . LEU A 1 490 ? -16.116 26.048 6.179 1.00 93.44 490 LEU A N 1
ATOM 3804 C CA . LEU A 1 490 ? -16.843 26.706 5.093 1.00 93.44 490 LEU A CA 1
ATOM 3805 C C . LEU A 1 490 ? -15.905 27.592 4.262 1.00 93.44 490 LEU A C 1
ATOM 3807 O O . LEU A 1 490 ? -15.950 27.539 3.037 1.00 93.44 490 LEU A O 1
ATOM 3811 N N . GLY A 1 491 ? -15.023 28.349 4.921 1.00 90.69 491 GLY A N 1
ATOM 3812 C CA . GLY A 1 491 ? -13.974 29.132 4.269 1.00 90.69 491 GLY A CA 1
ATOM 3813 C C . GLY A 1 491 ? -13.061 28.258 3.414 1.00 90.69 491 GLY A C 1
ATOM 3814 O O . GLY A 1 491 ? -12.853 28.571 2.247 1.00 90.69 491 GLY A O 1
ATOM 3815 N N . TYR A 1 492 ? -12.611 27.123 3.955 1.00 90.94 492 TYR A N 1
ATOM 3816 C CA . TYR A 1 492 ? -11.844 26.124 3.214 1.00 90.94 492 TYR A CA 1
ATOM 3817 C C . TYR A 1 492 ? -12.595 25.614 1.974 1.00 90.94 492 TYR A C 1
ATOM 3819 O O . TYR A 1 492 ? -12.028 25.642 0.892 1.00 90.94 492 TYR A O 1
ATOM 3827 N N . ILE A 1 493 ? -13.865 25.196 2.096 1.00 91.00 493 ILE A N 1
ATOM 3828 C CA . ILE A 1 493 ? -14.655 24.673 0.960 1.00 91.00 493 ILE A CA 1
ATOM 3829 C C . ILE A 1 493 ? -14.833 25.744 -0.119 1.00 91.00 493 ILE A C 1
ATOM 3831 O O . ILE A 1 493 ? -14.768 25.439 -1.305 1.00 91.00 493 ILE A O 1
ATOM 3835 N N . ILE A 1 494 ? -15.040 27.004 0.276 1.00 89.62 494 ILE A N 1
ATOM 3836 C CA . ILE A 1 494 ? -15.130 28.119 -0.670 1.00 89.62 494 ILE A CA 1
ATOM 3837 C C . ILE A 1 494 ? -13.791 28.314 -1.381 1.00 89.62 494 ILE A C 1
ATOM 3839 O O . ILE A 1 494 ? -13.790 28.425 -2.600 1.00 89.62 494 ILE A O 1
ATOM 3843 N N . CYS A 1 495 ? -12.675 28.332 -0.645 1.00 86.38 495 CYS A N 1
ATOM 3844 C CA . CYS A 1 495 ? -11.339 28.461 -1.231 1.00 86.38 495 CYS A CA 1
ATOM 3845 C C . CYS A 1 495 ? -11.018 27.283 -2.159 1.00 86.38 495 CYS A C 1
ATOM 3847 O O . CYS A 1 495 ? -10.507 27.487 -3.251 1.00 86.38 495 CYS A O 1
ATOM 3849 N N . GLU A 1 496 ? -11.359 26.060 -1.759 1.00 85.12 496 GLU A N 1
ATOM 3850 C CA . GLU A 1 496 ? -11.202 24.855 -2.569 1.00 85.12 496 GLU A CA 1
ATOM 3851 C C . GLU A 1 496 ? -12.018 24.977 -3.862 1.00 85.12 496 GLU A C 1
ATOM 3853 O O . GLU A 1 496 ? -11.457 24.900 -4.950 1.00 85.12 496 GLU A O 1
ATOM 3858 N N . ALA A 1 497 ? -13.317 25.269 -3.766 1.00 85.56 497 ALA A N 1
ATOM 3859 C CA . ALA A 1 497 ? -14.196 25.386 -4.925 1.00 85.56 497 ALA A CA 1
ATOM 3860 C C . ALA A 1 497 ? -13.775 26.515 -5.881 1.00 85.56 497 ALA A C 1
ATOM 3862 O O . ALA A 1 497 ? -13.873 26.350 -7.100 1.00 85.56 497 ALA A O 1
ATOM 3863 N N . THR A 1 498 ? -13.293 27.651 -5.363 1.00 83.38 498 THR A N 1
ATOM 3864 C CA . THR A 1 498 ? -12.788 28.750 -6.198 1.00 83.38 498 THR A CA 1
ATOM 3865 C C . THR A 1 498 ? -11.465 28.392 -6.869 1.00 83.38 498 THR A C 1
ATOM 3867 O O . THR A 1 498 ? -11.327 28.655 -8.064 1.00 83.38 498 THR A O 1
ATOM 3870 N N . LEU A 1 499 ? -10.539 27.735 -6.160 1.00 76.38 499 LEU A N 1
ATOM 3871 C CA . LEU A 1 499 ? -9.290 27.218 -6.733 1.00 76.38 499 LEU A CA 1
ATOM 3872 C C . LEU A 1 499 ? -9.559 26.173 -7.824 1.00 76.38 499 LEU A C 1
ATOM 3874 O O . LEU A 1 499 ? -8.909 26.193 -8.867 1.00 76.38 499 LEU A O 1
ATOM 3878 N N . VAL A 1 500 ? -10.564 25.313 -7.630 1.00 75.25 500 VAL A N 1
ATOM 3879 C CA . VAL A 1 500 ? -10.962 24.290 -8.609 1.00 75.25 500 VAL A CA 1
ATOM 3880 C C . VAL A 1 500 ? -11.507 24.903 -9.902 1.00 75.25 500 VAL A C 1
ATOM 3882 O O . VAL A 1 500 ? -11.194 24.436 -10.998 1.00 75.25 500 VAL A O 1
ATOM 3885 N N . HIS A 1 501 ? -12.306 25.967 -9.797 1.00 76.56 501 HIS A N 1
ATOM 3886 C CA . HIS A 1 501 ? -12.943 26.601 -10.955 1.00 76.56 501 HIS A CA 1
ATOM 3887 C C . HIS A 1 501 ? -12.069 27.655 -11.649 1.00 76.56 501 HIS A C 1
ATOM 3889 O O . HIS A 1 501 ? -12.283 27.939 -12.830 1.00 76.56 501 HIS A O 1
ATOM 3895 N N . GLN A 1 502 ? -11.091 28.241 -10.951 1.00 73.81 502 GLN A N 1
ATOM 3896 C CA . GLN A 1 502 ? -10.205 29.282 -11.481 1.00 73.81 502 GLN A CA 1
ATOM 3897 C C . GLN A 1 502 ? -8.721 28.955 -11.221 1.00 73.81 502 GLN A C 1
ATOM 3899 O O . GLN A 1 502 ? -8.085 29.613 -10.400 1.00 73.81 502 GLN A O 1
ATOM 3904 N N . PRO A 1 503 ? -8.114 28.012 -11.967 1.00 60.97 503 PRO A N 1
ATOM 3905 C CA . PRO A 1 503 ? -6.740 27.548 -11.723 1.00 60.97 503 PRO A CA 1
ATOM 3906 C C . PRO A 1 503 ? -5.625 28.549 -12.114 1.00 60.97 503 PRO A C 1
ATOM 3908 O O . PRO A 1 503 ? -4.477 28.163 -12.327 1.00 60.97 503 PRO A O 1
ATOM 3911 N N . ARG A 1 504 ? -5.908 29.854 -12.258 1.00 51.12 504 ARG A N 1
ATOM 3912 C CA . ARG A 1 504 ? -4.918 30.819 -12.768 1.00 51.12 504 ARG A CA 1
ATOM 3913 C C . ARG A 1 504 ? -4.009 31.392 -11.666 1.00 51.12 504 ARG A C 1
ATOM 3915 O O . ARG A 1 504 ? -4.386 32.317 -10.958 1.00 51.12 504 ARG A O 1
ATOM 3922 N N . THR A 1 505 ? -2.745 30.956 -11.739 1.00 46.88 505 THR A N 1
ATOM 3923 C CA . THR A 1 505 ? -1.464 31.596 -11.345 1.00 46.88 505 THR A CA 1
ATOM 3924 C C . THR A 1 505 ? -0.845 31.308 -9.965 1.00 46.88 505 THR A C 1
ATOM 3926 O O . THR A 1 505 ? -1.520 31.284 -8.945 1.00 46.88 505 THR A O 1
ATOM 3929 N N . ARG A 1 506 ? 0.492 31.115 -10.019 1.00 51.19 506 ARG A N 1
ATOM 3930 C CA . ARG A 1 506 ? 1.503 30.897 -8.960 1.00 51.19 506 ARG A CA 1
ATOM 3931 C C . ARG A 1 506 ? 1.138 31.456 -7.580 1.00 51.19 506 ARG A C 1
ATOM 3933 O O . ARG A 1 506 ? 1.002 32.668 -7.447 1.00 51.19 506 ARG A O 1
ATOM 3940 N N . GLU A 1 507 ? 1.143 30.564 -6.586 1.00 60.22 507 GLU A N 1
ATOM 3941 C CA . GLU A 1 507 ? 1.121 30.834 -5.139 1.00 60.22 507 GLU A CA 1
ATOM 3942 C C . GLU A 1 507 ? 0.200 31.985 -4.743 1.00 60.22 507 GLU A C 1
ATOM 3944 O O . GLU A 1 507 ? 0.625 33.061 -4.306 1.00 60.22 507 GLU A O 1
ATOM 3949 N N . SER A 1 508 ? -1.097 31.752 -4.903 1.00 65.44 508 SER A N 1
ATOM 3950 C CA . SER A 1 508 ? -2.086 32.716 -4.448 1.00 65.44 508 SER A CA 1
ATOM 3951 C C . SER A 1 508 ? -2.207 32.662 -2.919 1.00 65.44 508 SER A C 1
ATOM 3953 O O . SER A 1 508 ? -2.149 31.598 -2.301 1.00 65.44 508 SER A O 1
ATOM 3955 N N . LEU A 1 509 ? -2.439 33.815 -2.280 1.00 76.00 509 LEU A N 1
ATOM 3956 C CA . LEU A 1 509 ? -2.830 33.899 -0.863 1.00 76.00 509 LEU A CA 1
ATOM 3957 C C . LEU A 1 509 ? -3.964 32.909 -0.528 1.00 76.00 509 LEU A C 1
ATOM 3959 O O . LEU A 1 509 ? -4.032 32.394 0.581 1.00 76.00 509 LEU A O 1
ATOM 3963 N N . LEU A 1 510 ? -4.831 32.632 -1.502 1.00 76.62 510 LEU A N 1
ATOM 3964 C CA . LEU A 1 510 ? -5.953 31.710 -1.400 1.00 76.62 510 LEU A CA 1
ATOM 3965 C C . LEU A 1 510 ? -5.521 30.250 -1.180 1.00 76.62 510 LEU A C 1
ATOM 3967 O O . LEU A 1 510 ? -6.150 29.568 -0.380 1.00 76.62 510 LEU A O 1
ATOM 3971 N N . GLU A 1 511 ? -4.440 29.784 -1.813 1.00 74.31 511 GLU A N 1
ATOM 3972 C CA . GLU A 1 511 ? -3.870 28.444 -1.576 1.00 74.31 511 GLU A CA 1
ATOM 3973 C C . GLU A 1 511 ? -3.297 28.338 -0.162 1.00 74.31 511 GLU A C 1
ATOM 3975 O O . GLU A 1 511 ? -3.577 27.382 0.560 1.00 74.31 511 GLU A O 1
ATOM 3980 N N . ARG A 1 512 ? -2.575 29.374 0.286 1.00 77.94 512 ARG A N 1
ATOM 3981 C CA . ARG A 1 512 ? -2.040 29.429 1.657 1.00 77.94 512 ARG A CA 1
ATOM 3982 C C . ARG A 1 512 ? -3.157 29.446 2.701 1.00 77.94 512 ARG A C 1
ATOM 3984 O O . ARG A 1 512 ? -3.067 28.773 3.724 1.00 77.94 512 ARG A O 1
ATOM 3991 N N . LEU A 1 513 ? -4.232 30.186 2.425 1.00 80.31 513 LEU A N 1
ATOM 3992 C CA . LEU A 1 513 ? -5.435 30.205 3.256 1.00 80.31 513 LEU A CA 1
ATOM 3993 C C . LEU A 1 513 ? -6.165 28.857 3.237 1.00 80.31 513 LEU A C 1
ATOM 3995 O O . LEU A 1 513 ? -6.644 28.425 4.285 1.00 80.31 513 LEU A O 1
ATOM 3999 N N . ALA A 1 514 ? -6.243 28.176 2.092 1.00 79.75 514 ALA A N 1
ATOM 4000 C CA . ALA A 1 514 ? -6.837 26.846 1.987 1.00 79.75 514 ALA A CA 1
ATOM 4001 C C . ALA A 1 514 ? -6.044 25.814 2.805 1.00 79.75 514 ALA A C 1
ATOM 4003 O O . ALA A 1 514 ? -6.636 25.081 3.593 1.00 79.75 514 ALA A O 1
ATOM 4004 N N . GLY A 1 515 ? -4.713 25.804 2.704 1.00 75.75 515 GLY A N 1
ATOM 4005 C CA . GLY A 1 515 ? -3.871 24.897 3.485 1.00 75.75 515 GLY A CA 1
ATOM 4006 C C . GLY A 1 515 ? -3.974 25.127 4.997 1.00 75.75 515 GLY A C 1
ATOM 4007 O O . GLY A 1 515 ? -4.274 24.186 5.730 1.00 75.75 515 GLY A O 1
ATOM 4008 N N . ALA A 1 516 ? -3.858 26.376 5.463 1.00 78.00 516 ALA A N 1
ATOM 4009 C CA . ALA A 1 516 ? -4.015 26.707 6.887 1.00 78.00 516 ALA A CA 1
ATOM 4010 C C . ALA A 1 516 ? -5.431 26.382 7.415 1.00 78.00 516 ALA A C 1
ATOM 4012 O O . ALA A 1 516 ? -5.622 25.781 8.470 1.00 78.00 516 ALA A O 1
ATOM 4013 N N . SER A 1 517 ? -6.474 26.709 6.645 1.00 82.38 517 SER A N 1
ATOM 4014 C CA . SER A 1 517 ? -7.857 26.408 7.050 1.00 82.38 517 SER A CA 1
ATOM 4015 C C . SER A 1 517 ? -8.204 24.915 6.998 1.00 82.38 517 SER A C 1
ATOM 4017 O O . SER A 1 517 ? -9.175 24.486 7.635 1.00 82.38 517 SER A O 1
ATOM 4019 N N . TYR A 1 518 ? -7.431 24.096 6.274 1.00 82.75 518 TYR A N 1
ATOM 4020 C CA . TYR A 1 518 ? -7.660 22.658 6.207 1.00 82.75 518 TYR A CA 1
ATOM 4021 C C . TYR A 1 518 ? -7.438 21.983 7.567 1.00 82.75 518 TYR A C 1
ATOM 4023 O O . TYR A 1 518 ? -8.311 21.222 8.012 1.00 82.75 518 TYR A O 1
ATOM 4031 N N . THR A 1 519 ? -6.308 22.275 8.217 1.00 82.06 519 THR A N 1
ATOM 4032 C CA . THR A 1 519 ? -5.868 21.636 9.465 1.00 82.06 519 THR A CA 1
ATOM 4033 C C . THR A 1 519 ? -6.574 22.203 10.695 1.00 82.06 519 THR A C 1
ATOM 4035 O O . THR A 1 519 ? -6.989 21.422 11.555 1.00 82.06 519 THR A O 1
ATOM 4038 N N . ALA A 1 520 ? -6.867 23.508 10.718 1.00 85.38 520 ALA A N 1
ATOM 4039 C CA . ALA A 1 520 ? -7.433 24.207 11.876 1.00 85.38 520 ALA A CA 1
ATOM 4040 C C . ALA A 1 520 ? -8.780 23.648 12.385 1.00 85.38 520 ALA A C 1
ATOM 4042 O O . ALA A 1 520 ? -9.120 23.777 13.565 1.00 85.38 520 ALA A O 1
ATOM 4043 N N . PHE A 1 521 ? -9.553 22.961 11.537 1.00 88.25 521 PHE A N 1
ATOM 4044 C CA . PHE A 1 521 ? -10.792 22.285 11.943 1.00 88.25 521 PHE A CA 1
ATOM 4045 C C . PHE A 1 521 ? -10.578 21.234 13.048 1.00 88.25 521 PHE A C 1
ATOM 4047 O O . PHE A 1 521 ? -11.391 21.120 13.974 1.00 88.25 521 PHE A O 1
ATOM 4054 N N . PHE A 1 522 ? -9.510 20.441 12.956 1.00 85.75 522 PHE A N 1
ATOM 4055 C CA . PHE A 1 522 ? -9.269 19.306 13.848 1.00 85.75 522 PHE A CA 1
ATOM 4056 C C . PHE A 1 522 ? -8.977 19.723 15.300 1.00 85.75 522 PHE A C 1
ATOM 4058 O O . PHE A 1 522 ? -9.666 19.226 16.192 1.00 85.75 522 PHE A O 1
ATOM 4065 N N . PRO A 1 523 ? -8.052 20.658 15.597 1.00 87.75 523 PRO A N 1
ATOM 4066 C CA . PRO A 1 523 ? -7.835 21.105 16.971 1.00 87.75 523 PRO A CA 1
ATOM 4067 C C . PRO A 1 523 ? -9.036 21.875 17.529 1.00 87.75 523 PRO A C 1
ATOM 4069 O O . PRO A 1 523 ? -9.338 21.728 18.710 1.00 87.75 523 PRO A O 1
ATOM 4072 N N . LEU A 1 524 ? -9.778 22.632 16.709 1.00 89.94 524 LEU A N 1
ATOM 4073 C CA . LEU A 1 524 ? -10.999 23.322 17.152 1.00 89.94 524 LEU A CA 1
ATOM 4074 C C . LEU A 1 524 ? -12.117 22.338 17.533 1.00 89.94 524 LEU A C 1
ATOM 4076 O O . LEU A 1 524 ? -12.782 22.499 18.558 1.00 89.94 524 LEU A O 1
ATOM 4080 N N . SER A 1 525 ? -12.324 21.292 16.733 1.00 88.50 525 SER A N 1
ATOM 4081 C CA . SER A 1 525 ? -13.313 20.245 17.023 1.00 88.50 525 SER A CA 1
ATOM 4082 C C . SER A 1 525 ? -12.884 19.340 18.189 1.00 88.50 525 SER A C 1
ATOM 4084 O O . SER A 1 525 ? -13.725 18.943 19.004 1.00 88.50 525 SER A O 1
ATOM 4086 N N . ALA A 1 526 ? -11.583 19.081 18.349 1.00 88.00 526 ALA A N 1
ATOM 4087 C CA . ALA A 1 526 ? -11.026 18.418 19.527 1.00 88.00 526 ALA A CA 1
ATOM 4088 C C . ALA A 1 526 ? -11.180 19.278 20.793 1.00 88.00 526 ALA A C 1
ATOM 4090 O O . ALA A 1 526 ? -11.580 18.761 21.834 1.00 88.00 526 ALA A O 1
ATOM 4091 N N . ALA A 1 527 ? -10.951 20.593 20.710 1.00 90.06 527 ALA A N 1
ATOM 4092 C CA . ALA A 1 527 ? -11.164 21.535 21.809 1.00 90.06 527 ALA A CA 1
ATOM 4093 C C . ALA A 1 527 ? -12.627 21.537 22.282 1.00 90.06 527 ALA A C 1
ATOM 4095 O O . ALA A 1 527 ? -12.888 21.453 23.484 1.00 90.06 527 ALA A O 1
ATOM 4096 N N . ALA A 1 528 ? -13.587 21.533 21.348 1.00 89.38 528 ALA A N 1
ATOM 4097 C CA . ALA A 1 528 ? -15.007 21.395 21.670 1.00 89.38 528 ALA A CA 1
ATOM 4098 C C . ALA A 1 528 ? -15.301 20.093 22.443 1.00 89.38 528 ALA A C 1
ATOM 4100 O O . ALA A 1 528 ? -16.020 20.108 23.444 1.00 89.38 528 ALA A O 1
ATOM 4101 N N . PHE A 1 529 ? -14.704 18.972 22.030 1.00 88.25 529 PHE A N 1
ATOM 4102 C CA . PHE A 1 529 ? -14.866 17.691 22.718 1.00 88.25 529 PHE A CA 1
ATOM 4103 C C . PHE A 1 529 ? -14.167 17.645 24.086 1.00 88.25 529 PHE A C 1
ATOM 4105 O O . PHE A 1 529 ? -14.731 17.125 25.050 1.00 88.25 529 PHE A O 1
ATOM 4112 N N . LEU A 1 530 ? -12.983 18.246 24.224 1.00 89.38 530 LEU A N 1
ATOM 4113 C CA . LEU A 1 530 ? -12.295 18.383 25.512 1.00 89.38 530 LEU A CA 1
ATOM 4114 C C . LEU A 1 530 ? -13.103 19.235 26.495 1.00 89.38 530 LEU A C 1
ATOM 4116 O O . LEU A 1 530 ? -13.134 18.925 27.685 1.00 89.38 530 LEU A O 1
ATOM 4120 N N . CYS A 1 531 ? -13.815 20.258 26.018 1.00 87.56 531 CYS A N 1
ATOM 4121 C CA . CYS A 1 531 ? -14.753 21.007 26.847 1.00 87.56 531 CYS A CA 1
ATOM 4122 C C . CYS A 1 531 ? -15.921 20.135 27.336 1.00 87.56 531 CYS A C 1
ATOM 4124 O O . CYS A 1 531 ? -16.309 20.246 28.497 1.00 87.56 531 CYS A O 1
ATOM 4126 N N . ILE A 1 532 ? -16.441 19.222 26.509 1.00 85.06 532 ILE A N 1
ATOM 4127 C CA . ILE A 1 532 ? -17.437 18.229 26.949 1.00 85.06 532 ILE A CA 1
ATOM 4128 C C . ILE A 1 532 ? -16.834 17.283 27.999 1.00 85.06 532 ILE A C 1
ATOM 4130 O O . ILE A 1 532 ? -17.451 17.022 29.029 1.00 85.06 532 ILE A O 1
ATOM 4134 N N . CYS A 1 533 ? -15.602 16.817 27.795 1.00 86.62 533 CYS A N 1
ATOM 4135 C CA . CYS A 1 533 ? -14.908 15.975 28.769 1.00 86.62 533 CYS A CA 1
ATOM 4136 C C . CYS A 1 533 ? -14.696 16.704 30.104 1.00 86.62 533 CYS A C 1
ATOM 4138 O O . CYS A 1 533 ? -14.898 16.123 31.169 1.00 86.62 533 CYS A O 1
ATOM 4140 N N . GLN A 1 534 ? -14.349 17.992 30.061 1.00 86.94 534 GLN A N 1
ATOM 4141 C CA . GLN A 1 534 ? -14.229 18.830 31.252 1.00 86.94 534 GLN A CA 1
ATOM 4142 C C . GLN A 1 534 ? -15.578 19.015 31.954 1.00 86.94 534 GLN A C 1
ATOM 4144 O O . GLN A 1 534 ? -15.617 19.056 33.182 1.00 86.94 534 GLN A O 1
ATOM 4149 N N . TYR A 1 535 ? -16.677 19.105 31.201 1.00 82.38 535 TYR A N 1
ATOM 4150 C CA . TYR A 1 535 ? -18.025 19.154 31.766 1.00 82.38 535 TYR A CA 1
ATOM 4151 C C . TYR A 1 535 ? -18.341 17.860 32.523 1.00 82.38 535 TYR A C 1
ATOM 4153 O O . TYR A 1 535 ? -18.777 17.901 33.671 1.00 82.38 535 TYR A O 1
ATOM 4161 N N . TRP A 1 536 ? -18.039 16.708 31.920 1.00 84.12 536 TRP A N 1
ATOM 4162 C CA . TRP A 1 536 ? -18.202 15.406 32.567 1.00 84.12 536 TRP A CA 1
ATOM 4163 C C . TRP A 1 536 ? -17.335 15.251 33.819 1.00 84.12 536 TRP A C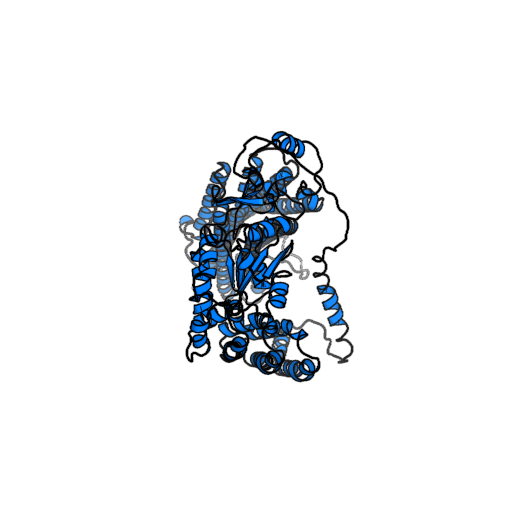 1
ATOM 4165 O O . TRP A 1 536 ? -17.821 14.725 34.815 1.00 84.12 536 TRP A O 1
ATOM 4175 N N . LEU A 1 537 ? -16.091 15.740 33.805 1.00 85.06 537 LEU A N 1
ATOM 4176 C CA . LEU A 1 537 ? -15.233 15.738 34.994 1.00 85.06 537 LEU A CA 1
ATOM 4177 C C . LEU A 1 537 ? -15.783 16.621 36.113 1.00 85.06 537 LEU A C 1
ATOM 4179 O O . LEU A 1 537 ? -15.830 16.168 37.246 1.00 85.06 537 LEU A O 1
ATOM 4183 N N . ARG A 1 538 ? -16.268 17.833 35.812 1.00 80.44 538 ARG A N 1
ATOM 4184 C CA . ARG A 1 538 ? -16.891 18.694 36.836 1.00 80.44 538 ARG A CA 1
ATOM 4185 C C . ARG A 1 538 ? -18.096 18.036 37.485 1.00 80.44 538 ARG A C 1
ATOM 4187 O O . ARG A 1 538 ? -18.309 18.174 38.681 1.00 80.44 538 ARG A O 1
ATOM 4194 N N . LEU A 1 539 ? -18.874 17.305 36.697 1.00 76.12 539 LEU A N 1
ATOM 4195 C CA . LEU A 1 539 ? -20.000 16.548 37.211 1.00 76.12 539 LEU A CA 1
ATOM 4196 C C . LEU A 1 539 ? -19.548 15.402 38.132 1.00 76.12 539 LEU A C 1
ATOM 4198 O O . LEU A 1 539 ? -20.172 15.179 39.164 1.00 76.12 539 LEU A O 1
ATOM 4202 N N . ILE A 1 540 ? -18.463 14.701 37.788 1.00 80.00 540 ILE A N 1
ATOM 4203 C CA . ILE A 1 540 ? -17.849 13.694 38.667 1.00 80.00 540 ILE A CA 1
ATOM 4204 C C . ILE A 1 540 ? -17.359 14.346 39.963 1.00 80.00 540 ILE A C 1
ATOM 4206 O O . ILE A 1 540 ? -17.694 13.861 41.038 1.00 80.00 540 ILE A O 1
ATOM 4210 N N . ASP A 1 541 ? -16.621 15.454 39.869 1.00 81.06 541 ASP A N 1
ATOM 4211 C CA . ASP A 1 541 ? -16.089 16.181 41.025 1.00 81.06 541 ASP A CA 1
ATOM 4212 C C . ASP A 1 541 ? -17.221 16.674 41.939 1.00 81.06 541 ASP A C 1
ATOM 4214 O O . ASP A 1 541 ? -17.129 16.550 43.158 1.00 81.06 541 ASP A O 1
ATOM 4218 N N . PHE A 1 542 ? -18.330 17.150 41.360 1.00 79.25 542 PHE A N 1
ATOM 4219 C CA . PHE A 1 542 ? -19.541 17.512 42.098 1.00 79.25 542 PHE A CA 1
ATOM 4220 C C . PHE A 1 542 ? -20.141 16.315 42.849 1.00 79.25 542 PHE A C 1
ATOM 4222 O O . PHE A 1 542 ? -20.485 16.431 44.025 1.00 79.25 542 PHE A O 1
ATOM 4229 N N . MET A 1 543 ? -20.239 15.153 42.196 1.00 74.12 543 MET A N 1
ATOM 4230 C CA . MET A 1 543 ? -20.730 13.925 42.831 1.00 74.12 543 MET A CA 1
ATOM 4231 C C . MET A 1 543 ? -19.799 13.413 43.938 1.00 74.12 543 MET A C 1
ATOM 4233 O O . MET A 1 543 ? -20.275 12.886 44.943 1.00 74.12 543 MET A O 1
ATOM 4237 N N . ASP A 1 544 ? -18.489 13.577 43.759 1.00 81.50 544 ASP A N 1
ATOM 4238 C CA . ASP A 1 544 ? -17.454 13.169 44.711 1.00 81.50 544 ASP A CA 1
ATOM 4239 C C . ASP A 1 544 ? -17.175 14.253 45.782 1.00 81.50 544 ASP A C 1
ATOM 4241 O O . ASP A 1 544 ? -16.304 14.061 46.630 1.00 81.50 544 ASP A O 1
ATOM 4245 N N . GLN A 1 545 ? -17.920 15.372 45.776 1.00 80.19 545 GLN A N 1
ATOM 4246 C CA . GLN A 1 545 ? -17.740 16.537 46.664 1.00 80.19 545 GLN A CA 1
ATOM 4247 C C . GLN A 1 545 ? -16.299 17.083 46.674 1.00 80.19 545 GLN A C 1
ATOM 4249 O O . GLN A 1 545 ? -15.811 17.603 47.681 1.00 80.19 545 GLN A O 1
ATOM 4254 N N . ALA A 1 546 ? -15.599 16.957 45.549 1.00 77.69 546 ALA A N 1
ATOM 4255 C CA . ALA A 1 546 ? -14.236 17.429 45.390 1.00 77.69 546 ALA A CA 1
ATOM 4256 C C . ALA A 1 546 ? -14.196 18.955 45.191 1.00 77.69 546 ALA A C 1
ATOM 4258 O O . ALA A 1 546 ? -15.091 19.557 44.599 1.00 77.69 546 ALA A O 1
ATOM 4259 N N . VAL A 1 547 ? -13.130 19.595 45.681 1.00 75.50 547 VAL A N 1
ATOM 4260 C CA . VAL A 1 547 ? -12.917 21.042 45.520 1.00 75.50 547 VAL A CA 1
ATOM 4261 C C . VAL A 1 547 ? -12.557 21.350 44.066 1.00 75.50 547 VAL A C 1
ATOM 4263 O O . VAL A 1 547 ? -11.606 20.774 43.531 1.00 75.50 547 VAL A O 1
ATOM 4266 N N . GLU A 1 548 ? -13.281 22.285 43.438 1.00 66.31 548 GLU A N 1
ATOM 4267 C CA . GLU A 1 548 ? -12.973 22.739 42.080 1.00 66.31 548 GLU A CA 1
ATOM 4268 C C . GLU A 1 548 ? -11.545 23.292 42.000 1.00 66.31 548 GLU A C 1
ATOM 4270 O O . GLU A 1 548 ? -11.167 24.239 42.696 1.00 66.31 548 GLU A O 1
ATOM 4275 N N . LYS A 1 549 ? -10.742 22.709 41.108 1.00 73.69 549 LYS A N 1
ATOM 4276 C CA . LYS A 1 549 ? -9.390 23.196 40.835 1.00 73.69 549 LYS A CA 1
ATOM 4277 C C . LYS A 1 549 ? -9.440 24.444 39.950 1.00 73.69 549 LYS A C 1
ATOM 4279 O O . LYS A 1 549 ? -10.227 24.493 38.995 1.00 73.69 549 LYS A O 1
ATOM 4284 N N . PRO A 1 550 ? -8.565 25.436 40.190 1.00 77.06 550 PRO A N 1
ATOM 4285 C CA . PRO A 1 550 ? -8.463 26.597 39.320 1.00 77.06 550 PRO A CA 1
ATOM 4286 C C . PRO A 1 550 ? -8.059 26.189 37.895 1.00 77.06 550 PRO A C 1
ATOM 4288 O O . PRO A 1 550 ? -7.387 25.181 37.676 1.00 77.06 550 PRO A O 1
ATOM 4291 N N . TRP A 1 551 ? -8.466 26.985 36.901 1.00 74.44 551 TRP A N 1
ATOM 4292 C CA . TRP A 1 551 ? -8.381 26.624 35.477 1.00 74.44 551 TRP A CA 1
ATOM 4293 C C . TRP A 1 551 ? -6.970 26.242 34.998 1.00 74.44 551 TRP A C 1
ATOM 4295 O O . TRP A 1 551 ? -6.842 25.344 34.173 1.00 74.44 551 TRP A O 1
ATOM 4305 N N . TYR A 1 552 ? -5.922 26.863 35.547 1.00 76.25 552 TYR A N 1
ATOM 4306 C CA . TYR A 1 552 ? -4.522 26.604 35.191 1.00 76.25 552 TYR A CA 1
ATOM 4307 C C . TYR A 1 552 ? -3.973 25.285 35.760 1.00 76.25 552 TYR A C 1
ATOM 4309 O O . TYR A 1 552 ? -2.905 24.846 35.356 1.00 76.25 552 TYR A O 1
ATOM 4317 N N . GLN A 1 553 ? -4.690 24.640 36.684 1.00 80.00 553 GLN A N 1
ATOM 4318 C CA . GLN A 1 553 ? -4.359 23.307 37.203 1.00 80.00 553 GLN A CA 1
ATOM 4319 C C . GLN A 1 553 ? -5.180 22.199 36.530 1.00 80.00 553 GLN A C 1
ATOM 4321 O O . GLN A 1 553 ? -4.993 21.023 36.847 1.00 80.00 553 GLN A O 1
ATOM 4326 N N . ASN A 1 554 ? -6.086 22.549 35.608 1.00 82.75 554 ASN A N 1
ATOM 4327 C CA . ASN A 1 554 ? -6.898 21.573 34.891 1.00 82.75 554 ASN A CA 1
ATOM 4328 C C . ASN A 1 554 ? -6.141 21.061 33.654 1.00 82.75 554 ASN A C 1
ATOM 4330 O O . ASN A 1 554 ? -5.960 21.817 32.694 1.00 82.75 554 ASN A O 1
ATOM 4334 N N . PRO A 1 555 ? -5.740 19.775 33.623 1.00 84.38 555 PRO A N 1
ATOM 4335 C CA . PRO A 1 555 ? -4.909 19.236 32.549 1.00 84.38 555 PRO A CA 1
ATOM 4336 C C . PRO A 1 555 ? -5.609 19.273 31.185 1.00 84.38 555 PRO A C 1
ATOM 4338 O O . PRO A 1 555 ? -4.945 19.462 30.174 1.00 84.38 555 PRO A O 1
ATOM 4341 N N . LEU A 1 556 ? -6.945 19.170 31.141 1.00 85.44 556 LEU A N 1
ATOM 4342 C CA . LEU A 1 556 ? -7.706 19.265 29.888 1.00 85.44 556 LEU A CA 1
ATOM 4343 C C . LEU A 1 556 ? -7.697 20.677 29.292 1.00 85.44 556 LEU A C 1
ATOM 4345 O O . LEU A 1 556 ? -7.658 20.827 28.074 1.00 85.44 556 LEU A O 1
ATOM 4349 N N . ILE A 1 557 ? -7.725 21.713 30.138 1.00 83.75 557 ILE A N 1
ATOM 4350 C CA . ILE A 1 557 ? -7.677 23.108 29.683 1.00 83.75 557 ILE A CA 1
ATOM 4351 C C . ILE A 1 557 ? -6.274 23.428 29.162 1.00 83.75 557 ILE A C 1
ATOM 4353 O O . ILE A 1 557 ? -6.146 24.017 28.093 1.00 83.75 557 ILE A O 1
ATOM 4357 N N . LEU A 1 558 ? -5.229 22.983 29.869 1.00 85.94 558 LEU A N 1
ATOM 4358 C CA . LEU A 1 558 ? -3.845 23.115 29.405 1.00 85.94 558 LEU A CA 1
ATOM 4359 C C . LEU A 1 558 ? -3.615 22.375 28.081 1.00 85.94 558 LEU A C 1
ATOM 4361 O O . LEU A 1 558 ? -2.995 22.929 27.179 1.00 85.94 558 LEU A O 1
ATOM 4365 N N . LEU A 1 559 ? -4.161 21.163 27.939 1.00 85.94 559 LEU A N 1
ATOM 4366 C CA . LEU A 1 559 ? -4.092 20.387 26.700 1.00 85.94 559 LEU A CA 1
ATOM 4367 C C . LEU A 1 559 ? -4.804 21.099 25.538 1.00 85.94 559 LEU A C 1
ATOM 4369 O O . LEU A 1 559 ? -4.268 21.165 24.438 1.00 85.94 559 LEU A O 1
ATOM 4373 N N . CYS A 1 560 ? -5.976 21.684 25.796 1.00 86.69 560 CYS A N 1
ATOM 4374 C CA . CYS A 1 560 ? -6.711 22.483 24.817 1.00 86.69 560 CYS A CA 1
ATOM 4375 C C . CYS A 1 560 ? -5.907 23.714 24.358 1.00 86.69 560 CYS A C 1
ATOM 4377 O O . CYS A 1 560 ? -5.772 23.952 23.160 1.00 86.69 560 CYS A O 1
ATOM 4379 N N . LEU A 1 561 ? -5.310 24.464 25.293 1.00 86.75 561 LEU A N 1
ATOM 4380 C CA . LEU A 1 561 ? -4.464 25.618 24.963 1.00 86.75 561 LEU A CA 1
ATOM 4381 C C . LEU A 1 561 ? -3.219 25.210 24.172 1.00 86.75 561 LEU A C 1
ATOM 4383 O O . LEU A 1 561 ? -2.870 25.879 23.204 1.00 86.75 561 LEU A O 1
ATOM 4387 N N . LEU A 1 562 ? -2.581 24.099 24.547 1.00 86.31 562 LEU A N 1
ATOM 4388 C CA . LEU A 1 562 ? -1.431 23.559 23.828 1.00 86.31 562 LEU A CA 1
ATOM 4389 C C . LEU A 1 562 ? -1.782 23.245 22.367 1.00 86.31 562 LEU A C 1
ATOM 4391 O O . LEU A 1 562 ? -1.017 23.598 21.476 1.00 86.31 562 LEU A O 1
ATOM 4395 N N . PHE A 1 563 ? -2.942 22.631 22.116 1.00 84.00 563 PHE A N 1
ATOM 4396 C CA . PHE A 1 563 ? -3.389 22.317 20.754 1.00 84.00 563 PHE A CA 1
ATOM 4397 C C . PHE A 1 563 ? -3.583 23.572 19.912 1.00 84.00 563 PHE A C 1
ATOM 4399 O O . PHE A 1 563 ? -3.108 23.629 18.783 1.00 84.00 563 PHE A O 1
ATOM 4406 N N . LEU A 1 564 ? -4.239 24.588 20.472 1.00 87.19 564 LEU A N 1
ATOM 4407 C CA . LEU A 1 564 ? -4.490 25.839 19.760 1.00 87.19 564 LEU A CA 1
ATOM 4408 C C . LEU A 1 564 ? -3.196 26.618 19.485 1.00 87.19 564 LEU A C 1
ATOM 4410 O O . LEU A 1 564 ? -3.073 27.220 18.426 1.00 87.19 564 LEU A O 1
ATOM 4414 N N . ILE A 1 565 ? -2.226 26.594 20.406 1.00 88.19 565 ILE A N 1
ATOM 4415 C CA . ILE A 1 565 ? -0.921 27.245 20.212 1.00 88.19 565 ILE A CA 1
ATOM 4416 C C . ILE A 1 565 ? -0.116 26.541 19.118 1.00 88.19 565 ILE A C 1
ATOM 4418 O O . ILE A 1 565 ? 0.489 27.210 18.285 1.00 88.19 565 ILE A O 1
ATOM 4422 N N . LEU A 1 566 ? -0.101 25.206 19.118 1.00 84.88 566 LEU A N 1
ATOM 4423 C CA . LEU A 1 566 ? 0.642 24.434 18.123 1.00 84.88 566 LEU A CA 1
ATOM 4424 C C . LEU A 1 566 ? 0.031 24.575 16.726 1.00 84.88 566 LEU A C 1
ATOM 4426 O O . LEU A 1 566 ? 0.783 24.769 15.776 1.00 84.88 566 LEU A O 1
ATOM 4430 N N . GLU A 1 567 ? -1.300 24.592 16.614 1.00 86.25 567 GLU A N 1
ATOM 4431 C CA . GLU A 1 567 ? -1.975 24.899 15.347 1.00 86.25 567 GLU A CA 1
ATOM 4432 C C . GLU A 1 567 ? -1.708 26.336 14.898 1.00 86.25 567 GLU A C 1
ATOM 4434 O O . GLU A 1 567 ? -1.330 26.549 13.757 1.00 86.25 567 GLU A O 1
ATOM 4439 N N . ALA A 1 568 ? -1.803 27.328 15.789 1.00 86.00 568 ALA A N 1
ATOM 4440 C CA . ALA A 1 568 ? -1.501 28.713 15.427 1.00 86.00 568 ALA A CA 1
ATOM 4441 C C . ALA A 1 568 ? -0.043 28.891 14.965 1.00 86.00 568 ALA A C 1
ATOM 4443 O O . ALA A 1 568 ? 0.231 29.681 14.063 1.00 86.00 568 ALA A O 1
ATOM 4444 N N . GLY A 1 569 ? 0.894 28.152 15.569 1.00 84.06 569 GLY A N 1
ATOM 4445 C CA . GLY A 1 569 ? 2.285 28.095 15.127 1.00 84.06 569 GLY A CA 1
ATOM 4446 C C . GLY A 1 569 ? 2.429 27.451 13.748 1.00 84.06 569 GLY A C 1
ATOM 4447 O O . GLY A 1 569 ? 3.146 27.986 12.906 1.00 84.06 569 GLY A O 1
ATOM 4448 N N . HIS A 1 570 ? 1.719 26.348 13.499 1.00 82.62 570 HIS A N 1
ATOM 4449 C CA . HIS A 1 570 ? 1.666 25.698 12.191 1.00 82.62 570 HIS A CA 1
ATOM 4450 C C . HIS A 1 570 ? 1.086 26.630 11.118 1.00 82.62 570 HIS A C 1
ATOM 4452 O O . HIS A 1 570 ? 1.747 26.863 10.112 1.00 82.62 570 HIS A O 1
ATOM 4458 N N . ASP A 1 571 ? -0.075 27.240 11.362 1.00 82.31 571 ASP A N 1
ATOM 4459 C CA . ASP A 1 571 ? -0.723 28.185 10.447 1.00 82.31 571 ASP A CA 1
ATOM 4460 C C . ASP A 1 571 ? 0.176 29.389 10.151 1.00 82.31 571 ASP A C 1
ATOM 4462 O O . ASP A 1 571 ? 0.281 29.831 9.006 1.00 82.31 571 ASP A O 1
ATOM 4466 N N . PHE A 1 572 ? 0.874 29.909 11.166 1.00 83.75 572 PHE A N 1
ATOM 4467 C CA . PHE A 1 572 ? 1.834 30.994 10.981 1.00 83.75 572 PHE A CA 1
ATOM 4468 C C . PHE A 1 572 ? 2.992 30.575 10.069 1.00 83.75 572 PHE A C 1
ATOM 4470 O O . PHE A 1 572 ? 3.307 31.297 9.125 1.00 83.75 572 PHE A O 1
ATOM 4477 N N . MET A 1 573 ? 3.594 29.406 10.309 1.00 77.94 573 MET A N 1
ATOM 4478 C CA . MET A 1 573 ? 4.665 28.872 9.459 1.00 77.94 573 MET A CA 1
ATOM 4479 C C . MET A 1 573 ? 4.178 28.612 8.027 1.00 77.94 573 MET A C 1
ATOM 4481 O O . MET A 1 573 ? 4.876 28.946 7.069 1.00 77.94 573 MET A O 1
ATOM 4485 N N . TYR A 1 574 ? 2.956 28.096 7.880 1.00 73.31 574 TYR A N 1
ATOM 4486 C CA . TYR A 1 574 ? 2.325 27.826 6.590 1.00 73.31 574 TYR A CA 1
ATOM 4487 C C . TYR A 1 574 ? 2.122 29.111 5.774 1.00 73.31 574 TYR A C 1
ATOM 4489 O O . TYR A 1 574 ? 2.430 29.170 4.584 1.00 73.31 574 TYR A O 1
ATOM 4497 N N . LEU A 1 575 ? 1.674 30.191 6.422 1.00 77.62 575 LEU A N 1
ATOM 4498 C CA . LEU A 1 575 ? 1.491 31.496 5.780 1.00 77.62 575 LEU A CA 1
ATOM 4499 C C . LEU A 1 575 ? 2.820 32.146 5.342 1.00 77.62 575 LEU A C 1
ATOM 4501 O O . LEU A 1 575 ? 2.828 32.894 4.357 1.00 77.62 575 LEU A O 1
ATOM 4505 N N . GLN A 1 576 ? 3.931 31.848 6.029 1.00 79.00 576 GLN A N 1
ATOM 4506 C CA . GLN A 1 576 ? 5.277 32.345 5.696 1.00 79.00 576 GLN A CA 1
ATOM 4507 C C . GLN A 1 576 ? 5.928 31.618 4.503 1.00 79.00 576 GLN A C 1
ATOM 4509 O O . GLN A 1 576 ? 6.860 32.158 3.913 1.00 79.00 576 GLN A O 1
ATOM 4514 N N . GLY A 1 577 ? 5.409 30.456 4.088 1.00 66.50 577 GLY A N 1
ATOM 4515 C CA . GLY A 1 577 ? 5.853 29.758 2.874 1.00 66.50 577 GLY A CA 1
ATOM 4516 C C . GLY A 1 577 ? 7.091 28.863 3.032 1.00 66.50 577 GLY A C 1
ATOM 4517 O O . GLY A 1 577 ? 7.783 28.628 2.045 1.00 66.50 577 GLY A O 1
ATOM 4518 N N . GLU A 1 578 ? 7.391 28.355 4.233 1.00 55.12 578 GLU A N 1
ATOM 4519 C CA . GLU A 1 578 ? 8.459 27.353 4.423 1.00 55.12 578 GLU A CA 1
ATOM 4520 C C . GLU A 1 578 ? 7.964 25.901 4.192 1.00 55.12 578 GLU A C 1
ATOM 4522 O O . GLU A 1 578 ? 6.855 25.536 4.572 1.00 55.12 578 GLU A O 1
ATOM 4527 N N . HIS A 1 579 ? 8.790 25.073 3.529 1.00 62.16 579 HIS A N 1
ATOM 4528 C CA . HIS A 1 579 ? 8.395 23.872 2.764 1.00 62.16 579 HIS A CA 1
ATOM 4529 C C . HIS A 1 579 ? 8.117 22.543 3.528 1.00 62.16 579 HIS A C 1
ATOM 4531 O O . HIS A 1 579 ? 8.922 22.074 4.333 1.00 62.16 579 HIS A O 1
ATOM 4537 N N . PHE A 1 580 ? 7.050 21.859 3.069 1.00 51.81 580 PHE A N 1
ATOM 4538 C CA . PHE A 1 580 ? 6.788 20.421 2.773 1.00 51.81 580 PHE A CA 1
ATOM 4539 C C . PHE A 1 580 ? 7.170 19.297 3.760 1.00 51.81 580 PHE A C 1
ATOM 4541 O O . PHE A 1 580 ? 6.370 18.388 3.978 1.00 51.81 580 PHE A O 1
ATOM 4548 N N . VAL A 1 581 ? 8.362 19.289 4.367 1.00 49.09 581 VAL A N 1
ATOM 4549 C CA . VAL A 1 581 ? 8.794 18.152 5.218 1.00 49.09 581 VAL A CA 1
ATOM 4550 C C . VAL A 1 581 ? 8.013 18.115 6.537 1.00 49.09 581 VAL A C 1
ATOM 4552 O O . VAL A 1 581 ? 7.736 17.041 7.077 1.00 49.09 581 VAL A O 1
ATOM 4555 N N . LEU A 1 582 ? 7.595 19.284 7.029 1.00 57.97 582 LEU A N 1
ATOM 4556 C CA . LEU A 1 582 ? 6.805 19.393 8.250 1.00 57.97 582 LEU A CA 1
ATOM 4557 C C . LEU A 1 582 ? 5.351 18.936 8.088 1.00 57.97 582 LEU A C 1
ATOM 4559 O O . LEU A 1 582 ? 4.780 18.517 9.086 1.00 57.97 582 LEU A O 1
ATOM 4563 N N . GLU A 1 583 ? 4.756 18.935 6.890 1.00 62.94 583 GLU A N 1
ATOM 4564 C CA . GLU A 1 583 ? 3.330 18.598 6.719 1.00 62.94 583 GLU A CA 1
ATOM 4565 C C . GLU A 1 583 ? 3.028 17.139 7.077 1.00 62.94 583 GLU A C 1
ATOM 4567 O O . GLU A 1 583 ? 2.105 16.857 7.841 1.00 62.94 583 GLU A O 1
ATOM 4572 N N . GLY A 1 584 ? 3.836 16.197 6.580 1.00 62.81 584 GLY A N 1
ATOM 4573 C CA . GLY A 1 584 ? 3.659 14.774 6.886 1.00 62.81 584 GLY A CA 1
ATOM 4574 C C . GLY A 1 584 ? 3.856 14.470 8.375 1.00 62.81 584 GLY A C 1
ATOM 4575 O O . GLY A 1 584 ? 3.092 13.703 8.965 1.00 62.81 584 GLY A O 1
ATOM 4576 N N . MET A 1 585 ? 4.845 15.115 9.005 1.00 66.00 585 MET A N 1
ATOM 4577 C CA . MET A 1 585 ? 5.106 14.986 10.443 1.00 66.00 585 MET A CA 1
ATOM 4578 C C . MET A 1 585 ? 3.998 15.632 11.281 1.00 66.00 585 MET A C 1
ATOM 4580 O O . MET A 1 585 ? 3.551 15.042 12.265 1.00 66.00 585 MET A O 1
ATOM 4584 N N . TYR A 1 586 ? 3.524 16.809 10.871 1.00 73.44 586 TYR A N 1
ATOM 4585 C CA . TYR A 1 586 ? 2.446 17.540 11.527 1.00 73.44 586 TYR A CA 1
ATOM 4586 C C . TYR A 1 586 ? 1.134 16.763 11.470 1.00 73.44 586 TYR A C 1
ATOM 4588 O O . TYR A 1 586 ? 0.467 16.570 12.484 1.00 73.44 586 TYR A O 1
ATOM 4596 N N . PHE A 1 587 ? 0.803 16.219 10.303 1.00 68.19 587 PHE A N 1
ATOM 4597 C CA . PHE A 1 587 ? -0.402 15.433 10.095 1.00 68.19 587 PHE A CA 1
ATOM 4598 C C . PHE A 1 587 ? -0.397 14.117 10.885 1.00 68.19 587 PHE A C 1
ATOM 4600 O O . PHE A 1 587 ? -1.410 13.737 11.485 1.00 68.19 587 PHE A O 1
ATOM 4607 N N . PHE A 1 588 ? 0.751 13.435 10.951 1.00 68.75 588 PHE A N 1
ATOM 4608 C CA . PHE A 1 588 ? 0.929 12.260 11.807 1.00 68.75 588 PHE A CA 1
ATOM 4609 C C . PHE A 1 588 ? 0.795 12.609 13.297 1.00 68.75 588 PHE A C 1
ATOM 4611 O O . PHE A 1 588 ? 0.166 11.877 14.066 1.00 68.75 588 PHE A O 1
ATOM 4618 N N . TRP A 1 589 ? 1.349 13.747 13.712 1.00 74.94 589 TRP A N 1
ATOM 4619 C CA . TRP A 1 589 ? 1.247 14.227 15.085 1.00 74.94 589 TRP A CA 1
ATOM 4620 C C . TRP A 1 589 ? -0.202 14.584 15.466 1.00 74.94 589 TRP A C 1
ATOM 4622 O O . TRP A 1 589 ? -0.706 14.105 16.485 1.00 74.94 589 TRP A O 1
ATOM 4632 N N . LEU A 1 590 ? -0.916 15.316 14.606 1.00 74.94 590 LEU A N 1
ATOM 4633 C CA . LEU A 1 590 ? -2.330 15.671 14.775 1.00 74.94 590 LEU A CA 1
ATOM 4634 C C . LEU A 1 590 ? -3.224 14.420 14.851 1.00 74.94 590 LEU A C 1
ATOM 4636 O O . LEU A 1 590 ? -4.148 14.334 15.662 1.00 74.94 590 LEU A O 1
ATOM 4640 N N . SER A 1 591 ? -2.888 13.405 14.057 1.00 71.25 591 SER A N 1
ATOM 4641 C CA . SER A 1 591 ? -3.529 12.089 14.070 1.00 71.25 591 SER A CA 1
ATOM 4642 C C . SER A 1 591 ? -3.347 11.352 15.401 1.00 71.25 591 SER A C 1
ATOM 4644 O O . SER A 1 591 ? -4.322 10.873 15.987 1.00 71.25 591 SER A O 1
ATOM 4646 N N . CYS A 1 592 ? -2.117 11.302 15.923 1.00 72.69 592 CYS A N 1
ATOM 4647 C CA . CYS A 1 592 ? -1.828 10.708 17.231 1.00 72.69 592 CYS A CA 1
ATOM 4648 C C . CYS A 1 592 ? -2.592 11.417 18.361 1.00 72.69 592 CYS A C 1
ATOM 4650 O O . CYS A 1 592 ? -3.147 10.766 19.251 1.00 72.69 592 CYS A O 1
ATOM 4652 N N . LEU A 1 593 ? -2.671 12.748 18.310 1.00 77.69 593 LEU A N 1
ATOM 4653 C CA . LEU A 1 593 ? -3.419 13.536 19.288 1.00 77.69 593 LEU A CA 1
ATOM 4654 C C . LEU A 1 593 ? -4.930 13.304 19.234 1.00 77.69 593 LEU A C 1
ATOM 4656 O O . LEU A 1 593 ? -5.572 13.186 20.282 1.00 77.69 593 LEU A O 1
ATOM 4660 N N . SER A 1 594 ? -5.505 13.213 18.035 1.00 76.19 594 SER A N 1
ATOM 4661 C CA . SER A 1 594 ? -6.931 12.927 17.855 1.00 76.19 594 SER A CA 1
ATOM 4662 C C . SER A 1 594 ? -7.308 11.585 18.495 1.00 76.19 594 SER A C 1
ATOM 4664 O O . SER A 1 594 ? -8.263 11.497 19.269 1.00 76.19 594 SER A O 1
ATOM 4666 N N . VAL A 1 595 ? -6.486 10.550 18.294 1.00 78.94 595 VAL A N 1
ATOM 4667 C CA . VAL A 1 595 ? -6.671 9.247 18.953 1.00 78.94 595 VAL A CA 1
ATOM 4668 C C . VAL A 1 595 ? -6.519 9.361 20.473 1.00 78.94 595 VAL A C 1
ATOM 4670 O O . VAL A 1 595 ? -7.356 8.845 21.216 1.00 78.94 595 VAL A O 1
ATOM 4673 N N . GLY A 1 596 ? -5.496 10.074 20.955 1.00 83.19 596 GLY A N 1
ATOM 4674 C CA . GLY A 1 596 ? -5.279 10.292 22.388 1.00 83.19 596 GLY A CA 1
ATOM 4675 C C . GLY A 1 596 ? -6.472 10.959 23.082 1.00 83.19 596 GLY A C 1
ATOM 4676 O O . GLY A 1 596 ? -6.927 10.494 24.130 1.00 83.19 596 GLY A O 1
ATOM 4677 N N . THR A 1 597 ? -7.036 12.006 22.474 1.00 82.19 597 THR A N 1
ATOM 4678 C CA . THR A 1 597 ? -8.230 12.685 23.007 1.00 82.19 597 THR A CA 1
ATOM 4679 C C . THR A 1 597 ? -9.485 11.816 22.950 1.00 82.19 597 THR A C 1
ATOM 4681 O O . THR A 1 597 ? -10.263 11.815 23.906 1.00 82.19 597 THR A O 1
ATOM 4684 N N . ALA A 1 598 ? -9.652 11.007 21.902 1.00 81.94 598 ALA A N 1
ATOM 4685 C CA . ALA A 1 598 ? -10.745 10.045 21.788 1.00 81.94 598 ALA A CA 1
ATOM 4686 C C . ALA A 1 598 ? -10.712 8.975 22.899 1.00 81.94 598 ALA A C 1
ATOM 4688 O O . ALA A 1 598 ? -11.754 8.660 23.484 1.00 81.94 598 ALA A O 1
ATOM 4689 N N . PHE A 1 599 ? -9.532 8.438 23.234 1.00 84.12 599 PHE A N 1
ATOM 4690 C CA . PHE A 1 599 ? -9.373 7.488 24.346 1.00 84.12 599 PHE A CA 1
ATOM 4691 C C . PHE A 1 599 ? -9.662 8.133 25.701 1.00 84.12 599 PHE A C 1
ATOM 4693 O O . PHE A 1 599 ? -10.368 7.553 26.533 1.00 84.12 599 PHE A O 1
ATOM 4700 N N . LEU A 1 600 ? -9.151 9.347 25.914 1.00 87.19 600 LEU A N 1
ATOM 4701 C CA . LEU A 1 600 ? -9.388 10.106 27.136 1.00 87.19 600 LEU A CA 1
ATOM 4702 C C . LEU A 1 600 ? -10.884 10.375 27.345 1.00 87.19 600 LEU A C 1
ATOM 4704 O O . LEU A 1 600 ? -11.401 10.143 28.438 1.00 87.19 600 LEU A O 1
ATOM 4708 N N . GLY A 1 601 ? -11.599 10.776 26.292 1.00 84.94 601 GLY A N 1
ATOM 4709 C CA . GLY A 1 601 ? -13.038 11.031 26.350 1.00 84.94 601 GLY A CA 1
ATOM 4710 C C . GLY A 1 601 ? -13.879 9.794 26.671 1.00 84.94 601 GLY A C 1
ATOM 4711 O O . GLY A 1 601 ? -14.814 9.882 27.470 1.00 84.94 601 GLY A O 1
ATOM 4712 N N . VAL A 1 602 ? -13.526 8.619 26.134 1.00 85.81 602 VAL A N 1
ATOM 4713 C CA . VAL A 1 602 ? -14.197 7.350 26.486 1.00 85.81 602 VAL A CA 1
ATOM 4714 C C . VAL A 1 602 ? -13.924 6.974 27.939 1.00 85.81 602 VAL A C 1
ATOM 4716 O O . VAL A 1 602 ? -14.847 6.573 28.646 1.00 85.81 602 VAL A O 1
ATOM 4719 N N . SER A 1 603 ? -12.681 7.137 28.401 1.00 87.69 603 SER A N 1
ATOM 4720 C CA . SER A 1 603 ? -12.298 6.856 29.788 1.00 87.69 603 SER A CA 1
ATOM 4721 C C . SER A 1 603 ? -13.085 7.724 30.777 1.00 87.69 603 SER A C 1
ATOM 4723 O O . SER A 1 603 ? -13.686 7.205 31.721 1.00 87.69 603 SER A O 1
ATOM 4725 N N . ILE A 1 604 ? -13.175 9.033 30.511 1.00 86.69 604 ILE A N 1
ATOM 4726 C CA . ILE A 1 604 ? -13.940 9.981 31.333 1.00 86.69 604 ILE A CA 1
ATOM 4727 C C . ILE A 1 604 ? -15.439 9.661 31.286 1.00 86.69 604 ILE A C 1
ATOM 4729 O O . ILE A 1 604 ? -16.075 9.578 32.335 1.00 86.69 604 ILE A O 1
ATOM 4733 N N . ALA A 1 605 ? -16.008 9.420 30.101 1.00 83.12 605 ALA A N 1
ATOM 4734 C CA . ALA A 1 605 ? -17.426 9.077 29.960 1.00 83.12 605 ALA A CA 1
ATOM 4735 C C . ALA A 1 605 ? -17.784 7.775 30.694 1.00 83.12 605 ALA A C 1
ATOM 4737 O O . ALA A 1 605 ? -18.843 7.664 31.315 1.00 83.12 605 ALA A O 1
ATOM 4738 N N . TRP A 1 606 ? -16.892 6.787 30.661 1.00 84.94 606 TRP A N 1
ATOM 4739 C CA . TRP A 1 606 ? -17.067 5.531 31.378 1.00 84.94 606 TRP A CA 1
ATOM 4740 C C . TRP A 1 606 ? -16.923 5.691 32.894 1.00 84.94 606 TRP A C 1
ATOM 4742 O O . TRP A 1 606 ? -17.671 5.067 33.654 1.00 84.94 606 TRP A O 1
ATOM 4752 N N . HIS A 1 607 ? -16.001 6.542 33.350 1.00 85.50 607 HIS A N 1
ATOM 4753 C CA . HIS A 1 607 ? -15.879 6.876 34.765 1.00 85.50 607 HIS A CA 1
ATOM 4754 C C . HIS A 1 607 ? -17.140 7.584 35.274 1.00 85.50 607 HIS A C 1
ATOM 4756 O O . HIS A 1 607 ? -17.723 7.156 36.273 1.00 85.50 607 HIS A O 1
ATOM 4762 N N . LEU A 1 608 ? -17.623 8.579 34.523 1.00 80.69 608 LEU A N 1
ATOM 4763 C CA . LEU A 1 608 ? -18.880 9.263 34.807 1.00 80.69 608 LEU A CA 1
ATOM 4764 C C . LEU A 1 608 ? -20.041 8.266 34.871 1.00 80.69 608 LEU A C 1
ATOM 4766 O O . LEU A 1 608 ? -20.815 8.286 35.824 1.00 80.69 608 LEU A O 1
ATOM 4770 N N . TYR A 1 609 ? -20.129 7.339 33.912 1.00 79.50 609 TYR A N 1
ATOM 4771 C CA . TYR A 1 609 ? -21.148 6.292 33.934 1.00 79.50 609 TYR A CA 1
ATOM 4772 C C . TYR A 1 609 ? -21.123 5.479 35.231 1.00 79.50 609 TYR A C 1
ATOM 4774 O O . TYR A 1 609 ? -22.161 5.304 35.873 1.00 79.50 609 TYR A O 1
ATOM 4782 N N . ARG A 1 610 ? -19.950 4.970 35.624 1.00 81.56 610 ARG A N 1
ATOM 4783 C CA . ARG A 1 610 ? -19.816 4.149 36.835 1.00 81.56 610 ARG A CA 1
ATOM 4784 C C . ARG A 1 610 ? -20.270 4.902 38.080 1.00 81.56 610 ARG A C 1
ATOM 4786 O O . ARG A 1 610 ? -20.980 4.323 38.901 1.00 81.56 610 ARG A O 1
ATOM 4793 N N . ARG A 1 611 ? -19.895 6.178 38.194 1.00 78.75 611 ARG A N 1
ATOM 4794 C CA . ARG A 1 611 ? -20.300 7.042 39.307 1.00 78.75 611 ARG A CA 1
ATOM 4795 C C . ARG A 1 611 ? -21.802 7.310 39.292 1.00 78.75 611 ARG A C 1
ATOM 4797 O O . ARG A 1 611 ? -22.472 7.011 40.276 1.00 78.75 611 ARG A O 1
ATOM 4804 N N . MET A 1 612 ? -22.366 7.757 38.173 1.00 69.81 612 MET A N 1
ATOM 4805 C CA . MET A 1 612 ? -23.806 8.036 38.058 1.00 69.81 612 MET A CA 1
ATOM 4806 C C . MET A 1 612 ? -24.683 6.805 38.300 1.00 69.81 612 MET A C 1
ATOM 4808 O O . MET A 1 612 ? -25.724 6.916 38.945 1.00 69.81 612 MET A O 1
ATOM 4812 N N . ARG A 1 613 ? -24.247 5.614 37.865 1.00 72.38 613 ARG A N 1
ATOM 4813 C CA . ARG A 1 613 ? -24.946 4.345 38.137 1.00 72.38 613 ARG A CA 1
ATOM 4814 C C . ARG A 1 613 ? -25.061 4.037 39.631 1.00 72.38 613 ARG A C 1
ATOM 4816 O O . ARG A 1 613 ? -25.999 3.357 40.028 1.00 72.38 613 ARG A O 1
ATOM 4823 N N . SER A 1 614 ? -24.117 4.506 40.446 1.00 73.25 614 SER A N 1
ATOM 4824 C CA . SER A 1 614 ? -24.189 4.344 41.902 1.00 73.25 614 SER A CA 1
ATOM 4825 C C . SER A 1 614 ? -25.145 5.335 42.581 1.00 73.25 614 SER A C 1
ATOM 4827 O O . SER A 1 614 ? -25.550 5.091 43.711 1.00 73.25 614 SER A O 1
ATOM 4829 N N . TRP A 1 615 ? -25.524 6.420 41.892 1.00 68.31 615 TRP A N 1
ATOM 4830 C CA . TRP A 1 615 ? -26.318 7.528 42.437 1.00 68.31 615 TRP A CA 1
ATOM 4831 C C . TRP A 1 615 ? -27.805 7.522 42.029 1.00 68.31 615 TRP A C 1
ATOM 4833 O O . TRP A 1 615 ? -28.634 7.992 42.801 1.00 68.31 615 TRP A O 1
ATOM 4843 N N . LEU A 1 616 ? -28.173 7.019 40.842 1.00 65.25 616 LEU A N 1
ATOM 4844 C CA . LEU A 1 616 ? -29.555 7.062 40.319 1.00 65.25 616 LEU A CA 1
ATOM 4845 C C . LEU A 1 616 ? -30.278 5.703 40.400 1.00 65.25 616 LEU A C 1
ATOM 4847 O O . LEU A 1 616 ? -29.705 4.662 40.082 1.00 65.25 616 LEU A O 1
ATOM 4851 N N . THR A 1 617 ? -31.570 5.715 40.757 1.00 61.09 617 THR A N 1
ATOM 4852 C CA . THR A 1 617 ? -32.454 4.535 40.712 1.00 61.09 617 THR A CA 1
ATOM 4853 C C . THR A 1 617 ? -32.781 4.116 39.266 1.00 61.09 617 THR A C 1
ATOM 4855 O O . THR A 1 617 ? -32.768 4.924 38.336 1.00 61.09 617 THR A O 1
ATOM 4858 N N . ALA A 1 618 ? -33.023 2.814 39.072 1.00 57.47 618 ALA A N 1
ATOM 4859 C CA . ALA A 1 618 ? -32.738 2.078 37.835 1.00 57.47 618 ALA A CA 1
ATOM 4860 C C . ALA A 1 618 ? -33.429 2.552 36.535 1.00 57.47 618 ALA A C 1
ATOM 4862 O O . ALA A 1 618 ? -32.856 2.357 35.463 1.00 57.47 618 ALA A O 1
ATOM 4863 N N . ASP A 1 619 ? -34.608 3.177 36.580 1.00 55.38 619 ASP A N 1
ATOM 4864 C CA . ASP A 1 619 ? -35.430 3.316 35.365 1.00 55.38 619 ASP A CA 1
ATOM 4865 C C . ASP A 1 619 ? -35.242 4.643 34.606 1.00 55.38 619 ASP A C 1
ATOM 4867 O O . ASP A 1 619 ? -35.157 4.637 33.377 1.00 55.38 619 ASP A O 1
ATOM 4871 N N . ALA A 1 620 ? -35.080 5.780 35.294 1.00 52.41 620 ALA A N 1
ATOM 4872 C CA . ALA A 1 620 ? -34.884 7.083 34.637 1.00 52.41 620 ALA A CA 1
ATOM 4873 C C . ALA A 1 620 ? -33.421 7.333 34.216 1.00 52.41 620 ALA A C 1
ATOM 4875 O O . ALA A 1 620 ? -33.155 7.972 33.196 1.00 52.41 620 ALA A O 1
ATOM 4876 N N . GLY A 1 621 ? -32.457 6.779 34.962 1.00 54.53 621 GLY A N 1
ATOM 4877 C CA . GLY A 1 621 ? -31.029 6.945 34.682 1.00 54.53 621 GLY A CA 1
ATOM 4878 C C . GLY A 1 621 ? -30.572 6.253 33.393 1.00 54.53 621 GLY A C 1
ATOM 4879 O O . GLY A 1 621 ? -29.692 6.767 32.708 1.00 54.53 621 GLY A O 1
ATOM 4880 N N . ASN A 1 622 ? -31.193 5.129 33.013 1.00 59.56 622 ASN A N 1
ATOM 4881 C CA . ASN A 1 622 ? -30.725 4.262 31.923 1.00 59.56 622 ASN A CA 1
ATOM 4882 C C . ASN A 1 622 ? -30.844 4.877 30.513 1.00 59.56 622 ASN A C 1
ATOM 4884 O O . ASN A 1 622 ? -29.976 4.643 29.666 1.00 59.56 622 ASN A O 1
ATOM 4888 N N . ALA A 1 623 ? -31.890 5.664 30.241 1.00 59.22 623 ALA A N 1
ATOM 4889 C CA . ALA A 1 623 ? -32.123 6.241 28.912 1.00 59.22 623 ALA A CA 1
ATOM 4890 C C . ALA A 1 623 ? -31.169 7.408 28.608 1.00 59.22 623 ALA A C 1
ATOM 4892 O O . ALA A 1 623 ? -30.573 7.467 27.530 1.00 59.22 623 ALA A O 1
ATOM 4893 N N . VAL A 1 624 ? -30.982 8.300 29.582 1.00 57.94 624 VAL A N 1
ATOM 4894 C CA . VAL A 1 624 ? -30.021 9.410 29.509 1.00 57.94 624 VAL A CA 1
ATOM 4895 C C . VAL A 1 624 ? -28.587 8.864 29.482 1.00 57.94 624 VAL A C 1
ATOM 4897 O O . VAL A 1 624 ? -27.772 9.294 28.669 1.00 57.94 624 VAL A O 1
ATOM 4900 N N . PHE A 1 625 ? -28.317 7.824 30.278 1.00 64.25 625 PHE A N 1
ATOM 4901 C CA . PHE A 1 625 ? -27.035 7.122 30.338 1.00 64.25 625 PHE A CA 1
ATOM 4902 C C . PHE A 1 625 ? -26.595 6.549 28.983 1.00 64.25 625 PHE A C 1
ATOM 4904 O O . PHE A 1 625 ? -25.459 6.766 28.547 1.00 64.25 625 PHE A O 1
ATOM 4911 N N . LYS A 1 626 ? -27.493 5.831 28.298 1.00 65.75 626 LYS A N 1
ATOM 4912 C CA . LYS A 1 626 ? -27.177 5.236 26.998 1.00 65.75 626 LYS A CA 1
ATOM 4913 C C . LYS A 1 626 ? -26.791 6.315 25.988 1.00 65.75 626 LYS A C 1
ATOM 4915 O O . LYS A 1 626 ? -25.889 6.084 25.195 1.00 65.75 626 LYS A O 1
ATOM 4920 N N . ARG A 1 627 ? -27.417 7.496 26.041 1.00 66.81 627 ARG A N 1
ATOM 4921 C CA . ARG A 1 627 ? -27.138 8.601 25.112 1.00 66.81 627 ARG A CA 1
ATOM 4922 C C . ARG A 1 627 ? -25.721 9.159 25.289 1.00 66.81 627 ARG A C 1
ATOM 4924 O O . ARG A 1 627 ? -25.023 9.254 24.288 1.00 66.81 627 ARG A O 1
ATOM 4931 N N . THR A 1 628 ? -25.264 9.427 26.516 1.00 69.75 628 THR A N 1
ATOM 4932 C CA . THR A 1 628 ? -23.924 10.005 26.775 1.00 69.75 628 THR A CA 1
ATOM 4933 C C . THR A 1 628 ? -22.777 9.044 26.445 1.00 69.75 628 THR A C 1
ATOM 4935 O O . THR A 1 628 ? -21.773 9.436 25.848 1.00 69.75 628 THR A O 1
ATOM 4938 N N . LEU A 1 629 ? -22.912 7.762 26.802 1.00 73.69 629 LEU A N 1
ATOM 4939 C CA . LEU A 1 629 ? -21.879 6.771 26.487 1.00 73.69 629 LEU A CA 1
ATOM 4940 C C . LEU A 1 629 ? -21.837 6.469 24.983 1.00 73.69 629 LEU A C 1
ATOM 4942 O O . LEU A 1 629 ? -20.755 6.359 24.413 1.00 73.69 629 LEU A O 1
ATOM 4946 N N . VAL A 1 630 ? -23.004 6.379 24.332 1.00 75.94 630 VAL A N 1
ATOM 4947 C CA . VAL A 1 630 ? -23.089 6.194 22.876 1.00 75.94 630 VAL A CA 1
ATOM 4948 C C . VAL A 1 630 ? -22.546 7.417 22.143 1.00 75.94 630 VAL A C 1
ATOM 4950 O O . VAL A 1 630 ? -21.808 7.238 21.182 1.00 75.94 630 VAL A O 1
ATOM 4953 N N . SER A 1 631 ? -22.822 8.644 22.600 1.00 72.94 631 SER A N 1
ATOM 4954 C CA . SER A 1 631 ? -22.264 9.845 21.971 1.00 72.94 631 SER A CA 1
ATOM 4955 C C . SER A 1 631 ? -20.744 9.899 22.097 1.00 72.94 631 SER A C 1
ATOM 4957 O O . SER A 1 631 ? -20.082 10.154 21.101 1.00 72.94 631 SER A O 1
ATOM 4959 N N . SER A 1 632 ? -20.180 9.583 23.269 1.00 77.94 632 SER A N 1
ATOM 4960 C CA . SER A 1 632 ? -18.721 9.513 23.449 1.00 77.94 632 SER A CA 1
ATOM 4961 C C . SER A 1 632 ? -18.088 8.426 22.569 1.00 77.94 632 SER A C 1
ATOM 4963 O O . SER A 1 632 ? -17.130 8.689 21.849 1.00 77.94 632 SER A O 1
ATOM 4965 N N . ALA A 1 633 ? -18.677 7.225 22.530 1.00 81.31 633 ALA A N 1
ATOM 4966 C CA . ALA A 1 633 ? -18.183 6.133 21.694 1.00 81.31 633 ALA A CA 1
ATOM 4967 C C . ALA A 1 633 ? -18.260 6.447 20.189 1.00 81.31 633 ALA A C 1
ATOM 4969 O O . ALA A 1 633 ? -17.341 6.106 19.449 1.00 81.31 633 ALA A O 1
ATOM 4970 N N . LEU A 1 634 ? -19.331 7.106 19.733 1.00 82.00 634 LEU A N 1
ATOM 4971 C CA . LEU A 1 634 ? -19.494 7.518 18.337 1.00 82.00 634 LEU A CA 1
ATOM 4972 C C . LEU A 1 634 ? -18.510 8.623 17.944 1.00 82.00 634 LEU A C 1
ATOM 4974 O O . LEU A 1 634 ? -17.941 8.559 16.855 1.00 82.00 634 LEU A O 1
ATOM 4978 N N . VAL A 1 635 ? -18.278 9.603 18.823 1.00 80.19 635 VAL A N 1
ATOM 4979 C CA . VAL A 1 635 ? -17.267 10.650 18.612 1.00 80.19 635 VAL A CA 1
ATOM 4980 C C . VAL A 1 635 ? -15.878 10.017 18.489 1.00 80.19 635 VAL A C 1
ATOM 4982 O O . VAL A 1 635 ? -15.179 10.267 17.511 1.00 80.19 635 VAL A O 1
ATOM 4985 N N . SER A 1 636 ? -15.523 9.098 19.390 1.00 83.38 636 SER A N 1
ATOM 4986 C CA . SER A 1 636 ? -14.232 8.404 19.343 1.00 83.38 636 SER A CA 1
ATOM 4987 C C . SER A 1 636 ? -14.079 7.469 18.140 1.00 83.38 636 SER A C 1
ATOM 4989 O O . SER A 1 636 ? -13.006 7.415 17.544 1.00 83.38 636 SER A O 1
ATOM 4991 N N . ALA A 1 637 ? -15.139 6.761 17.737 1.00 84.81 637 ALA A N 1
ATOM 4992 C CA . ALA A 1 637 ? -15.128 5.950 16.520 1.00 84.81 637 ALA A CA 1
ATOM 4993 C C . ALA A 1 637 ? -14.927 6.819 15.269 1.00 84.81 637 ALA A C 1
ATOM 4995 O O . ALA A 1 637 ? -14.151 6.453 14.389 1.00 84.81 637 ALA A O 1
ATOM 4996 N N . SER A 1 638 ? -15.561 7.995 15.226 1.00 83.94 638 SER A N 1
ATOM 4997 C CA . SER A 1 638 ? -15.416 8.947 14.120 1.00 83.94 638 SER A CA 1
ATOM 4998 C C . SER A 1 638 ? -13.974 9.452 13.997 1.00 83.94 638 SER A C 1
ATOM 5000 O O . SER A 1 638 ? -13.443 9.476 12.889 1.00 83.94 638 SER A O 1
ATOM 5002 N N . SER A 1 639 ? -13.296 9.751 15.113 1.00 82.88 639 SER A N 1
ATOM 5003 C CA . SER A 1 639 ? -11.871 10.128 15.117 1.00 82.88 639 SER A CA 1
ATOM 5004 C C . SER A 1 639 ? -10.954 9.026 14.566 1.00 82.88 639 SER A C 1
ATOM 5006 O O . SER A 1 639 ? -10.026 9.312 13.812 1.00 82.88 639 SER A O 1
ATOM 5008 N N . VAL A 1 640 ? -11.220 7.755 14.892 1.00 84.25 640 VAL A N 1
ATOM 5009 C CA . VAL A 1 640 ? -10.458 6.613 14.348 1.00 84.25 640 VAL A CA 1
ATOM 5010 C C . VAL A 1 640 ? -10.728 6.428 12.852 1.00 84.25 640 VAL A C 1
ATOM 5012 O O . VAL A 1 640 ? -9.798 6.180 12.086 1.00 84.25 640 VAL A O 1
ATOM 5015 N N . CYS A 1 641 ? -11.979 6.581 12.412 1.00 86.62 641 CYS A N 1
ATOM 5016 C CA . CYS A 1 641 ? -12.323 6.534 10.992 1.00 86.62 641 CYS A CA 1
ATOM 5017 C C . CYS A 1 641 ? -11.623 7.644 10.198 1.00 86.62 641 CYS A C 1
ATOM 5019 O O . CYS A 1 641 ? -11.107 7.366 9.118 1.00 86.62 641 CYS A O 1
ATOM 5021 N N . MET A 1 642 ? -11.543 8.862 10.744 1.00 83.56 642 MET A N 1
ATOM 5022 C CA . MET A 1 642 ? -10.783 9.956 10.132 1.00 83.56 642 MET A CA 1
ATOM 5023 C C . MET A 1 642 ? -9.299 9.599 9.985 1.00 83.56 642 MET A C 1
ATOM 5025 O O . MET A 1 642 ? -8.740 9.821 8.920 1.00 83.56 642 MET A O 1
ATOM 5029 N N . LEU A 1 643 ? -8.674 8.970 10.991 1.00 82.56 643 LEU A N 1
ATOM 5030 C CA . LEU A 1 643 ? -7.284 8.505 10.890 1.00 82.56 643 LEU A CA 1
ATOM 5031 C C . LEU A 1 643 ? -7.088 7.475 9.769 1.00 82.56 643 LEU A C 1
ATOM 5033 O O . LEU A 1 643 ? -6.145 7.571 8.987 1.00 82.56 643 LEU A O 1
ATOM 5037 N N . ILE A 1 644 ? -7.971 6.481 9.682 1.00 84.62 644 ILE A N 1
ATOM 5038 C CA . ILE A 1 644 ? -7.889 5.461 8.631 1.00 84.62 644 ILE A CA 1
ATOM 5039 C C . ILE A 1 644 ? -8.021 6.118 7.256 1.00 84.62 644 ILE A C 1
ATOM 5041 O O . ILE A 1 644 ? -7.228 5.833 6.361 1.00 84.62 644 ILE A O 1
ATOM 5045 N N . LEU A 1 645 ? -8.981 7.030 7.102 1.00 84.75 645 LEU A N 1
ATOM 5046 C CA . LEU A 1 645 ? -9.211 7.739 5.849 1.00 84.75 645 LEU A CA 1
ATOM 5047 C C . LEU A 1 645 ? -8.001 8.588 5.444 1.00 84.75 645 LEU A C 1
ATOM 5049 O O . LEU A 1 645 ? -7.590 8.559 4.289 1.00 84.75 645 LEU A O 1
ATOM 5053 N N . SER A 1 646 ? -7.376 9.256 6.410 1.00 77.06 646 SER A N 1
ATOM 5054 C CA . SER A 1 646 ? -6.127 9.998 6.250 1.00 77.06 646 SER A CA 1
ATOM 5055 C C . SER A 1 646 ? -4.973 9.124 5.739 1.00 77.06 646 SER A C 1
ATOM 5057 O O . SER A 1 646 ? -4.239 9.524 4.835 1.00 77.06 646 SER A O 1
ATOM 5059 N N . VAL A 1 647 ? -4.829 7.901 6.263 1.00 79.94 647 VAL A N 1
ATOM 5060 C CA . VAL A 1 647 ? -3.827 6.931 5.782 1.00 79.94 647 VAL A CA 1
ATOM 5061 C C . VAL A 1 647 ? -4.157 6.454 4.366 1.00 79.94 647 VAL A C 1
ATOM 5063 O O . VAL A 1 647 ? -3.273 6.406 3.513 1.00 79.94 647 VAL A O 1
ATOM 5066 N N . VAL A 1 648 ? -5.424 6.142 4.081 1.00 81.44 648 VAL A N 1
ATOM 5067 C CA . VAL A 1 648 ? -5.872 5.724 2.740 1.00 81.44 648 VAL A CA 1
ATOM 5068 C C . VAL A 1 648 ? -5.651 6.836 1.713 1.00 81.44 648 VAL A C 1
ATOM 5070 O O . VAL A 1 648 ? -5.157 6.573 0.615 1.00 81.44 648 VAL A O 1
ATOM 5073 N N . GLN A 1 649 ? -5.937 8.086 2.073 1.00 79.62 649 GLN A N 1
ATOM 5074 C CA . GLN A 1 649 ? -5.656 9.248 1.237 1.00 79.62 649 GLN A CA 1
ATOM 5075 C C . GLN A 1 649 ? -4.152 9.381 0.957 1.00 79.62 649 GLN A C 1
ATOM 5077 O O . GLN A 1 649 ? -3.771 9.605 -0.189 1.00 79.62 649 GLN A O 1
ATOM 5082 N N . ALA A 1 650 ? -3.293 9.171 1.958 1.00 72.38 650 ALA A N 1
ATOM 5083 C CA . ALA A 1 650 ? -1.842 9.237 1.790 1.00 72.38 650 ALA A CA 1
ATOM 5084 C C . ALA A 1 650 ? -1.260 8.083 0.954 1.00 72.38 650 ALA A C 1
ATOM 5086 O O . ALA A 1 650 ? -0.280 8.287 0.239 1.00 72.38 650 ALA A O 1
ATOM 5087 N N . LEU A 1 651 ? -1.832 6.878 1.033 1.00 75.12 651 LEU A N 1
ATOM 5088 C CA . LEU A 1 651 ? -1.312 5.695 0.336 1.00 75.12 651 LEU A CA 1
ATOM 5089 C C . LEU A 1 651 ? -1.869 5.534 -1.079 1.00 75.12 651 LEU A C 1
ATOM 5091 O O . LEU A 1 651 ? -1.126 5.167 -1.983 1.00 75.12 651 LEU A O 1
ATOM 5095 N N . VAL A 1 652 ? -3.164 5.793 -1.266 1.00 73.31 652 VAL A N 1
ATOM 5096 C CA . VAL A 1 652 ? -3.906 5.471 -2.497 1.00 73.31 652 VAL A CA 1
ATOM 5097 C C . VAL A 1 652 ? -4.526 6.723 -3.106 1.00 73.31 652 VAL A C 1
ATOM 5099 O O . VAL A 1 652 ? -4.372 6.978 -4.301 1.00 73.31 652 VAL A O 1
ATOM 5102 N N . GLY A 1 653 ? -5.178 7.544 -2.278 1.00 68.25 653 GLY A N 1
ATOM 5103 C CA . GLY A 1 653 ? -5.834 8.778 -2.722 1.00 68.25 653 GLY A CA 1
ATOM 5104 C C . GLY A 1 653 ? -4.871 9.827 -3.279 1.00 68.25 653 GLY A C 1
ATOM 5105 O O . GLY A 1 653 ? -5.316 10.755 -3.938 1.00 68.25 653 GLY A O 1
ATOM 5106 N N . ARG A 1 654 ? -3.557 9.683 -3.061 1.00 68.88 654 ARG A N 1
ATOM 5107 C CA . ARG A 1 654 ? -2.517 10.544 -3.643 1.00 68.88 654 ARG A CA 1
ATOM 5108 C C . ARG A 1 654 ? -2.098 10.163 -5.055 1.00 68.88 654 ARG A C 1
ATOM 5110 O O . ARG A 1 654 ? -1.206 10.827 -5.576 1.00 68.88 654 ARG A O 1
ATOM 5117 N N . TYR A 1 655 ? -2.629 9.062 -5.587 1.00 65.19 655 TYR A N 1
ATOM 5118 C CA . TYR A 1 655 ? -2.292 8.525 -6.903 1.00 65.19 655 TYR A CA 1
ATOM 5119 C C . TYR A 1 655 ? -3.508 8.530 -7.819 1.00 65.19 655 TYR A C 1
ATOM 5121 O O . TYR A 1 655 ? -3.409 9.022 -8.929 1.00 65.19 655 TYR A O 1
ATOM 5129 N N . PHE A 1 656 ? -4.674 8.097 -7.331 1.00 71.06 656 PHE A N 1
ATOM 5130 C CA . PHE A 1 656 ? -5.849 7.879 -8.178 1.00 71.06 656 PHE A CA 1
ATOM 5131 C C . PHE A 1 656 ? -6.995 8.876 -7.908 1.00 71.06 656 PHE A C 1
ATOM 5133 O O . PHE A 1 656 ? -7.292 9.159 -6.744 1.00 71.06 656 PHE A O 1
ATOM 5140 N N . PRO A 1 657 ? -7.702 9.360 -8.953 1.00 73.44 657 PRO A N 1
ATOM 5141 C CA . PRO A 1 657 ? -8.688 10.440 -8.833 1.00 73.44 657 PRO A CA 1
ATOM 5142 C C . PRO A 1 657 ? -9.951 10.031 -8.068 1.00 73.44 657 PRO A C 1
ATOM 5144 O O . PRO A 1 657 ? -10.439 10.786 -7.232 1.00 73.44 657 PRO A O 1
ATOM 5147 N N . TRP A 1 658 ? -10.492 8.837 -8.322 1.00 81.38 658 TRP A N 1
ATOM 5148 C CA . TRP A 1 658 ? -11.694 8.356 -7.631 1.00 81.38 658 TRP A CA 1
ATOM 5149 C C . TRP A 1 658 ? -11.443 8.078 -6.145 1.00 81.38 658 TRP A C 1
ATOM 5151 O O . TRP A 1 658 ? -12.160 8.653 -5.331 1.00 81.38 658 TRP A O 1
ATOM 5161 N N . PRO A 1 659 ? -10.388 7.335 -5.753 1.00 82.75 659 PRO A N 1
ATOM 5162 C CA . PRO A 1 659 ? -10.015 7.205 -4.346 1.00 82.75 659 PRO A CA 1
ATOM 5163 C C . PRO A 1 659 ? -9.751 8.546 -3.650 1.00 82.75 659 PRO A C 1
ATOM 5165 O O . PRO A 1 659 ? -10.071 8.695 -2.474 1.00 82.75 659 PRO A O 1
ATOM 5168 N N . CYS A 1 660 ? -9.196 9.542 -4.354 1.00 81.62 660 CYS A N 1
ATOM 5169 C CA . CYS A 1 660 ? -9.027 10.887 -3.800 1.00 81.62 660 CYS A CA 1
ATOM 5170 C C . CYS A 1 660 ? -10.377 11.547 -3.483 1.00 81.62 660 CYS A C 1
ATOM 5172 O O . CYS A 1 660 ? -10.617 11.972 -2.351 1.00 81.62 660 CYS A O 1
ATOM 5174 N N . PHE A 1 661 ? -11.281 11.571 -4.465 1.00 85.94 661 PHE A N 1
ATOM 5175 C CA . PHE A 1 661 ? -12.608 12.164 -4.322 1.00 85.94 661 PHE A CA 1
ATOM 5176 C C . PHE A 1 661 ? -13.465 11.440 -3.277 1.00 85.94 661 PHE A C 1
ATOM 5178 O O . PHE A 1 661 ? -14.125 12.082 -2.461 1.00 85.94 661 PHE A O 1
ATOM 5185 N N . GLU A 1 662 ? -13.407 10.108 -3.227 1.00 88.19 662 GLU A N 1
ATOM 5186 C CA . GLU A 1 662 ? -14.062 9.306 -2.189 1.00 88.19 662 GLU A CA 1
ATOM 5187 C C . GLU A 1 662 ? -13.560 9.668 -0.787 1.00 88.19 662 GLU A C 1
ATOM 5189 O O . GLU A 1 662 ? -14.367 9.792 0.141 1.00 88.19 662 GLU A O 1
ATOM 5194 N N . CYS A 1 663 ? -12.251 9.897 -0.628 1.00 86.56 663 CYS A N 1
ATOM 5195 C CA . CYS A 1 663 ? -11.683 10.383 0.627 1.00 86.56 663 CYS A CA 1
ATOM 5196 C C . CYS A 1 663 ? -12.196 11.783 0.988 1.00 86.56 663 CYS A C 1
ATOM 5198 O O . CYS A 1 663 ? -12.548 12.010 2.144 1.00 86.56 663 CYS A O 1
ATOM 5200 N N . TRP A 1 664 ? -12.307 12.707 0.031 1.00 88.31 664 TRP A N 1
ATOM 5201 C CA . TRP A 1 664 ? -12.843 14.049 0.290 1.00 88.31 664 TRP A CA 1
ATOM 5202 C C . TRP A 1 664 ? -14.307 14.005 0.739 1.00 88.31 664 TRP A C 1
ATOM 5204 O O . TRP A 1 664 ? -14.652 14.538 1.798 1.00 88.31 664 TRP A O 1
ATOM 5214 N N . VAL A 1 665 ? -15.157 13.296 -0.010 1.00 92.00 665 VAL A N 1
ATOM 5215 C CA . VAL A 1 665 ? -16.584 13.136 0.308 1.00 92.00 665 VAL A CA 1
ATOM 5216 C C . VAL A 1 665 ? -16.760 12.478 1.676 1.00 92.00 665 VAL A C 1
ATOM 5218 O O . VAL A 1 665 ? -17.466 13.004 2.541 1.00 92.00 665 VAL A O 1
ATOM 5221 N N . THR A 1 666 ? -16.087 11.349 1.905 1.00 91.94 666 THR A N 1
ATOM 5222 C CA . THR A 1 666 ? -16.191 10.600 3.165 1.00 91.94 666 THR A CA 1
ATOM 5223 C C . THR A 1 666 ? -15.655 11.418 4.338 1.00 91.94 666 THR A C 1
ATOM 5225 O O . THR A 1 666 ? -16.262 11.430 5.409 1.00 91.94 666 THR A O 1
ATOM 5228 N N . GLY A 1 667 ? -14.564 12.160 4.133 1.00 90.44 667 GLY A N 1
ATOM 5229 C CA . GLY A 1 667 ? -13.961 13.020 5.144 1.00 90.44 667 GLY A CA 1
ATOM 5230 C C . GLY A 1 667 ? -14.923 14.112 5.600 1.00 90.44 667 GLY A C 1
ATOM 5231 O O . GLY A 1 667 ? -15.191 14.235 6.794 1.00 90.44 667 GLY A O 1
ATOM 5232 N N . ARG A 1 668 ? -15.529 14.852 4.664 1.00 92.56 668 ARG A N 1
ATOM 5233 C CA . ARG A 1 668 ? -16.512 15.900 4.995 1.00 92.56 668 ARG A CA 1
ATOM 5234 C C . ARG A 1 668 ? -17.763 15.351 5.680 1.00 92.56 668 ARG A C 1
ATOM 5236 O O . ARG A 1 668 ? -18.272 15.981 6.607 1.00 92.56 668 ARG A O 1
ATOM 5243 N N . LEU A 1 669 ? -18.241 14.172 5.279 1.00 93.06 669 LEU A N 1
ATOM 5244 C CA . LEU A 1 669 ? -19.370 13.515 5.946 1.00 93.06 669 LEU A CA 1
ATOM 5245 C C . LEU A 1 669 ? -19.038 13.136 7.395 1.00 93.06 669 LEU A C 1
ATOM 5247 O O . LEU A 1 669 ? -19.854 13.372 8.287 1.00 93.06 669 LEU A O 1
ATOM 5251 N N . LEU A 1 670 ? -17.841 12.596 7.642 1.00 91.19 670 LEU A N 1
ATOM 5252 C CA . LEU A 1 670 ? -17.378 12.275 8.993 1.00 91.19 670 LEU A CA 1
ATOM 5253 C C . LEU A 1 670 ? -17.229 13.531 9.858 1.00 91.19 670 LEU A C 1
ATOM 5255 O O . LEU A 1 670 ? -17.605 13.507 11.027 1.00 91.19 670 LEU A O 1
ATOM 5259 N N . GLU A 1 671 ? -16.729 14.635 9.303 1.00 92.12 671 GLU A N 1
ATOM 5260 C CA . GLU A 1 671 ? -16.603 15.913 10.016 1.00 92.12 671 GLU A CA 1
ATOM 5261 C C . GLU A 1 671 ? -17.961 16.498 10.421 1.00 92.12 671 GLU A C 1
ATOM 5263 O O . GLU A 1 671 ? -18.141 16.917 11.568 1.00 92.12 671 GLU A O 1
ATOM 5268 N N . LEU A 1 672 ? -18.944 16.478 9.515 1.00 93.50 672 LEU A N 1
ATOM 5269 C CA . LEU A 1 672 ? -20.313 16.897 9.821 1.00 93.50 672 LEU A CA 1
ATOM 5270 C C . LEU A 1 672 ? -20.945 15.996 10.881 1.00 93.50 672 LEU A C 1
ATOM 5272 O O . LEU A 1 672 ? -21.528 16.498 11.842 1.00 93.50 672 LEU A O 1
ATOM 5276 N N . ALA A 1 673 ? -20.794 14.676 10.745 1.00 91.00 673 ALA A N 1
ATOM 5277 C CA . ALA A 1 673 ? -21.273 13.727 11.742 1.00 91.00 673 ALA A CA 1
ATOM 5278 C C . ALA A 1 673 ? -20.635 13.996 13.113 1.00 91.00 673 ALA A C 1
ATOM 5280 O O . ALA A 1 673 ? -21.343 14.043 14.117 1.00 91.00 673 ALA A O 1
ATOM 5281 N N . TYR A 1 674 ? -19.326 14.256 13.157 1.00 90.12 674 TYR A N 1
ATOM 5282 C CA . TYR A 1 674 ? -18.606 14.593 14.382 1.00 90.12 674 TYR A CA 1
ATOM 5283 C C . TYR A 1 674 ? -19.188 15.845 15.057 1.00 90.12 674 TYR A C 1
ATOM 5285 O O . TYR A 1 674 ? -19.537 15.798 16.238 1.00 90.12 674 TYR A O 1
ATOM 5293 N N . LEU A 1 675 ? -19.365 16.948 14.317 1.00 91.06 675 LEU A N 1
ATOM 5294 C CA . LEU A 1 675 ? -19.949 18.180 14.863 1.00 91.06 675 LEU A CA 1
ATOM 5295 C C . LEU A 1 675 ? -21.391 17.987 15.336 1.00 91.06 675 LEU A C 1
ATOM 5297 O O . LEU A 1 675 ? -21.752 18.481 16.405 1.00 91.06 675 LEU A O 1
ATOM 5301 N N . VAL A 1 676 ? -22.206 17.241 14.585 1.00 90.56 676 VAL A N 1
ATOM 5302 C CA . VAL A 1 676 ? -23.570 16.891 15.000 1.00 90.56 676 VAL A CA 1
ATOM 5303 C C . VAL A 1 676 ? -23.536 16.138 16.327 1.00 90.56 676 VAL A C 1
ATOM 5305 O O . VAL A 1 676 ? -24.269 16.495 17.246 1.00 90.56 676 VAL A O 1
ATOM 5308 N N . MET A 1 677 ? -22.658 15.144 16.472 1.00 86.38 677 MET A N 1
ATOM 5309 C CA . MET A 1 677 ? -22.541 14.378 17.712 1.00 86.38 677 MET A CA 1
ATOM 5310 C C . MET A 1 677 ? -22.086 15.242 18.894 1.00 86.38 677 MET A C 1
ATOM 5312 O O . MET A 1 677 ? -22.652 15.118 19.981 1.00 86.38 677 MET A O 1
ATOM 5316 N N . VAL A 1 678 ? -21.130 16.154 18.685 1.00 85.81 678 VAL A N 1
ATOM 5317 C CA . VAL A 1 678 ? -20.682 17.125 19.700 1.00 85.81 678 VAL A CA 1
ATOM 5318 C C . VAL A 1 678 ? -21.828 18.058 20.107 1.00 85.81 678 VAL A C 1
ATOM 5320 O O . VAL A 1 678 ? -22.105 18.210 21.295 1.00 85.81 678 VAL A O 1
ATOM 5323 N N . LEU A 1 679 ? -22.555 18.639 19.150 1.00 84.81 679 LEU A N 1
ATOM 5324 C CA . LEU A 1 679 ? -23.672 19.551 19.424 1.00 84.81 679 LEU A CA 1
ATOM 5325 C C . LEU A 1 679 ? -24.868 18.850 20.082 1.00 84.81 679 LEU A C 1
ATOM 5327 O O . LEU A 1 679 ? -25.546 19.446 20.922 1.00 84.81 679 LEU A O 1
ATOM 5331 N N . LEU A 1 680 ? -25.130 17.590 19.728 1.00 81.75 680 LEU A N 1
ATOM 5332 C CA . LEU A 1 680 ? -26.157 16.767 20.367 1.00 81.75 680 LEU A CA 1
ATOM 5333 C C . LEU A 1 680 ? -25.775 16.388 21.800 1.00 81.75 680 LEU A C 1
ATOM 5335 O O . LEU A 1 680 ? -26.651 16.372 22.666 1.00 81.75 680 LEU A O 1
ATOM 5339 N N . ALA A 1 681 ? -24.490 16.135 22.065 1.00 75.94 681 ALA A N 1
ATOM 5340 C CA . ALA A 1 681 ? -23.997 15.803 23.400 1.00 75.94 681 ALA A CA 1
ATOM 5341 C C . ALA A 1 681 ? -24.165 16.954 24.411 1.00 75.94 681 ALA A C 1
ATOM 5343 O O . ALA A 1 681 ? -24.248 16.694 25.609 1.00 75.94 681 ALA A O 1
ATOM 5344 N N . VAL A 1 682 ? -24.264 18.207 23.948 1.00 72.62 682 VAL A N 1
ATOM 5345 C CA . VAL A 1 682 ? -24.447 19.386 24.818 1.00 72.62 682 VAL A CA 1
ATOM 5346 C C . VAL A 1 682 ? -25.903 19.581 25.283 1.00 72.62 682 VAL A C 1
ATOM 5348 O O . VAL A 1 682 ? -26.112 20.086 26.379 1.00 72.62 682 VAL A O 1
ATOM 5351 N N . GLY A 1 683 ? -26.911 19.122 24.525 1.00 58.56 683 GLY A N 1
ATOM 5352 C CA . GLY A 1 683 ? -28.329 19.100 24.942 1.00 58.56 683 GLY A CA 1
ATOM 5353 C C . GLY A 1 683 ? -29.039 20.466 25.128 1.00 58.56 683 GLY A C 1
ATOM 5354 O O . GLY A 1 683 ? -28.436 21.490 25.418 1.00 58.56 683 GLY A O 1
ATOM 5355 N N . ARG A 1 684 ? -30.369 20.508 24.919 1.00 46.44 684 ARG A N 1
ATOM 5356 C CA . ARG A 1 684 ? -31.229 21.717 24.985 1.00 46.44 684 ARG A CA 1
ATOM 5357 C C . ARG A 1 684 ? -31.517 22.161 26.427 1.00 46.44 684 ARG A C 1
ATOM 5359 O O . ARG A 1 684 ? -32.225 21.455 27.132 1.00 46.44 684 ARG A O 1
ATOM 5366 N N . ALA A 1 685 ? -31.129 23.382 26.796 1.00 37.66 685 ALA A N 1
ATOM 5367 C CA . ALA A 1 685 ? -31.825 24.146 27.834 1.00 37.66 685 ALA A CA 1
ATOM 5368 C C . ALA A 1 685 ? -33.027 24.870 27.193 1.00 37.66 685 ALA A C 1
ATOM 5370 O O . ALA A 1 685 ? -32.919 26.024 26.785 1.00 37.66 685 ALA A O 1
ATOM 5371 N N . GLU A 1 686 ? -34.146 24.172 26.991 1.00 33.59 686 GLU A N 1
ATOM 5372 C CA . GLU A 1 686 ? -35.431 24.829 26.713 1.00 33.59 686 GLU A CA 1
ATOM 5373 C C . GLU A 1 686 ? -36.193 24.901 28.036 1.00 33.59 686 GLU A C 1
ATOM 5375 O O . GLU A 1 686 ? -36.513 23.869 28.618 1.00 33.59 686 GLU A O 1
ATOM 5380 N N . ALA A 1 687 ? -36.431 26.121 28.524 1.00 32.38 687 ALA A N 1
ATOM 5381 C CA . ALA A 1 687 ? -37.337 26.352 29.639 1.00 32.38 687 ALA A CA 1
ATOM 5382 C C . ALA A 1 687 ? -38.755 25.923 29.221 1.00 32.38 687 ALA A C 1
ATOM 5384 O O . ALA A 1 687 ? -39.153 26.196 28.083 1.00 32.38 687 ALA A O 1
ATOM 5385 N N . PRO A 1 688 ? -39.540 25.279 30.097 1.00 33.72 688 PRO A N 1
ATOM 5386 C CA . PRO A 1 688 ? -40.928 24.988 29.788 1.00 33.72 688 PRO A CA 1
ATOM 5387 C C . PRO A 1 688 ? -41.711 26.303 29.667 1.00 33.72 688 PRO A C 1
ATOM 5389 O O . PRO A 1 688 ? -41.986 26.978 30.657 1.00 33.72 688 PRO A O 1
ATOM 5392 N N . GLU A 1 689 ? -42.100 26.666 28.444 1.00 37.31 689 GLU A N 1
ATOM 5393 C CA . GLU A 1 689 ? -43.205 27.600 28.233 1.00 37.31 689 GLU A CA 1
ATOM 5394 C C . GLU A 1 689 ? -44.484 26.949 28.773 1.00 37.31 689 GLU A C 1
ATOM 5396 O O . GLU A 1 689 ? -44.932 25.916 28.268 1.00 37.31 689 GLU A O 1
ATOM 5401 N N . GLY A 1 690 ? -45.046 27.547 29.825 1.00 37.91 690 GLY A N 1
ATOM 5402 C CA . GLY A 1 690 ? -46.366 27.201 30.348 1.00 37.91 690 GLY A CA 1
ATOM 5403 C C . GLY A 1 690 ? -46.386 26.715 31.796 1.00 37.91 690 GLY A C 1
ATOM 5404 O O . GLY A 1 690 ? -46.778 25.583 32.054 1.00 37.91 690 GLY A O 1
ATOM 5405 N N . LEU A 1 691 ? -46.070 27.592 32.755 1.00 31.88 691 LEU A N 1
ATOM 5406 C CA . LEU A 1 691 ? -46.717 27.547 34.072 1.00 31.88 691 LEU A CA 1
ATOM 5407 C C . LEU A 1 691 ? -47.893 28.527 34.050 1.00 31.88 691 LEU A C 1
ATOM 5409 O O . LEU A 1 691 ? -47.800 29.675 34.481 1.00 31.88 691 LEU A O 1
ATOM 5413 N N . ALA A 1 692 ? -49.001 28.050 33.484 1.00 32.94 692 ALA A N 1
ATOM 5414 C CA . ALA A 1 692 ? -50.321 28.553 33.815 1.00 32.94 692 ALA A CA 1
ATOM 5415 C C . ALA A 1 692 ? -50.787 27.901 35.131 1.00 32.94 692 ALA A C 1
ATOM 5417 O O . ALA A 1 692 ? -50.488 26.741 35.406 1.00 32.94 692 ALA A O 1
ATOM 5418 N N . SER A 1 693 ? -51.491 28.715 35.916 1.00 29.64 693 SER A N 1
ATOM 5419 C CA . SER A 1 693 ? -52.206 28.474 37.178 1.00 29.64 693 SER A CA 1
ATOM 5420 C C . SER A 1 693 ? -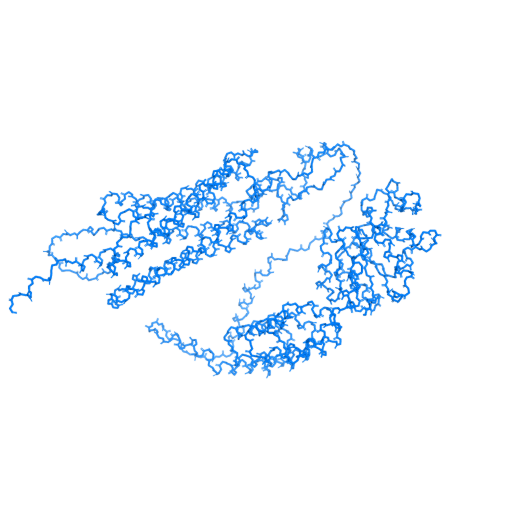52.718 27.038 37.439 1.00 29.64 693 SER A C 1
ATOM 5422 O O . SER A 1 693 ? -53.168 26.366 36.507 1.00 29.64 693 SER A O 1
ATOM 5424 N N . PRO A 1 694 ? -52.745 26.573 38.707 1.00 34.16 694 PRO A N 1
ATOM 5425 C CA . PRO A 1 694 ? -53.234 25.248 39.064 1.00 34.16 694 PRO A CA 1
ATOM 5426 C C . PRO A 1 694 ? -54.761 25.197 38.957 1.00 34.16 694 PRO A C 1
ATOM 5428 O O . PRO A 1 694 ? -55.458 25.695 39.834 1.00 34.16 694 PRO A O 1
ATOM 5431 N N . ASN A 1 695 ? -55.272 24.619 37.869 1.00 36.38 695 ASN A N 1
ATOM 5432 C CA . ASN A 1 695 ? -56.527 23.860 37.815 1.00 36.38 695 ASN A CA 1
ATOM 5433 C C . ASN A 1 695 ? -56.768 23.378 36.378 1.00 36.38 695 ASN A C 1
ATOM 5435 O O . ASN A 1 695 ? -57.227 24.150 35.542 1.00 36.38 695 ASN A O 1
ATOM 5439 N N . ASN A 1 696 ? -56.438 22.115 36.092 1.00 29.94 696 ASN A N 1
ATOM 5440 C CA . ASN A 1 696 ? -57.286 21.176 35.344 1.00 29.94 696 ASN A CA 1
ATOM 5441 C C . ASN A 1 696 ? -56.522 19.886 35.017 1.00 29.94 696 ASN A C 1
ATOM 5443 O O . ASN A 1 696 ? -55.422 19.886 34.474 1.00 29.94 696 ASN A O 1
ATOM 5447 N N . SER A 1 697 ? -57.157 18.773 35.356 1.00 38.66 697 SER A N 1
ATOM 5448 C CA . SER A 1 697 ? -56.780 17.398 35.048 1.00 38.66 697 SER A CA 1
ATOM 5449 C C . SER A 1 697 ? -57.005 17.053 33.571 1.00 38.66 697 SER A C 1
ATOM 5451 O O . SER A 1 697 ? -58.161 17.093 33.167 1.00 38.66 697 SER A O 1
ATOM 5453 N N . VAL A 1 698 ? -55.979 16.612 32.819 1.00 27.38 698 VAL A N 1
ATOM 5454 C CA . VAL A 1 698 ? -56.094 15.670 31.672 1.00 27.38 698 VAL A CA 1
ATOM 5455 C C . VAL A 1 698 ? -54.764 14.895 31.463 1.00 27.38 698 VAL A C 1
ATOM 5457 O O . VAL A 1 698 ? -53.686 15.420 31.708 1.00 27.38 698 VAL A O 1
ATOM 5460 N N . LEU A 1 699 ? -54.921 13.632 31.038 1.00 26.30 699 LEU A N 1
ATOM 5461 C CA . LEU A 1 699 ? -54.037 12.478 30.762 1.00 26.30 699 LEU A CA 1
ATOM 5462 C C . LEU A 1 699 ? -52.576 12.635 30.240 1.00 26.30 699 LEU A C 1
ATOM 5464 O O . LEU A 1 699 ? -52.200 13.667 29.691 1.00 26.30 699 LEU A O 1
ATOM 5468 N N . PRO A 1 700 ? -51.766 11.545 30.337 1.00 30.44 700 PRO A N 1
ATOM 5469 C CA . PRO A 1 700 ? -50.323 11.542 30.112 1.00 30.44 700 PRO A CA 1
ATOM 5470 C C . PRO A 1 700 ? -49.931 11.344 28.639 1.00 30.44 700 PRO A C 1
ATOM 5472 O O . PRO A 1 700 ? -50.388 10.419 27.968 1.00 30.44 700 PRO A O 1
ATOM 5475 N N . GLY A 1 701 ? -48.997 12.172 28.175 1.00 25.39 701 GLY A N 1
ATOM 5476 C CA . GLY A 1 701 ? -48.314 12.044 26.891 1.00 25.39 701 GLY A CA 1
ATOM 5477 C C . GLY A 1 701 ? -46.866 12.511 27.027 1.00 25.39 701 GLY A C 1
ATOM 5478 O O . GLY A 1 701 ? -46.611 13.615 27.496 1.00 25.39 701 GLY A O 1
ATOM 5479 N N . LEU A 1 702 ? -45.942 11.618 26.668 1.00 34.31 702 LEU A N 1
ATOM 5480 C CA . LEU A 1 702 ? -44.479 11.744 26.679 1.00 34.31 702 LEU A CA 1
ATOM 5481 C C . LEU A 1 702 ? -43.943 13.171 26.457 1.00 34.31 702 LEU A C 1
ATOM 5483 O O . LEU A 1 702 ? -44.140 13.754 25.391 1.00 34.31 702 LEU A O 1
ATOM 5487 N N . ARG A 1 703 ? -43.154 13.677 27.414 1.00 28.47 703 ARG A N 1
ATOM 5488 C CA . ARG A 1 703 ? -42.265 14.829 27.206 1.00 28.47 703 ARG A CA 1
ATOM 5489 C C . ARG A 1 703 ? -40.864 14.499 27.722 1.00 28.47 703 ARG A C 1
ATOM 5491 O O . ARG A 1 703 ? -40.680 14.212 28.900 1.00 28.47 703 ARG A O 1
ATOM 5498 N N . GLU A 1 704 ? -39.902 14.490 26.802 1.00 34.12 704 GLU A N 1
ATOM 5499 C CA . GLU A 1 704 ? -38.475 14.299 27.066 1.00 34.12 704 GLU A CA 1
ATOM 5500 C C . GLU A 1 704 ? -37.898 15.550 27.754 1.00 34.12 704 GLU A C 1
ATOM 5502 O O . GLU A 1 704 ? -37.937 16.637 27.178 1.00 34.12 704 GLU A O 1
ATOM 5507 N N . SER A 1 705 ? -37.361 15.406 28.969 1.00 29.83 705 SER A N 1
ATOM 5508 C CA . SER A 1 705 ? -36.658 16.467 29.707 1.00 29.83 705 SER A CA 1
ATOM 5509 C C . SER A 1 705 ? -35.136 16.261 29.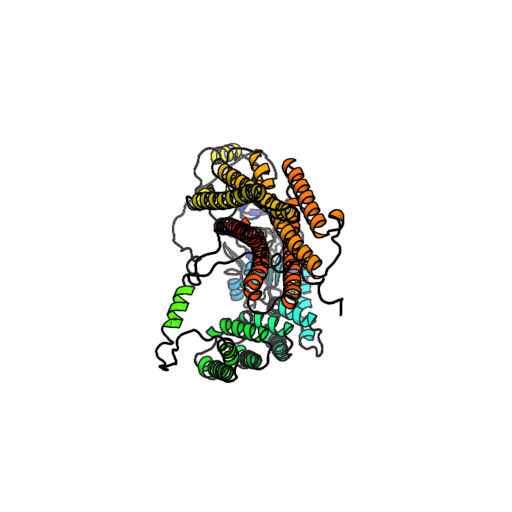699 1.00 29.83 705 SER A C 1
ATOM 5511 O O . SER A 1 705 ? -34.635 15.147 29.516 1.00 29.83 705 SER A O 1
ATOM 5513 N N . SER A 1 706 ? -34.390 17.365 29.833 1.00 38.50 706 SER A N 1
ATOM 5514 C CA . SER A 1 706 ? -32.924 17.409 29.731 1.00 38.50 706 SER A CA 1
ATOM 5515 C C . SER A 1 706 ? -32.203 17.195 31.072 1.00 38.50 706 SER A C 1
ATOM 5517 O O . SER A 1 706 ? -32.774 17.339 32.152 1.00 38.50 706 SER A O 1
ATOM 5519 N N . PHE A 1 707 ? -30.903 16.907 30.961 1.00 37.12 707 PHE A N 1
ATOM 5520 C CA . PHE A 1 707 ? -29.934 16.597 32.018 1.00 37.12 707 PHE A CA 1
ATOM 5521 C C . PHE A 1 707 ? -29.858 17.614 33.177 1.00 37.12 707 PHE A C 1
ATOM 5523 O O . PHE A 1 707 ? -29.572 17.234 34.310 1.00 37.12 707 PHE A O 1
ATOM 5530 N N . ALA A 1 708 ? -30.115 18.900 32.916 1.00 35.69 708 ALA A N 1
ATOM 5531 C CA . ALA A 1 708 ? -29.922 19.960 33.910 1.00 35.69 708 ALA A CA 1
ATOM 5532 C C . ALA A 1 708 ? -31.066 20.060 34.939 1.00 35.69 708 ALA A C 1
ATOM 5534 O O . ALA A 1 708 ? -30.836 20.494 36.068 1.00 35.69 708 ALA A O 1
ATOM 5535 N N . GLU A 1 709 ? -32.285 19.641 34.585 1.00 35.97 709 GLU A N 1
ATOM 5536 C CA . GLU A 1 709 ? -33.463 19.795 35.454 1.00 35.97 709 GLU A CA 1
ATOM 5537 C C . GLU A 1 709 ? -33.632 18.637 36.446 1.00 35.97 709 GLU A C 1
ATOM 5539 O O . GLU A 1 709 ? -34.041 18.874 37.580 1.00 35.97 709 GLU A O 1
ATOM 5544 N N . SER A 1 710 ? -33.246 17.403 36.094 1.00 36.25 710 SER A N 1
ATOM 5545 C CA . SER A 1 710 ? -33.415 16.252 37.001 1.00 36.25 710 SER A CA 1
ATOM 5546 C C . SER A 1 710 ? -32.473 16.278 38.207 1.00 36.25 710 SER A C 1
ATOM 5548 O O . SER A 1 710 ? -32.797 15.717 39.250 1.00 36.25 710 SER A O 1
ATOM 5550 N N . VAL A 1 711 ? -31.306 16.918 38.072 1.00 37.38 711 VAL A N 1
ATOM 5551 C CA . VAL A 1 711 ? -30.308 17.028 39.150 1.00 37.38 711 VAL A CA 1
ATOM 5552 C C . VAL A 1 711 ? -30.576 18.248 40.037 1.00 37.38 711 VAL A C 1
ATOM 5554 O O . VAL A 1 711 ? -30.340 18.195 41.240 1.00 37.38 711 VAL A O 1
ATOM 5557 N N . THR A 1 712 ? -31.134 19.331 39.486 1.00 35.19 712 THR A N 1
ATOM 5558 C CA . THR A 1 712 ? -31.434 20.549 40.258 1.00 35.19 712 THR A CA 1
ATOM 5559 C C . THR A 1 712 ? -32.799 20.516 40.948 1.00 35.19 712 THR A C 1
ATOM 5561 O O . THR A 1 712 ? -32.936 21.109 42.015 1.00 35.19 712 THR A O 1
ATOM 5564 N N . SER A 1 713 ? -33.795 19.777 40.437 1.00 31.95 713 SER A N 1
ATOM 5565 C CA . SER A 1 713 ? -35.114 19.685 41.088 1.00 31.95 713 SER A CA 1
ATOM 5566 C C . SER A 1 713 ? -35.172 18.705 42.269 1.00 31.95 713 SER A C 1
ATOM 5568 O O . SER A 1 713 ? -36.145 18.726 43.020 1.00 31.95 713 SER A O 1
ATOM 5570 N N . GLN A 1 714 ? -34.162 17.845 42.450 1.00 33.31 714 GLN A N 1
ATOM 5571 C CA . GLN A 1 714 ? -34.049 16.948 43.614 1.00 33.31 714 GLN A CA 1
ATOM 5572 C C . GLN A 1 714 ? -33.124 17.490 44.717 1.00 33.31 714 GLN A C 1
ATOM 5574 O O . GLN A 1 714 ? -33.033 16.896 45.788 1.00 33.31 714 GLN A O 1
ATOM 5579 N N . GLY A 1 715 ? -32.490 18.645 44.493 1.00 33.47 715 GLY A N 1
ATOM 5580 C CA . GLY A 1 715 ? -31.640 19.338 45.459 1.00 33.47 715 GLY A CA 1
ATOM 5581 C C . GLY A 1 715 ? -32.292 20.604 46.010 1.00 33.47 715 GLY A C 1
ATOM 5582 O O . GLY A 1 715 ? -31.754 21.692 45.831 1.00 33.47 715 GLY A O 1
ATOM 5583 N N . SER A 1 716 ? -33.449 20.488 46.668 1.00 27.30 716 SER A N 1
ATOM 5584 C CA . SER A 1 716 ? -33.928 21.559 47.553 1.00 27.30 716 SER A CA 1
ATOM 5585 C C . SER A 1 716 ? -33.146 21.500 48.875 1.00 27.30 716 SER A C 1
ATOM 5587 O O . SER A 1 716 ? -33.193 20.465 49.549 1.00 27.30 716 SER A O 1
ATOM 5589 N N . PRO A 1 717 ? -32.452 22.572 49.301 1.00 37.16 717 PRO A N 1
ATOM 5590 C CA . PRO A 1 717 ? -31.922 22.689 50.652 1.00 37.16 717 PRO A CA 1
ATOM 5591 C C . PRO A 1 717 ? -33.082 23.050 51.589 1.00 37.16 717 PRO A C 1
ATOM 5593 O O . PRO A 1 717 ? -33.281 24.200 51.958 1.00 37.16 717 PRO A O 1
ATOM 5596 N N . GLY A 1 718 ? -33.915 22.068 51.919 1.00 34.00 718 GLY A N 1
ATOM 5597 C CA . GLY A 1 718 ? -35.121 22.297 52.711 1.00 34.00 718 GLY A CA 1
ATOM 5598 C C . GLY A 1 718 ? -35.683 20.997 53.254 1.00 34.00 718 GLY A C 1
ATOM 5599 O O . GLY A 1 718 ? -36.763 20.576 52.857 1.00 34.00 718 GLY A O 1
ATOM 5600 N N . GLY A 1 719 ? -34.923 20.321 54.117 1.00 30.08 719 GLY A N 1
ATOM 5601 C CA . GLY A 1 719 ? -35.356 19.047 54.699 1.00 30.08 719 GLY A CA 1
ATOM 5602 C C . GLY A 1 719 ? -34.593 18.553 55.928 1.00 30.08 719 GLY A C 1
ATOM 5603 O O . GLY A 1 719 ? -34.862 17.441 56.370 1.00 30.08 719 GLY A O 1
ATOM 5604 N N . TRP A 1 720 ? -33.675 19.342 56.502 1.00 28.28 720 TRP A N 1
ATOM 5605 C CA . TRP A 1 720 ? -32.817 18.890 57.613 1.00 28.28 720 TRP A CA 1
ATOM 5606 C C . TRP A 1 720 ? -32.972 19.673 58.931 1.00 28.28 720 TRP A C 1
ATOM 5608 O O . TRP A 1 720 ? -32.235 19.402 59.870 1.00 28.28 720 TRP A O 1
ATOM 5618 N N . GLU A 1 721 ? -33.963 20.563 59.069 1.00 31.53 721 GLU A N 1
ATOM 5619 C CA . GLU A 1 721 ? -34.171 21.353 60.307 1.00 31.53 721 GLU A CA 1
ATOM 5620 C C . GLU A 1 721 ? -35.376 20.941 61.181 1.00 31.53 721 GLU A C 1
ATOM 5622 O O . GLU A 1 721 ? -35.783 21.690 62.061 1.00 31.53 721 GLU A O 1
ATOM 5627 N N . ALA A 1 722 ? -35.942 19.737 61.031 1.00 30.75 722 ALA A N 1
ATOM 5628 C CA . ALA A 1 722 ? -37.112 19.331 61.835 1.00 30.75 722 ALA A CA 1
ATOM 5629 C C . ALA A 1 722 ? -37.000 17.973 62.554 1.00 30.75 722 ALA A C 1
ATOM 5631 O O . ALA A 1 722 ? -38.016 17.322 62.795 1.00 30.75 722 ALA A O 1
ATOM 5632 N N . LYS A 1 723 ? -35.790 17.522 62.924 1.00 30.39 723 LYS A N 1
ATOM 5633 C CA . LYS A 1 723 ? -35.617 16.286 63.724 1.00 30.39 723 LYS A CA 1
ATOM 5634 C C . LYS A 1 723 ? -34.477 16.319 64.757 1.00 30.39 723 LYS A C 1
ATOM 5636 O O . LYS A 1 723 ? -33.897 15.285 65.063 1.00 30.39 723 LYS A O 1
ATOM 5641 N N . LEU A 1 724 ? -34.195 17.495 65.324 1.00 31.67 724 LEU A N 1
ATOM 5642 C CA . LEU A 1 724 ? -33.283 17.675 66.471 1.00 31.67 724 LEU A CA 1
ATOM 5643 C C . LEU A 1 724 ? -33.899 18.514 67.612 1.00 31.67 724 LEU A C 1
ATOM 5645 O O . LEU A 1 724 ? -33.198 19.194 68.353 1.00 31.67 724 LEU A O 1
ATOM 5649 N N . SER A 1 725 ? -35.219 18.427 67.802 1.00 34.59 725 SER A N 1
ATOM 5650 C CA . SER A 1 725 ? -35.860 18.807 69.070 1.00 34.59 725 SER A CA 1
ATOM 5651 C C . SER A 1 725 ? -36.965 17.812 69.450 1.00 34.59 725 SER A C 1
ATOM 5653 O O . SER A 1 725 ? -38.157 18.108 69.335 1.00 34.59 725 SER A O 1
ATOM 5655 N N . LYS A 1 726 ? -36.560 16.602 69.841 1.00 30.55 726 LYS A N 1
ATOM 5656 C CA . LYS A 1 726 ? -37.211 15.749 70.849 1.00 30.55 726 LYS A CA 1
ATOM 5657 C C . LYS A 1 726 ? -36.355 14.526 71.128 1.00 30.55 726 LYS A C 1
ATOM 5659 O O . LYS A 1 726 ? -35.935 13.889 70.137 1.00 30.55 726 LYS A O 1
#

Radius of gyration: 35.61 Å; Cα contacts (8 Å, |Δi|>4): 786; chains: 1; bounding box: 100×72×109 Å

Solvent-accessible surface area (backbone atoms only — not comparable to full-atom values): 41564 Å² total; per-residue (Å²): 93,79,56,53,32,41,35,32,28,43,59,48,14,34,25,38,68,40,61,83,75,51,91,39,70,51,60,53,54,34,82,93,79,61,22,31,31,16,81,92,48,58,40,24,60,29,72,28,28,47,52,45,55,35,42,60,75,67,38,75,87,49,60,82,48,43,33,30,38,49,32,50,47,90,38,41,68,39,53,51,41,44,33,62,38,39,54,45,45,95,96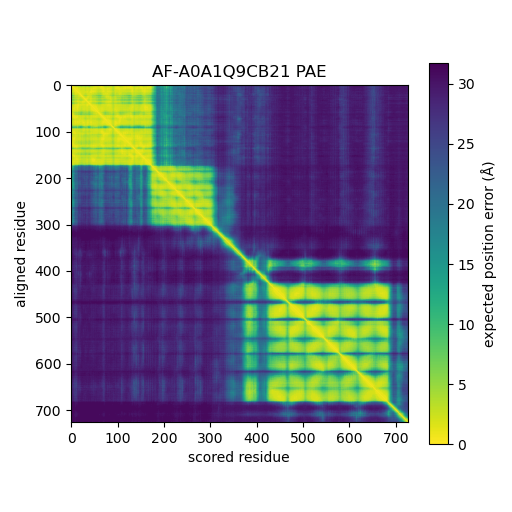,49,87,54,24,44,43,78,60,43,77,43,81,40,61,43,68,63,54,49,24,80,48,38,50,57,49,49,30,68,76,66,72,50,60,44,62,35,27,36,35,40,34,25,45,83,92,51,59,49,51,59,42,25,43,70,63,39,67,18,37,49,61,44,78,19,78,81,26,32,40,52,65,60,52,52,51,49,51,48,51,68,38,45,50,54,77,66,47,55,60,61,62,68,50,93,78,73,59,68,68,59,55,45,49,51,50,74,47,35,71,60,52,58,25,63,36,53,75,74,44,37,60,72,43,50,46,59,36,53,56,48,49,68,67,65,82,44,70,71,50,38,47,47,48,36,68,46,47,58,70,43,58,85,79,48,58,68,67,51,49,59,72,61,46,47,57,53,50,58,49,38,61,76,74,50,58,72,72,48,33,52,43,42,53,55,27,48,63,68,47,49,84,76,55,53,71,62,55,43,62,72,51,51,48,54,51,51,51,51,46,53,71,72,39,68,56,58,58,62,53,57,72,62,71,82,65,98,83,76,87,88,81,84,87,81,89,66,100,73,59,78,72,60,56,59,52,53,52,50,60,62,55,56,64,71,65,66,80,77,70,83,79,90,80,84,89,82,91,86,88,90,86,88,90,78,55,66,57,85,83,79,99,65,66,67,82,66,50,74,46,77,66,42,24,39,43,32,44,86,21,26,32,88,87,41,43,59,70,72,58,82,76,88,72,81,38,25,49,54,67,60,47,51,53,30,63,72,50,80,62,94,65,98,86,49,66,48,34,49,58,75,73,50,43,71,56,50,57,53,46,55,52,52,51,45,52,51,31,50,51,46,25,51,52,25,48,54,48,49,60,51,54,75,72,74,69,71,89,81,67,50,64,54,57,48,47,30,33,49,26,47,24,51,26,23,49,39,43,41,52,22,52,50,38,47,54,47,44,61,75,53,69,79,67,86,88,43,72,56,57,42,49,28,57,40,29,59,57,52,34,54,53,30,50,48,38,26,49,44,43,51,44,50,51,49,48,51,53,43,31,60,75,68,70,50,81,86,72,59,68,92,75,34,66,62,55,51,50,39,51,51,43,53,51,53,49,54,50,49,38,52,46,48,67,73,68,70,77,75,71,56,54,65,55,48,53,53,49,53,46,54,47,47,50,52,51,32,53,52,38,41,52,50,45,51,50,39,47,59,54,50,62,76,74,47,66,79,75,74,47,52,65,60,48,52,50,56,49,49,42,39,50,51,48,29,49,45,47,51,51,50,46,53,45,54,50,46,33,68,73,46,22,72,49,29,63,64,55,29,50,51,39,53,56,52,50,54,51,49,52,52,52,43,50,50,45,54,60,58,71,68,59,74,91,72,78,82,86,77,87,71,78,99,80,82,92,78,86,92,73,95,77,93,79,51,82,72,54,70,63,55,74,74,60,70,97,77,84,83,89,86,82,87,87,128

Nearest PDB structures (foldseek):
  7vv5-assembly1_R  TM=6.551E-01  e=6.549E-03  Homo sapiens
  7lll-assembly1_R  TM=5.622E-01  e=2.024E-01  Homo sapiens
  7v9l-assembly1_R  TM=6.278E-01  e=4.878E-01  Homo sapiens
  8jrv-assembly1_R  TM=4.866E-01  e=3.585E-01  Influenza A virus (A/Victoria/3/1975(H3N2))
  8xoi-assembly1_R  TM=3.320E-01  e=2.210E-01  Homo sapiens

Mean predicted aligned error: 21.84 Å